Protein AF-A0A521ZVQ7-F1 (afdb_monomer_lite)

Secondary structure (DSSP, 8-state):
-PPPPPP--------------PPP-EEEEEE-SSSEEEEEEEESS--TT--TTS--TTS--EEEEETTT--BSS----EEEES--S----S-TTTTTSPBGGGGTT-GGGTEEEESS--TT-SSHHHHHS--TTTTS-HHHHHHHGGGS---------------------S------S-SSS---EEEEEE-HHHHHHHHHHHHHHTT--SHHHHHHHHHHHHHHHHHHHHHHHHHHHHHHHHHHHHHHHHHHHHHHHHHHS-TTS-SS--HHHHTTT----HHHHHHHHHHHHHHHHHHHHHHHHHHHHHHHHHHHHHHH-HHHHHHHHHHHHHHHHHTT--TTTHHHHHHHHHHTT--HHHHHHHHHHHHHHHHHHHHHHHHHHHHHHHHHHHHHHHHHHHHHHHHHHHHHHHHHHHHHHTT--TT-EETTEEEEEEETTEEEEEEEETTTEEEEEEEGGG--BTTS--EEETTEEE-TT--

Sequence (484 aa):
MKRYWVPLLLAASMARPVCATESPVFGTLEFDGTTYKVLPRLSTEIDGNRTFLGAPISGTKRWSFDWIGGQPAFATKRFECRADDKPRNCFDNKQLSLPACSQFTGLETEFIKVSATKSGYGDTPEERGAPSAWSKLSTKEKVGAVVFGPPVAVGGAIGAGAAVVLMSPILAVNAIANHECVGWKTKWVEFDHDEFSKKVASGLEQMGMSERATRANAAVKYARFDDAVNSHAQEARSKITDEQSDLSLRNASLKAFIIKWGDAKLLPRLSSDEVQKGRWIPEAQEHELHADYEEALSSAKARATVFYEAEATRWTVAAKQDQHALTDLAHQLATDKIRGGMSLEAWPAFINELNQLSLPGEVVAAATSAQKRAQKEMRDQEARLEAERLAWEKAEAEAARRRDIQERKERAALERVATAFRKTLRFGAHTNCGPVLEVRPPLVKVASPVSGYGNEHWLEIASVYPEGHGCQFVNGHYVPPYSN

Foldseek 3Di:
DDDDDDDDDPDPPPPPPPPPPQQFKKWKWWDPPPAIAIDPDIDSDDPPQDAVPSPPPPPTLMFIARLLPLFGPHFFAKDWAFQDPDDDPDPDPVNSPHHHCVVQPPCVVSQKDKALDDDQCDRDPVSNPPCGVLNVDDPVVVVVPVPPDDDPDPDDDDDDDDDDDDDDDDDDDDDDDDDDPPPTSIIMIGGNRVVSSVSSLVNCVVVVNNDSLSSVVVSNVVSVVVVVVVVVVVVVVVVVVVVVVVVVVVVVVVVVCCVVPVDPVVPPPDDPVPVVPPDDPDPVVVVVVVVVVVVVVVVVVVVVVVVVVVVVVVVVVVCVPPPVVVLVVLLVVLVCCLVSCPDLVCLVVVLVVVVVVVHDVVSSVVSVVSSVVVVVVVVVVVVVVVVVVVVVVVVVVVVVVVVVVVLVVVVVVQLVQLVVVLVVDDQQAQWCQGGFNDDDPQWTKHQHDDVPQGRIDIDGSSLIGHHPAHWDDDVNHTDRRPPD

Structure (mmCIF, N/CA/C/O backbone):
data_AF-A0A521ZVQ7-F1
#
_entry.id   AF-A0A521ZVQ7-F1
#
loop_
_atom_site.group_PDB
_atom_site.id
_atom_site.type_symbol
_atom_site.label_atom_id
_atom_site.label_alt_id
_atom_site.label_comp_id
_atom_site.label_asym_id
_atom_site.label_entity_id
_atom_site.label_seq_id
_atom_site.pdbx_PDB_ins_code
_atom_site.Cartn_x
_atom_site.Cartn_y
_atom_site.Cartn_z
_atom_site.occupancy
_atom_site.B_iso_or_equiv
_atom_site.auth_seq_id
_atom_site.auth_comp_id
_atom_site.auth_asym_id
_atom_site.auth_atom_id
_atom_site.pdbx_PDB_model_num
ATOM 1 N N . MET A 1 1 ? -65.000 -36.889 -17.641 1.00 38.06 1 MET A N 1
ATOM 2 C CA . MET A 1 1 ? -64.568 -36.019 -16.523 1.00 38.06 1 MET A CA 1
ATOM 3 C C . MET A 1 1 ? -63.044 -35.988 -16.499 1.00 38.06 1 MET A C 1
ATOM 5 O O . MET A 1 1 ? -62.439 -37.001 -16.178 1.00 38.06 1 MET A O 1
ATOM 9 N N . LYS A 1 2 ? -62.420 -34.887 -16.939 1.00 34.09 2 LYS A N 1
ATOM 10 C CA . LYS A 1 2 ? -60.954 -34.727 -16.959 1.00 34.09 2 LYS A CA 1
ATOM 11 C C . LYS A 1 2 ? -60.511 -34.088 -15.640 1.00 34.09 2 LYS A C 1
ATOM 13 O O . LYS A 1 2 ? -60.976 -33.000 -15.318 1.00 34.09 2 LYS A O 1
ATOM 18 N N . ARG A 1 3 ? -59.656 -34.769 -14.873 1.00 43.41 3 ARG A N 1
ATOM 19 C CA . ARG A 1 3 ? -59.017 -34.218 -13.668 1.00 43.41 3 ARG A CA 1
ATOM 20 C C . ARG A 1 3 ? -57.720 -33.526 -14.084 1.00 43.41 3 ARG A C 1
ATOM 22 O O . ARG A 1 3 ? -56.846 -34.176 -14.648 1.00 43.41 3 ARG A O 1
ATOM 29 N N . TYR A 1 4 ? -57.617 -32.228 -13.818 1.00 39.28 4 TYR A N 1
ATOM 30 C CA . TYR A 1 4 ? -56.378 -31.469 -13.960 1.00 39.28 4 TYR A CA 1
ATOM 31 C C . TYR A 1 4 ? -55.579 -31.565 -12.658 1.00 39.28 4 TYR A C 1
ATOM 33 O O . TYR A 1 4 ? -56.107 -31.295 -11.582 1.00 39.28 4 TYR A O 1
ATOM 41 N N . TRP A 1 5 ? -54.317 -31.970 -12.771 1.00 38.31 5 TRP A N 1
ATOM 42 C CA . TRP A 1 5 ? -53.311 -31.850 -11.720 1.00 38.31 5 TRP A CA 1
ATOM 43 C C . TRP A 1 5 ? -52.656 -30.471 -11.837 1.00 38.31 5 TRP A C 1
ATOM 45 O O . TRP A 1 5 ? -52.116 -30.138 -12.890 1.00 38.31 5 TRP A O 1
ATOM 55 N N . VAL A 1 6 ? -52.707 -29.680 -10.766 1.00 35.38 6 VAL A N 1
ATOM 56 C CA . VAL A 1 6 ? -51.956 -28.424 -10.635 1.00 35.38 6 VAL A CA 1
ATOM 57 C C . VAL A 1 6 ? -50.764 -28.703 -9.716 1.00 35.38 6 VAL A C 1
ATOM 59 O O . VAL A 1 6 ? -50.987 -29.151 -8.590 1.00 35.38 6 VAL A O 1
ATOM 62 N N . PRO A 1 7 ? -49.511 -28.479 -10.147 1.00 43.66 7 PRO A N 1
ATOM 63 C CA . PRO A 1 7 ? -48.368 -28.613 -9.262 1.00 43.66 7 PRO A CA 1
ATOM 64 C C . PRO A 1 7 ? -48.266 -27.364 -8.379 1.00 43.66 7 PRO A C 1
ATOM 66 O O . PRO A 1 7 ? -48.170 -26.237 -8.865 1.00 43.66 7 PRO A O 1
ATOM 69 N N . LEU A 1 8 ? -48.295 -27.580 -7.066 1.00 37.12 8 LEU A N 1
ATOM 70 C CA . LEU A 1 8 ? -48.060 -26.558 -6.055 1.00 37.12 8 LEU A CA 1
ATOM 71 C C . LEU A 1 8 ? -46.549 -26.260 -6.010 1.00 37.12 8 LEU A C 1
ATOM 73 O O . LEU A 1 8 ? -45.773 -27.013 -5.425 1.00 37.12 8 LEU A O 1
ATOM 77 N N . LEU A 1 9 ? -46.113 -25.186 -6.669 1.00 35.97 9 LEU A N 1
ATOM 78 C CA . LEU A 1 9 ? -44.753 -24.658 -6.541 1.00 35.97 9 LEU A CA 1
ATOM 79 C C . LEU A 1 9 ? -44.650 -23.872 -5.227 1.00 35.97 9 LEU A C 1
ATOM 81 O O . LEU A 1 9 ? -45.079 -22.722 -5.143 1.00 35.97 9 LEU A O 1
ATOM 85 N N . LEU A 1 10 ? -44.079 -24.497 -4.195 1.00 37.94 10 LEU A N 1
ATOM 86 C CA . LEU A 1 10 ? -43.600 -23.795 -3.004 1.00 37.94 10 LEU A CA 1
ATOM 87 C C . LEU A 1 10 ? -42.375 -22.952 -3.385 1.00 37.94 10 LEU A C 1
ATOM 89 O O . LEU A 1 10 ? -41.261 -23.460 -3.501 1.00 37.94 10 LEU A O 1
ATOM 93 N N . ALA A 1 11 ? -42.583 -21.651 -3.571 1.00 37.69 11 ALA A N 1
ATOM 94 C CA . ALA A 1 11 ? -41.504 -20.678 -3.613 1.00 37.69 11 ALA A CA 1
ATOM 95 C C . ALA A 1 11 ? -40.963 -20.478 -2.188 1.00 37.69 11 ALA A C 1
ATOM 97 O O . ALA A 1 11 ? -41.534 -19.741 -1.384 1.00 37.69 11 ALA A O 1
ATOM 98 N N . ALA A 1 12 ? -39.861 -21.152 -1.862 1.00 38.94 12 ALA A N 1
ATOM 99 C CA . ALA A 1 12 ? -39.080 -20.848 -0.672 1.00 38.94 12 ALA A CA 1
ATOM 100 C C . ALA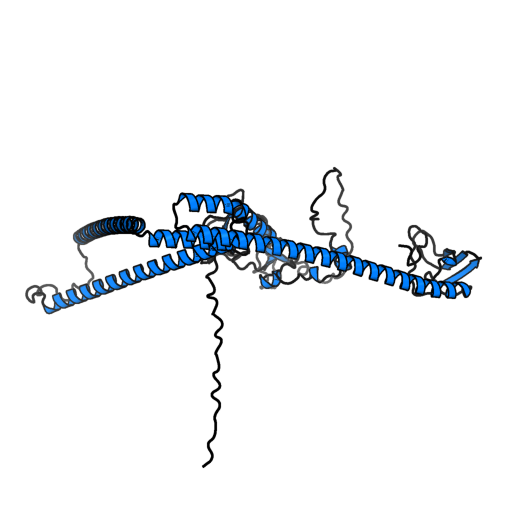 A 1 12 ? -38.391 -19.487 -0.871 1.00 38.94 12 ALA A C 1
ATOM 102 O O . ALA A 1 12 ? -37.348 -19.381 -1.515 1.00 38.94 12 ALA A O 1
ATOM 103 N N . SER A 1 13 ? -39.003 -18.431 -0.334 1.00 35.78 13 SER A N 1
ATOM 104 C CA . SER A 1 13 ? -38.385 -17.116 -0.188 1.00 35.78 13 SER A CA 1
ATOM 105 C C . SER A 1 13 ? -37.200 -17.228 0.774 1.00 35.78 13 SER A C 1
ATOM 107 O O . SER A 1 13 ? -37.369 -17.173 1.991 1.00 35.78 13 SER A O 1
ATOM 109 N N . MET A 1 14 ? -35.989 -17.383 0.235 1.00 35.97 14 MET A N 1
ATOM 110 C CA . MET A 1 14 ? -34.754 -17.162 0.984 1.00 35.9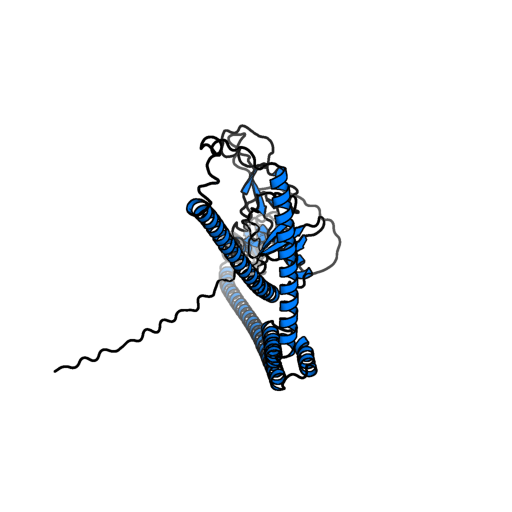7 14 MET A CA 1
ATOM 111 C C . MET A 1 14 ? -34.603 -15.662 1.256 1.00 35.97 14 MET A C 1
ATOM 113 O O . MET A 1 14 ? -33.906 -14.948 0.535 1.00 35.97 14 MET A O 1
ATOM 117 N N . ALA A 1 15 ? -35.276 -15.177 2.299 1.00 36.84 15 ALA A N 1
ATOM 118 C CA . ALA A 1 15 ? -34.941 -13.898 2.900 1.00 36.84 15 ALA A CA 1
ATOM 119 C C . ALA A 1 15 ? -33.519 -14.028 3.460 1.00 36.84 15 ALA A C 1
ATOM 121 O O . ALA A 1 15 ? -33.286 -14.728 4.446 1.00 36.84 15 ALA A O 1
ATOM 122 N N . ARG A 1 16 ? -32.546 -13.413 2.780 1.00 33.84 16 ARG A N 1
ATOM 123 C CA . ARG A 1 16 ? -31.204 -13.243 3.340 1.00 33.84 16 ARG A CA 1
ATOM 124 C C . ARG A 1 16 ? -31.366 -12.512 4.677 1.00 33.84 16 ARG A C 1
ATOM 126 O O . ARG A 1 16 ? -32.108 -11.528 4.701 1.00 33.84 16 ARG A O 1
ATOM 133 N N . PRO A 1 17 ? -30.722 -12.965 5.767 1.00 38.66 17 PRO A N 1
ATOM 134 C CA . PRO A 1 17 ? -30.731 -12.211 7.008 1.00 38.66 17 PRO A CA 1
ATOM 135 C C . PRO A 1 17 ? -30.222 -10.806 6.691 1.00 38.66 17 PRO A C 1
ATOM 137 O O . PRO A 1 17 ? -29.130 -10.639 6.145 1.00 38.66 17 PRO A O 1
ATOM 140 N N . VAL A 1 18 ? -31.058 -9.806 6.951 1.00 32.94 18 VAL A N 1
ATOM 141 C CA . VAL A 1 18 ? -30.649 -8.407 6.906 1.00 32.94 18 VAL A CA 1
ATOM 142 C C . VAL A 1 18 ? -29.606 -8.278 8.006 1.00 32.94 18 VAL A C 1
ATOM 144 O O . VAL A 1 18 ? -29.950 -8.350 9.183 1.00 32.94 18 VAL A O 1
ATOM 147 N N . CYS A 1 19 ? -28.324 -8.197 7.639 1.00 39.84 19 CYS A N 1
ATOM 148 C CA . CYS A 1 19 ? -27.281 -7.840 8.588 1.00 39.84 19 CYS A CA 1
ATOM 149 C C . CYS A 1 19 ? -27.684 -6.483 9.157 1.00 39.84 19 CYS A C 1
ATOM 151 O O . CYS A 1 19 ? -27.673 -5.495 8.424 1.00 39.84 19 CYS A O 1
ATOM 153 N N . ALA A 1 20 ? -28.105 -6.450 10.421 1.00 46.62 20 ALA A N 1
ATOM 154 C CA . ALA A 1 20 ? -28.274 -5.200 11.134 1.00 46.62 20 ALA A CA 1
ATOM 155 C C . ALA A 1 20 ? -26.943 -4.455 11.002 1.00 46.62 20 ALA A C 1
ATOM 157 O O . ALA A 1 20 ? -25.899 -4.968 11.406 1.00 46.62 20 ALA A O 1
ATOM 158 N N . THR A 1 21 ? -26.961 -3.320 10.311 1.00 54.78 21 THR A N 1
ATOM 159 C CA . THR A 1 21 ? -25.795 -2.454 10.191 1.00 54.78 21 THR A CA 1
ATOM 160 C C . THR A 1 21 ? -25.533 -1.919 11.585 1.00 54.78 21 THR A C 1
ATOM 162 O O . THR A 1 21 ? -26.271 -1.053 12.049 1.00 54.78 21 THR A O 1
ATOM 165 N N . GLU A 1 22 ? -24.564 -2.507 12.283 1.00 74.44 22 GLU A N 1
ATOM 166 C CA . GLU A 1 22 ? -24.137 -2.016 13.589 1.00 74.44 22 GLU A CA 1
ATOM 167 C C . GLU A 1 22 ? -23.770 -0.534 13.459 1.00 74.44 22 GLU A C 1
ATOM 169 O O . GLU A 1 22 ? -23.128 -0.129 12.482 1.00 74.44 22 GLU A O 1
ATOM 174 N N . SER A 1 23 ? -24.229 0.273 14.418 1.00 83.94 23 SER A N 1
ATOM 175 C CA . SER A 1 23 ? -23.935 1.701 14.465 1.00 83.94 23 SER A CA 1
ATOM 176 C C . SER A 1 23 ? -22.417 1.909 14.400 1.00 83.94 23 SER A C 1
ATOM 178 O O . SER A 1 23 ? -21.681 1.238 15.132 1.00 83.94 23 SER A O 1
ATOM 180 N N . PRO A 1 24 ? -21.916 2.793 13.519 1.00 91.94 24 PRO A N 1
ATOM 181 C CA . PRO A 1 24 ? -20.486 3.044 13.420 1.00 91.94 24 PRO A CA 1
ATOM 182 C C . PRO A 1 24 ? -19.957 3.585 14.752 1.00 91.94 24 PRO A C 1
ATOM 184 O O . PRO A 1 24 ? -20.625 4.365 15.426 1.00 91.94 24 PRO A O 1
ATOM 187 N N . VAL A 1 25 ? -18.747 3.165 15.127 1.00 94.00 25 VAL A N 1
ATOM 188 C CA . VAL A 1 25 ? -18.089 3.604 16.361 1.00 94.00 25 VAL A CA 1
ATOM 189 C C . VAL A 1 25 ? -16.872 4.441 16.011 1.00 94.00 25 VAL A C 1
ATOM 191 O O . VAL A 1 25 ? -16.019 4.038 15.218 1.00 94.00 25 VAL A O 1
ATOM 194 N N . PHE A 1 26 ? -16.776 5.601 16.638 1.00 95.56 26 PHE A N 1
ATOM 195 C CA . PHE A 1 26 ? -15.755 6.599 16.388 1.00 95.56 26 PHE A CA 1
ATOM 196 C C . PHE A 1 26 ? -14.823 6.734 17.591 1.00 95.56 26 PHE A C 1
ATOM 198 O O . PHE A 1 26 ? -15.260 6.742 18.741 1.00 95.56 26 PHE A O 1
ATOM 205 N N . GLY A 1 27 ? -13.525 6.853 17.319 1.00 95.31 27 GLY A N 1
ATOM 206 C CA . GLY A 1 27 ? -12.516 7.267 18.288 1.00 95.31 27 GLY A CA 1
ATOM 207 C C . GLY A 1 27 ? -12.213 8.759 18.176 1.00 95.31 27 GLY A C 1
ATOM 208 O O . GLY A 1 27 ? -12.540 9.400 17.177 1.00 95.31 27 GLY A O 1
ATOM 209 N N . THR A 1 28 ? -11.552 9.314 19.193 1.00 95.19 28 THR A N 1
ATOM 210 C CA . THR A 1 28 ? -11.076 10.706 19.182 1.00 95.19 28 THR A CA 1
ATOM 211 C C . THR A 1 28 ? -9.566 10.753 19.361 1.00 95.19 28 THR A C 1
ATOM 213 O O . THR A 1 28 ? -9.038 10.211 20.328 1.00 95.19 28 THR A O 1
ATOM 216 N N . LEU A 1 29 ? -8.874 11.418 18.441 1.00 94.88 29 LEU A N 1
ATOM 217 C CA . LEU A 1 29 ? -7.451 11.728 18.516 1.00 94.88 29 LEU A CA 1
ATOM 218 C C . LEU A 1 29 ? -7.285 13.163 19.038 1.00 94.88 29 LEU A C 1
ATOM 220 O O . LEU A 1 29 ? -7.840 14.081 18.446 1.00 94.88 29 LEU A O 1
ATOM 224 N N . GLU A 1 30 ? -6.542 13.376 20.121 1.00 93.69 30 GLU A N 1
ATOM 225 C CA . GLU A 1 30 ? -6.302 14.696 20.726 1.00 93.69 30 GLU A CA 1
ATOM 226 C C . GLU A 1 30 ? -4.805 15.026 20.746 1.00 93.69 30 GLU A C 1
ATOM 228 O O . GLU A 1 30 ? -3.985 14.175 21.092 1.00 93.69 30 GLU A O 1
ATOM 233 N N . PHE A 1 31 ? -4.444 16.259 20.379 1.00 92.12 31 PHE A N 1
ATOM 234 C CA . PHE A 1 31 ? -3.094 16.785 20.592 1.00 92.12 31 PHE A CA 1
ATOM 235 C C . PHE A 1 31 ? -2.972 17.371 21.999 1.00 92.12 31 PHE A C 1
ATOM 237 O O . PHE A 1 31 ? -3.680 18.320 22.337 1.00 92.12 31 PHE A O 1
ATOM 244 N N . ASP A 1 32 ? -2.038 16.859 22.795 1.00 89.19 32 ASP A N 1
ATOM 245 C CA . ASP A 1 32 ? -1.812 17.314 24.175 1.00 89.19 32 ASP A CA 1
ATOM 246 C C . ASP A 1 32 ? -0.819 18.486 24.302 1.00 89.19 32 ASP A C 1
ATOM 248 O O . ASP A 1 32 ? -0.429 18.860 25.405 1.00 89.19 32 ASP A O 1
ATOM 252 N N . GLY A 1 33 ? -0.388 19.056 23.174 1.00 88.62 33 GLY A N 1
ATOM 253 C CA . GLY A 1 33 ? 0.669 20.069 23.105 1.00 88.62 33 GLY A CA 1
ATOM 254 C C . GLY A 1 33 ? 2.024 19.510 22.665 1.00 88.62 33 GLY A C 1
ATOM 255 O O . GLY A 1 33 ? 2.861 20.269 22.183 1.00 88.62 33 GLY A O 1
ATOM 256 N N . THR A 1 34 ? 2.229 18.194 22.764 1.00 89.75 34 THR A N 1
ATOM 257 C CA . THR A 1 34 ? 3.481 17.526 22.368 1.00 89.75 34 THR A CA 1
ATOM 258 C C . THR A 1 34 ? 3.253 16.369 21.406 1.00 89.75 34 THR A C 1
ATOM 260 O O . THR A 1 34 ? 3.974 16.218 20.420 1.00 89.75 34 THR A O 1
ATOM 263 N N . THR A 1 35 ? 2.236 15.552 21.668 1.00 93.06 35 THR A N 1
ATOM 264 C CA . THR A 1 35 ? 1.954 14.319 20.941 1.00 93.06 35 THR A CA 1
ATOM 265 C C . THR A 1 35 ? 0.458 14.160 20.720 1.00 93.06 35 THR A C 1
ATOM 267 O O . THR A 1 35 ? -0.370 14.757 21.407 1.00 93.06 35 THR A O 1
ATOM 270 N N . TYR A 1 36 ? 0.117 13.348 19.726 1.00 94.38 36 TYR A N 1
ATOM 271 C CA . TYR A 1 36 ? -1.253 12.924 19.498 1.00 94.38 36 TYR A CA 1
ATOM 272 C C . TYR A 1 36 ? -1.536 11.646 20.277 1.00 94.38 36 TYR A C 1
ATOM 274 O O . TYR A 1 36 ? -0.772 10.685 20.179 1.00 94.38 36 TYR A O 1
ATOM 282 N N . LYS A 1 37 ? -2.644 11.636 21.017 1.00 95.94 37 LYS A N 1
ATOM 283 C CA . LYS A 1 37 ? -3.112 10.493 21.804 1.00 95.94 37 LYS A CA 1
ATOM 284 C C . LYS A 1 37 ? -4.546 10.164 21.435 1.00 95.94 37 LYS A C 1
ATOM 286 O O . LYS A 1 37 ? -5.359 11.057 21.206 1.00 95.94 37 LYS A O 1
ATOM 291 N N . VAL A 1 38 ? -4.862 8.877 21.381 1.00 95.50 38 VAL A N 1
ATOM 292 C CA . VAL A 1 38 ? -6.250 8.431 21.256 1.00 95.50 38 VAL A CA 1
ATOM 293 C C . VAL A 1 38 ? -6.882 8.488 22.642 1.00 95.50 38 VAL A C 1
ATOM 295 O O . VAL A 1 38 ? -6.338 7.955 23.608 1.00 95.50 38 VAL A O 1
ATOM 298 N N . LEU A 1 39 ? -8.014 9.175 22.755 1.00 94.06 39 LEU A N 1
ATOM 299 C CA . LEU A 1 39 ? -8.754 9.259 24.004 1.00 94.06 39 LEU A CA 1
ATOM 300 C C . LEU A 1 39 ? -9.441 7.922 24.306 1.00 94.06 39 LEU A C 1
ATOM 302 O O . LEU A 1 39 ? -9.963 7.285 23.389 1.00 94.06 39 LEU A O 1
ATOM 306 N N . PRO A 1 40 ? -9.545 7.521 25.586 1.00 91.06 40 PRO A N 1
ATOM 307 C CA . PRO A 1 40 ? -10.254 6.311 26.002 1.00 91.06 40 PRO A CA 1
ATOM 308 C C . PRO A 1 40 ? -11.778 6.529 26.001 1.00 91.06 40 PRO A C 1
ATOM 310 O O . PRO A 1 40 ? -12.479 6.153 26.938 1.00 91.06 40 PRO A O 1
ATOM 313 N N . ARG A 1 41 ? -12.293 7.220 24.980 1.00 88.94 41 ARG A N 1
ATOM 314 C CA . ARG A 1 41 ? -13.709 7.525 24.785 1.00 88.94 41 ARG A CA 1
ATOM 315 C C . ARG A 1 41 ? -14.073 7.206 23.347 1.00 88.94 41 ARG A C 1
ATOM 317 O O . ARG A 1 41 ? -13.494 7.767 22.418 1.00 88.94 41 ARG A O 1
ATOM 324 N N . LEU A 1 42 ? -15.022 6.294 23.207 1.00 92.06 42 LEU A N 1
ATOM 325 C CA . LEU A 1 42 ? -15.679 5.988 21.948 1.00 92.06 42 LEU A CA 1
ATOM 326 C C . LEU A 1 42 ? -16.969 6.805 21.854 1.00 92.06 42 LEU A C 1
ATOM 328 O O . LEU A 1 42 ? -17.412 7.365 22.856 1.00 92.06 42 LEU A O 1
ATOM 332 N N . SER A 1 43 ? -17.527 6.903 20.655 1.00 92.12 43 SER A N 1
ATOM 333 C CA . SER A 1 43 ? -18.814 7.544 20.390 1.00 92.12 43 SER A CA 1
ATOM 334 C C . SER A 1 43 ? -19.508 6.829 19.237 1.00 92.12 43 SER A C 1
ATOM 336 O O . SER A 1 43 ? -18.839 6.383 18.307 1.00 92.12 43 SER A O 1
ATOM 338 N N . THR A 1 44 ? -20.829 6.717 19.281 1.00 92.38 44 THR A N 1
ATOM 339 C CA . THR A 1 44 ? -21.670 6.281 18.148 1.00 92.38 44 THR A CA 1
ATOM 340 C C . THR A 1 44 ? -22.068 7.454 17.248 1.00 92.38 44 THR A C 1
ATOM 342 O O . THR A 1 44 ? -22.513 7.266 16.117 1.00 92.38 44 THR A O 1
ATOM 345 N N . GLU A 1 45 ? -21.844 8.680 17.719 1.00 90.69 45 GLU A N 1
ATOM 346 C CA . GLU A 1 45 ? -22.071 9.913 16.979 1.00 90.69 45 GLU A CA 1
ATOM 347 C C . GLU A 1 45 ? -20.733 10.537 16.569 1.00 90.69 45 GLU A C 1
ATOM 349 O O . GLU A 1 45 ? -19.778 10.603 17.352 1.00 90.69 45 GLU A O 1
ATOM 354 N N . ILE A 1 46 ? -20.655 11.020 15.329 1.00 86.44 46 ILE A N 1
ATOM 355 C CA . ILE A 1 46 ? -19.559 11.897 14.909 1.00 86.44 46 ILE A CA 1
ATOM 356 C C . ILE A 1 46 ? -19.748 13.210 15.667 1.00 86.44 46 ILE A C 1
ATOM 358 O O . ILE A 1 46 ? -20.861 13.730 15.690 1.00 86.44 46 ILE A O 1
ATOM 362 N N . ASP A 1 47 ? -18.681 13.759 16.255 1.00 77.75 47 ASP A N 1
ATOM 363 C CA . ASP A 1 47 ? -18.706 15.088 16.876 1.00 77.75 47 ASP A CA 1
ATOM 364 C C . ASP A 1 47 ? -19.065 16.126 15.790 1.00 77.75 47 ASP A C 1
ATOM 366 O O . ASP A 1 47 ? -18.219 16.578 15.011 1.00 77.75 47 ASP A O 1
ATOM 370 N N . GLY A 1 48 ? -20.369 16.399 15.660 1.00 59.19 48 GLY A N 1
ATOM 371 C CA . GLY A 1 48 ? -21.038 16.844 14.429 1.00 59.19 48 GLY A CA 1
ATOM 372 C C . GLY A 1 48 ? -20.708 18.258 13.961 1.00 59.19 48 GLY A C 1
ATOM 373 O O . GLY A 1 48 ? -21.318 18.749 13.017 1.00 59.19 48 GLY A O 1
ATOM 374 N N . ASN A 1 49 ? -19.739 18.915 14.597 1.00 56.88 49 ASN A N 1
ATOM 375 C CA . ASN A 1 49 ? -19.343 20.286 14.297 1.00 56.88 49 ASN A CA 1
ATOM 376 C C . ASN A 1 49 ? -17.971 20.417 13.623 1.00 56.88 49 ASN A C 1
ATOM 378 O O . ASN A 1 49 ? -17.525 21.536 13.372 1.00 56.88 49 ASN A O 1
ATOM 382 N N . ARG A 1 50 ? -17.286 19.310 13.311 1.00 62.44 50 ARG A N 1
ATOM 383 C CA . ARG A 1 50 ? -15.952 19.367 12.696 1.00 62.44 50 ARG A CA 1
ATOM 384 C C . ARG A 1 50 ? -16.015 19.012 11.215 1.00 62.44 50 ARG A C 1
ATOM 386 O O . ARG A 1 50 ? -16.058 17.851 10.825 1.00 62.44 50 ARG A O 1
ATOM 393 N N . THR A 1 51 ? -15.987 20.041 10.374 1.00 65.19 51 THR A N 1
ATOM 394 C CA . THR A 1 51 ? -15.503 19.893 8.995 1.00 65.19 51 THR A CA 1
ATOM 395 C C . THR A 1 51 ? -14.015 20.230 8.972 1.00 65.19 51 THR A C 1
ATOM 397 O O . THR A 1 51 ? -13.549 20.962 9.839 1.00 65.19 51 THR A O 1
ATOM 400 N N . PHE A 1 52 ? -13.274 19.749 7.970 1.00 68.19 52 PHE A N 1
ATOM 401 C CA . PHE A 1 52 ? -11.859 20.098 7.746 1.00 68.19 52 PHE A CA 1
ATOM 402 C C . PHE A 1 52 ? -11.552 21.609 7.866 1.00 68.19 52 PHE A C 1
ATOM 404 O O . PHE A 1 52 ? -10.453 21.986 8.254 1.00 68.19 52 PHE A O 1
ATOM 411 N N . LEU A 1 53 ? -12.538 22.466 7.569 1.00 68.44 53 LEU A N 1
ATOM 412 C CA . LEU A 1 53 ? -12.455 23.928 7.649 1.00 68.44 53 LEU A CA 1
ATOM 413 C C . LEU A 1 53 ? -13.274 24.568 8.774 1.00 68.44 53 LEU A C 1
ATOM 415 O O . LEU A 1 53 ? -13.149 25.768 9.025 1.00 68.44 53 LEU A O 1
ATOM 419 N N . GLY A 1 54 ? -14.132 23.796 9.432 1.00 62.97 54 GLY A N 1
ATOM 420 C CA . GLY A 1 54 ? -14.837 24.226 10.626 1.00 62.97 54 GLY A CA 1
ATOM 421 C C . GLY A 1 54 ? -13.828 24.210 11.754 1.00 62.97 54 GLY A C 1
ATOM 422 O O . GLY A 1 54 ? -13.637 23.170 12.380 1.00 62.97 54 GLY A O 1
ATOM 423 N N . ALA A 1 55 ? -13.134 25.337 11.940 1.00 49.72 55 ALA A N 1
ATOM 424 C CA . ALA A 1 55 ? -12.158 25.520 13.003 1.00 49.72 55 ALA A CA 1
ATOM 425 C C . ALA A 1 55 ? -12.689 24.914 14.313 1.00 49.72 55 ALA A C 1
ATOM 427 O O . ALA A 1 55 ? -13.881 25.066 14.604 1.00 49.72 55 ALA A O 1
ATOM 428 N N . PRO A 1 56 ? -11.848 24.241 15.118 1.00 50.06 56 PRO A N 1
ATOM 429 C CA . PRO A 1 56 ? -12.276 23.775 16.424 1.00 50.06 56 PRO A CA 1
ATOM 430 C C . PRO A 1 56 ? -12.809 24.977 17.209 1.00 50.06 56 PRO A C 1
ATOM 432 O O . PRO A 1 56 ? -12.041 25.846 17.615 1.00 50.06 56 PRO A O 1
ATOM 435 N N . ILE A 1 57 ? -14.125 25.011 17.440 1.00 43.19 57 ILE A N 1
ATOM 436 C CA . ILE A 1 57 ? -14.845 26.107 18.119 1.00 43.19 57 ILE A CA 1
ATOM 437 C C . ILE A 1 57 ? -14.321 26.323 19.563 1.00 43.19 57 ILE A C 1
ATOM 439 O O . ILE A 1 57 ? -14.707 27.270 20.236 1.00 43.19 57 ILE A O 1
ATOM 443 N N . SER A 1 58 ? -13.395 25.490 20.057 1.00 49.50 58 SER A N 1
ATOM 444 C CA . SER A 1 58 ? -12.950 25.487 21.454 1.00 49.50 58 SER A CA 1
ATOM 445 C C . SER A 1 58 ? -11.438 25.377 21.701 1.00 49.50 58 SER A C 1
ATOM 447 O O . SER A 1 58 ? -11.045 25.054 22.817 1.00 49.50 58 SER A O 1
ATOM 449 N N . GLY A 1 59 ? -10.562 25.591 20.710 1.00 62.16 59 GLY A N 1
ATOM 450 C CA . GLY A 1 59 ? -9.103 25.487 20.930 1.00 62.16 59 GLY A CA 1
ATOM 451 C C . GLY A 1 59 ? -8.600 24.070 21.264 1.00 62.16 59 GLY A C 1
ATOM 452 O O . GLY A 1 59 ? -7.413 23.869 21.506 1.00 62.16 59 GLY A O 1
ATOM 453 N N . THR A 1 60 ? -9.482 23.066 21.239 1.00 64.50 60 THR A N 1
ATOM 454 C CA . THR A 1 60 ? -9.128 21.654 21.407 1.00 64.50 60 THR A CA 1
ATOM 455 C C . THR A 1 60 ? -8.830 21.027 20.044 1.00 64.50 60 THR A C 1
ATOM 457 O O . THR A 1 60 ? -9.714 20.889 19.188 1.00 64.50 60 THR A O 1
ATOM 460 N N . LYS A 1 61 ? -7.572 20.624 19.834 1.00 85.50 61 LYS A N 1
ATOM 461 C CA . LYS A 1 61 ? -7.094 19.928 18.626 1.00 85.50 61 LYS A CA 1
ATOM 462 C C . LYS A 1 61 ? -7.509 18.450 18.654 1.00 85.50 61 LYS A C 1
ATOM 464 O O . LYS A 1 61 ? -6.681 17.559 18.845 1.00 85.50 61 LYS A O 1
ATOM 469 N N . ARG A 1 62 ? -8.820 18.213 18.542 1.00 90.06 62 ARG A N 1
ATOM 470 C CA . ARG A 1 62 ? -9.452 16.887 18.516 1.00 90.06 62 ARG A CA 1
ATOM 471 C C . ARG A 1 62 ? -9.914 16.507 17.115 1.00 90.06 62 ARG A C 1
ATOM 473 O O . ARG A 1 62 ? -10.473 17.331 16.394 1.00 90.06 62 ARG A O 1
ATOM 480 N N . TRP A 1 63 ? -9.752 15.243 16.768 1.00 91.56 63 TRP A N 1
ATOM 481 C CA . TRP A 1 63 ? -10.125 14.710 15.468 1.00 91.56 63 TRP A CA 1
ATOM 482 C C . TRP A 1 63 ? -10.822 13.368 15.633 1.00 91.56 63 TRP A C 1
ATOM 484 O O . TRP A 1 63 ? -10.265 12.447 16.230 1.00 91.56 63 TRP A O 1
ATOM 494 N N . SER A 1 64 ? -12.035 13.250 15.102 1.00 93.31 64 SER A N 1
ATOM 495 C CA . SER A 1 64 ? -12.771 11.987 15.118 1.00 93.31 64 SER A CA 1
ATOM 496 C C . SER A 1 64 ? -12.293 11.067 13.996 1.00 93.31 64 SER A C 1
ATOM 498 O O . SER A 1 64 ? -12.061 11.511 12.868 1.00 93.31 64 SER A O 1
ATOM 500 N N . PHE A 1 65 ? -12.173 9.776 14.284 1.00 94.88 65 PHE A N 1
ATOM 501 C CA . PHE A 1 65 ? -11.817 8.751 13.304 1.00 94.88 65 PHE A CA 1
ATOM 502 C C . PHE A 1 65 ? -12.706 7.518 13.447 1.00 94.88 65 PHE A C 1
ATOM 504 O O . PHE A 1 65 ? -13.201 7.229 14.532 1.00 94.88 65 PHE A O 1
ATOM 511 N N . ASP A 1 66 ? -12.899 6.784 12.357 1.00 94.88 66 ASP A N 1
ATOM 512 C CA . ASP A 1 66 ? -13.534 5.468 12.366 1.00 94.88 66 ASP A CA 1
ATOM 513 C C . ASP A 1 66 ? -12.682 4.498 13.191 1.00 94.88 66 ASP A C 1
ATOM 515 O O . ASP A 1 66 ? -11.534 4.220 12.837 1.00 94.88 66 ASP A O 1
ATOM 519 N N . TRP A 1 67 ? -13.224 3.976 14.291 1.00 95.12 67 TRP A N 1
ATOM 520 C CA . TRP A 1 67 ? -12.462 3.175 15.250 1.00 95.12 67 TRP A CA 1
ATOM 521 C C . TRP A 1 67 ? -11.828 1.933 14.607 1.00 95.12 67 TRP A C 1
ATOM 523 O O . TRP A 1 67 ? -10.696 1.556 14.931 1.00 95.12 67 TRP A O 1
ATOM 533 N N . ILE A 1 68 ? -12.521 1.314 13.647 1.00 92.56 68 ILE A N 1
ATOM 534 C CA . ILE A 1 68 ? -12.087 0.065 13.011 1.00 92.56 68 ILE A CA 1
ATOM 535 C C . ILE A 1 68 ? -11.072 0.330 11.892 1.00 92.56 68 ILE A C 1
ATOM 537 O O . ILE A 1 68 ? -10.045 -0.349 11.807 1.00 92.56 68 ILE A O 1
ATOM 541 N N . GLY A 1 69 ? -11.333 1.295 11.018 1.00 91.62 69 GLY A N 1
ATOM 542 C CA . GLY A 1 69 ? -10.498 1.613 9.860 1.00 91.62 69 GLY A CA 1
ATOM 543 C C . GLY A 1 69 ? -9.359 2.585 10.156 1.00 91.62 69 GLY A C 1
ATOM 544 O O . GLY A 1 69 ? -8.368 2.586 9.432 1.00 91.62 69 GLY A O 1
ATOM 545 N N . GLY A 1 70 ? -9.463 3.384 11.218 1.00 93.81 70 GLY A N 1
ATOM 546 C CA . GLY A 1 70 ? -8.512 4.450 11.551 1.00 93.81 70 GLY A CA 1
ATOM 547 C C . GLY A 1 70 ? -8.602 5.682 10.641 1.00 93.81 70 GLY A C 1
ATOM 548 O O . GLY A 1 70 ? -7.769 6.578 10.741 1.00 93.81 70 GLY A O 1
ATOM 549 N N . GLN A 1 71 ? -9.585 5.734 9.738 1.00 93.06 71 GLN A N 1
ATOM 550 C CA . GLN A 1 71 ? -9.753 6.828 8.780 1.00 93.06 71 GLN A CA 1
ATOM 551 C C . GLN A 1 71 ? -10.479 8.020 9.421 1.00 93.06 71 GLN A C 1
ATOM 553 O O . GLN A 1 71 ? -11.287 7.806 10.322 1.00 93.06 71 GLN A O 1
ATOM 558 N N . PRO A 1 72 ? -10.267 9.266 8.957 1.00 93.00 72 PRO A N 1
ATOM 559 C CA . PRO A 1 72 ? -11.033 10.416 9.439 1.00 93.00 72 PRO A CA 1
ATOM 560 C C . PRO A 1 72 ? -12.542 10.188 9.315 1.00 93.00 72 PRO A C 1
ATOM 562 O O . PRO A 1 72 ? -13.022 9.810 8.246 1.00 93.00 72 PRO A O 1
ATOM 565 N N . ALA A 1 73 ? -13.289 10.465 10.384 1.00 92.31 73 ALA A N 1
ATOM 566 C CA . ALA A 1 73 ? -14.748 10.327 10.428 1.00 92.31 73 ALA A CA 1
ATOM 567 C C . ALA A 1 73 ? -15.476 11.603 9.964 1.00 92.31 73 ALA A C 1
ATOM 569 O O . ALA A 1 73 ? -16.605 11.867 10.359 1.00 92.31 73 ALA A O 1
ATOM 570 N N . PHE A 1 74 ? -14.815 12.433 9.160 1.00 88.75 74 PHE A N 1
ATOM 571 C CA . PHE A 1 74 ? -15.335 13.707 8.676 1.00 88.75 74 PHE A CA 1
ATOM 572 C C . PHE A 1 74 ? -14.879 13.961 7.237 1.00 88.75 74 PHE A C 1
ATOM 574 O O . PHE A 1 74 ? -13.928 13.355 6.733 1.00 88.75 74 PHE A O 1
ATOM 581 N N . ALA A 1 75 ? -15.573 14.873 6.558 1.00 86.75 75 ALA A N 1
ATOM 582 C CA . ALA A 1 75 ? -15.243 15.240 5.188 1.00 86.75 75 ALA A CA 1
ATOM 583 C C . ALA A 1 75 ? -13.889 15.963 5.126 1.00 86.75 75 ALA A C 1
ATOM 585 O O . ALA A 1 75 ? -13.675 16.971 5.799 1.00 86.75 75 ALA A O 1
ATOM 586 N N . THR A 1 76 ? -13.007 15.467 4.263 1.00 88.88 76 THR A N 1
ATOM 587 C CA . THR A 1 76 ? -11.612 15.915 4.090 1.00 88.88 76 THR A CA 1
ATOM 588 C C . THR A 1 76 ? -11.369 16.496 2.696 1.00 88.88 76 THR A C 1
ATOM 590 O O . THR A 1 76 ? -10.265 16.454 2.165 1.00 88.88 76 THR A O 1
ATOM 593 N N . LYS A 1 77 ? -12.427 17.060 2.094 1.00 87.69 77 LYS A N 1
ATOM 594 C CA . LYS A 1 77 ? -12.378 17.662 0.758 1.00 87.69 77 LYS A CA 1
ATOM 595 C C . LYS A 1 77 ? -11.345 18.784 0.715 1.00 87.69 77 LYS A C 1
ATOM 597 O O . LYS A 1 77 ? -11.412 19.715 1.521 1.00 87.69 77 LYS A O 1
ATOM 602 N N . ARG A 1 78 ? -10.450 18.731 -0.271 1.00 89.00 78 ARG A N 1
ATOM 603 C CA . ARG A 1 78 ? -9.512 19.824 -0.542 1.00 89.00 78 ARG A CA 1
ATOM 604 C C . ARG A 1 78 ? -10.226 21.054 -1.090 1.00 89.00 78 ARG A C 1
ATOM 606 O O . ARG A 1 78 ? -11.300 20.962 -1.689 1.00 89.00 78 ARG A O 1
ATOM 613 N N . PHE A 1 79 ? -9.576 22.200 -0.965 1.00 89.56 79 PHE A N 1
ATOM 614 C CA . PHE A 1 79 ? -10.032 23.446 -1.569 1.00 89.56 79 PHE A CA 1
ATOM 615 C C . PHE A 1 79 ? -8.841 24.294 -2.016 1.00 89.56 79 PHE A C 1
ATOM 617 O O . PHE A 1 79 ? -7.704 24.095 -1.584 1.00 89.56 79 PHE A O 1
ATOM 624 N N . GLU A 1 80 ? -9.102 25.225 -2.926 1.00 91.00 80 GLU A N 1
ATOM 625 C CA . GLU A 1 80 ? -8.086 26.134 -3.442 1.00 91.00 80 GLU A CA 1
ATOM 626 C C . GLU A 1 80 ? -7.896 27.322 -2.493 1.00 91.00 80 GLU A C 1
ATOM 628 O O . GLU A 1 80 ? -8.855 27.866 -1.946 1.00 91.00 80 GLU A O 1
ATOM 633 N N . CYS A 1 81 ? -6.651 27.753 -2.325 1.00 89.25 81 CYS A N 1
ATOM 634 C CA . CYS A 1 81 ? -6.306 28.981 -1.623 1.00 89.25 81 CYS A CA 1
ATOM 635 C C . CYS A 1 81 ? -5.412 29.863 -2.496 1.00 89.25 81 CYS A C 1
ATOM 637 O O . CYS A 1 81 ? -4.716 29.406 -3.415 1.00 89.25 81 CYS A O 1
ATOM 639 N N . ARG A 1 82 ? -5.411 31.159 -2.188 1.00 88.56 82 ARG A N 1
ATOM 640 C CA . ARG A 1 82 ? -4.572 32.144 -2.873 1.00 88.56 82 ARG A CA 1
ATOM 641 C C . ARG A 1 82 ? -3.188 32.209 -2.241 1.00 88.56 82 ARG A C 1
ATOM 643 O O . ARG A 1 82 ? -3.079 32.446 -1.043 1.00 88.56 82 ARG A O 1
ATOM 650 N N . ALA A 1 83 ? -2.132 32.068 -3.041 1.00 85.12 83 ALA A N 1
ATOM 651 C CA . ALA A 1 83 ? -0.760 32.170 -2.539 1.00 85.12 83 ALA A CA 1
ATOM 652 C C . ALA A 1 83 ? -0.414 33.548 -1.938 1.00 85.12 83 ALA A C 1
ATOM 654 O O . ALA A 1 83 ? 0.472 33.614 -1.088 1.00 85.12 83 ALA A O 1
ATOM 655 N N . ASP A 1 84 ? -1.118 34.609 -2.351 1.00 79.00 84 ASP A N 1
ATOM 656 C CA . ASP A 1 84 ? -0.806 35.995 -2.002 1.00 79.00 84 ASP A CA 1
ATOM 657 C C . ASP A 1 84 ? -1.874 36.605 -1.071 1.00 79.00 84 ASP A C 1
ATOM 659 O O . ASP A 1 84 ? -3.062 36.667 -1.417 1.00 79.00 84 ASP A O 1
ATOM 663 N N . ASP A 1 85 ? -1.430 37.175 0.054 1.00 70.62 85 ASP A N 1
ATOM 664 C CA . ASP A 1 85 ? -2.285 37.850 1.052 1.00 70.62 85 ASP A CA 1
ATOM 665 C C . ASP A 1 85 ? -2.863 39.187 0.565 1.00 70.62 85 ASP A C 1
ATOM 667 O O . ASP A 1 85 ? -3.785 39.740 1.162 1.00 70.62 85 ASP A O 1
ATOM 671 N N . LYS A 1 86 ? -2.328 39.748 -0.525 1.00 71.94 86 LYS A N 1
ATOM 672 C CA . LYS A 1 86 ? -2.714 41.086 -0.988 1.00 71.94 86 LYS A CA 1
ATOM 673 C C . LYS A 1 86 ? -4.049 41.028 -1.740 1.00 71.94 86 LYS A C 1
ATOM 675 O O . LYS A 1 86 ? -4.105 40.371 -2.781 1.00 71.94 86 LYS A O 1
ATOM 680 N N . PRO A 1 87 ? -5.118 41.712 -1.288 1.00 61.72 87 PRO A N 1
ATOM 681 C CA . PRO A 1 87 ? -6.306 41.904 -2.114 1.00 61.72 87 PRO A CA 1
ATOM 682 C C . PRO A 1 87 ? -5.893 42.707 -3.354 1.00 61.72 87 PRO A C 1
ATOM 684 O O . PRO A 1 87 ? -5.352 43.804 -3.230 1.00 61.72 87 PRO A O 1
ATOM 687 N N . ARG A 1 88 ? -6.071 42.150 -4.556 1.00 59.81 88 ARG A N 1
ATOM 688 C CA . ARG A 1 88 ? -5.823 42.872 -5.812 1.00 59.81 88 ARG A CA 1
ATOM 689 C C . ARG A 1 88 ? -7.092 42.896 -6.653 1.00 59.81 88 ARG A C 1
ATOM 691 O O . ARG A 1 88 ? -7.756 41.875 -6.797 1.00 59.81 88 ARG A O 1
ATOM 698 N N . ASN A 1 89 ? -7.385 44.065 -7.217 1.00 59.66 89 ASN A N 1
ATOM 699 C CA . ASN A 1 89 ? -8.549 44.353 -8.057 1.00 59.66 89 ASN A CA 1
ATOM 700 C C . ASN A 1 89 ? -8.413 43.746 -9.472 1.00 59.66 89 ASN A C 1
ATOM 702 O O . ASN A 1 89 ? -8.434 44.477 -10.458 1.00 59.66 89 ASN A O 1
ATOM 706 N N . CYS A 1 90 ? -8.257 42.425 -9.601 1.00 60.69 90 CYS A N 1
ATOM 707 C CA . CYS A 1 90 ? -8.540 41.748 -10.874 1.00 60.69 90 CYS A CA 1
ATOM 708 C C . CYS A 1 90 ? -10.052 41.436 -10.899 1.00 60.69 90 CYS A C 1
ATOM 710 O O . CYS A 1 90 ? -10.593 40.906 -9.934 1.00 60.69 90 CYS A O 1
ATOM 712 N N . PHE A 1 91 ? -10.727 41.800 -11.989 1.00 55.38 91 PHE A N 1
ATOM 713 C CA . PHE A 1 91 ? -12.184 41.964 -12.155 1.00 55.38 91 PHE A CA 1
ATOM 714 C C . PHE A 1 91 ? -13.088 40.714 -11.995 1.00 55.38 91 PHE A C 1
ATOM 716 O O . PHE A 1 91 ? -14.251 40.762 -12.393 1.00 55.38 91 PHE A O 1
ATOM 723 N N . ASP A 1 92 ? -12.618 39.611 -11.406 1.00 58.50 92 ASP A N 1
ATOM 724 C CA . ASP A 1 92 ? -13.415 38.386 -11.258 1.00 58.50 92 ASP A CA 1
ATOM 725 C C . ASP A 1 92 ? -13.864 38.169 -9.798 1.00 58.50 92 ASP A C 1
ATOM 727 O O . ASP A 1 92 ? -13.118 37.679 -8.942 1.00 58.50 92 ASP A O 1
ATOM 731 N N . ASN A 1 93 ? -15.112 38.553 -9.500 1.00 59.06 93 ASN A N 1
ATOM 732 C CA . ASN A 1 93 ? -15.711 38.534 -8.154 1.00 59.06 93 ASN A CA 1
ATOM 733 C C . ASN A 1 93 ? -15.696 37.149 -7.479 1.00 59.06 93 ASN A C 1
ATOM 735 O O . ASN A 1 93 ? -15.841 37.060 -6.261 1.00 59.06 93 ASN A O 1
ATOM 739 N N . LYS A 1 94 ? -15.505 36.062 -8.238 1.00 58.38 94 LYS A N 1
ATOM 740 C CA . LYS A 1 94 ? -15.516 34.690 -7.710 1.00 58.38 94 LYS A CA 1
ATOM 741 C C . LYS A 1 94 ? -14.217 34.288 -6.999 1.00 58.38 94 LYS A C 1
ATOM 743 O O . LYS A 1 94 ? -14.227 33.332 -6.233 1.00 58.38 94 LYS A O 1
ATOM 748 N N . GLN A 1 95 ? -13.110 35.003 -7.223 1.00 53.78 95 GLN A N 1
ATOM 749 C CA . GLN A 1 95 ? -11.818 34.705 -6.581 1.00 53.78 95 GLN A CA 1
ATOM 750 C C . GLN A 1 95 ? -11.491 35.569 -5.362 1.00 53.78 95 GLN A C 1
ATOM 752 O O . GLN A 1 95 ? -10.635 35.202 -4.554 1.00 53.78 95 GLN A O 1
ATOM 757 N N . LEU A 1 96 ? -12.203 36.682 -5.175 1.00 57.22 96 LEU A N 1
ATOM 758 C CA . LEU A 1 96 ? -12.131 37.472 -3.944 1.00 57.22 96 LEU A CA 1
ATOM 759 C C . LEU A 1 96 ? -12.642 36.702 -2.713 1.00 57.22 96 LEU A C 1
ATOM 761 O O . LEU A 1 96 ? -12.316 37.090 -1.597 1.00 57.22 96 LEU A O 1
ATOM 765 N N . SER A 1 97 ? -13.383 35.603 -2.902 1.00 67.75 97 SER A N 1
ATOM 766 C CA . SER A 1 97 ? -13.885 34.755 -1.816 1.00 67.75 97 SER A CA 1
ATOM 767 C C . SER A 1 97 ? -12.952 33.607 -1.417 1.00 67.75 97 SER A C 1
ATOM 769 O O . SER A 1 97 ? -13.256 32.911 -0.450 1.00 67.75 97 SER A O 1
ATOM 771 N N . LEU A 1 98 ? -11.851 33.360 -2.143 1.00 78.56 98 LEU A N 1
ATOM 772 C CA . LEU A 1 98 ? -10.884 32.341 -1.728 1.00 78.56 98 LEU A CA 1
ATOM 773 C C . LEU A 1 98 ? -9.992 32.894 -0.608 1.00 78.56 98 LEU A C 1
ATOM 775 O O . LEU A 1 98 ? -9.439 33.989 -0.758 1.00 78.56 98 LEU A O 1
ATOM 779 N N . PRO A 1 99 ? -9.805 32.152 0.491 1.00 84.69 99 PRO A N 1
ATOM 780 C CA . PRO A 1 99 ? -8.940 32.602 1.564 1.00 84.69 99 PRO A CA 1
ATOM 781 C C . PRO A 1 99 ? -7.457 32.562 1.169 1.00 84.69 99 PRO A C 1
ATOM 783 O O . PRO A 1 99 ? -7.040 31.845 0.249 1.00 84.69 99 PRO A O 1
ATOM 786 N N . ALA A 1 100 ? -6.642 33.329 1.890 1.00 88.56 100 ALA A N 1
ATOM 787 C CA . ALA A 1 100 ? -5.198 33.340 1.706 1.00 88.56 100 ALA A CA 1
ATOM 788 C C . ALA A 1 100 ? -4.558 32.053 2.252 1.00 88.56 100 ALA A C 1
ATOM 790 O O . ALA A 1 100 ? -4.906 31.596 3.335 1.00 88.56 100 ALA A O 1
ATOM 791 N N . CYS A 1 101 ? -3.601 31.464 1.533 1.00 90.31 101 CYS A N 1
ATOM 792 C CA . CYS A 1 101 ? -2.931 30.228 1.957 1.00 90.31 101 CYS A CA 1
ATOM 793 C C . CYS A 1 101 ? -2.092 30.392 3.232 1.00 90.31 101 CYS A C 1
ATOM 795 O O . CYS A 1 101 ? -1.827 29.410 3.925 1.00 90.31 101 CYS A O 1
ATOM 797 N N . SER A 1 102 ? -1.650 31.615 3.531 1.00 88.88 102 SER A N 1
ATOM 798 C CA . SER A 1 102 ? -0.883 31.940 4.738 1.00 88.88 102 SER A CA 1
ATOM 799 C C . SER A 1 102 ? -1.628 31.549 6.013 1.00 88.88 102 SER A C 1
ATOM 801 O O . SER A 1 102 ? -0.998 31.065 6.946 1.00 88.88 102 SER A O 1
ATOM 803 N N . GLN A 1 103 ? -2.964 31.640 6.020 1.00 87.88 103 GLN A N 1
ATOM 804 C CA . GLN A 1 103 ? -3.785 31.278 7.178 1.00 87.88 103 GLN A CA 1
ATOM 805 C C . GLN A 1 103 ? -3.768 29.771 7.492 1.00 87.88 103 GLN A C 1
ATOM 807 O O . GLN A 1 103 ? -4.188 29.368 8.571 1.00 87.88 103 GLN A O 1
ATOM 812 N N . PHE A 1 104 ? -3.309 28.945 6.546 1.00 88.94 104 PHE A N 1
ATOM 813 C CA . PHE A 1 104 ? -3.187 27.492 6.696 1.00 88.94 104 PHE A CA 1
ATOM 814 C C . PHE A 1 104 ? -1.733 27.026 6.824 1.00 88.94 104 PHE A C 1
ATOM 816 O O . PHE A 1 104 ? -1.479 25.841 7.017 1.00 88.94 104 PHE A O 1
ATOM 823 N N . THR A 1 105 ? -0.769 27.938 6.690 1.00 85.00 105 THR A N 1
ATOM 824 C CA . THR A 1 105 ? 0.653 27.623 6.866 1.00 85.00 105 THR A CA 1
ATOM 825 C C . THR A 1 105 ? 0.954 27.534 8.364 1.00 85.00 105 THR A C 1
ATOM 827 O O . THR A 1 105 ? 0.509 28.397 9.117 1.00 85.00 105 THR A O 1
ATOM 830 N N . GLY A 1 106 ? 1.688 26.515 8.823 1.00 84.31 106 GLY A N 1
ATOM 831 C CA . GLY A 1 106 ? 1.910 26.288 10.262 1.00 84.31 106 GLY A CA 1
ATOM 832 C C . GLY A 1 106 ? 0.863 25.382 10.928 1.00 84.31 106 GLY A C 1
ATOM 833 O O . GLY A 1 106 ? 0.981 25.063 12.114 1.00 84.31 106 GLY A O 1
ATOM 834 N N . LEU A 1 107 ? -0.160 24.955 10.178 1.00 86.38 107 LEU A N 1
ATOM 835 C CA . LEU A 1 107 ? -1.180 24.001 10.623 1.00 86.38 107 LEU A CA 1
ATOM 836 C C . LEU A 1 107 ? -0.828 22.552 10.237 1.00 86.38 107 LEU A C 1
ATOM 838 O O . LEU A 1 107 ? -1.685 21.672 10.280 1.00 86.38 107 LEU A O 1
ATOM 842 N N . GLU A 1 108 ? 0.436 22.259 9.914 1.00 81.75 108 GLU A N 1
ATOM 843 C CA . GLU A 1 108 ? 0.890 20.895 9.602 1.00 81.75 108 GLU A CA 1
ATOM 844 C C . GLU A 1 108 ? 0.719 19.985 10.820 1.00 81.75 108 GLU A C 1
ATOM 846 O O . GLU A 1 108 ? 0.302 18.836 10.699 1.00 81.75 108 GLU A O 1
ATOM 851 N N . THR A 1 109 ? 0.919 20.539 12.024 1.00 81.06 109 THR A N 1
ATOM 852 C CA . THR A 1 109 ? 0.616 19.830 13.275 1.00 81.06 109 THR A CA 1
ATOM 853 C C . THR A 1 109 ? -0.852 19.452 13.402 1.00 81.06 109 THR A C 1
ATOM 855 O O . THR A 1 109 ? -1.159 18.627 14.242 1.00 81.06 109 THR A O 1
ATOM 858 N N . GLU A 1 110 ? -1.748 20.019 12.598 1.00 85.75 110 GLU A N 1
ATOM 859 C CA . GLU A 1 110 ? -3.188 19.748 12.534 1.00 85.75 110 GLU A CA 1
ATOM 860 C C . GLU A 1 110 ? -3.572 18.934 11.293 1.00 85.75 110 GLU A C 1
ATOM 862 O O . GLU A 1 110 ? -4.740 18.892 10.914 1.00 85.75 110 GLU A O 1
ATOM 867 N N . PHE A 1 111 ? -2.597 18.265 10.671 1.00 91.75 111 PHE A N 1
ATOM 868 C CA . PHE A 1 111 ? -2.784 17.493 9.443 1.00 91.75 111 PHE A CA 1
ATOM 869 C C . PHE A 1 111 ? -3.271 18.358 8.274 1.00 91.75 111 PHE A C 1
ATOM 871 O O . PHE A 1 111 ? -3.917 17.852 7.363 1.00 91.75 111 PHE A O 1
ATOM 878 N N . ILE A 1 112 ? -2.999 19.666 8.282 1.00 90.50 112 ILE A N 1
ATOM 879 C CA . ILE A 1 112 ? -3.352 20.571 7.185 1.00 90.50 112 ILE A CA 1
ATOM 880 C C . ILE A 1 112 ? -2.086 20.893 6.403 1.00 90.50 112 ILE A C 1
ATOM 882 O O . ILE A 1 112 ? -1.121 21.426 6.948 1.00 90.50 112 ILE A O 1
ATOM 886 N N . LYS A 1 113 ? -2.099 20.594 5.106 1.00 91.62 113 LYS A N 1
ATOM 887 C CA . LYS A 1 113 ? -0.972 20.830 4.208 1.00 91.62 113 LYS A CA 1
ATOM 888 C C . LYS A 1 113 ? -1.376 21.748 3.066 1.00 91.62 113 LYS A C 1
ATOM 890 O O . LYS A 1 113 ? -2.450 21.609 2.486 1.00 91.62 113 LYS A O 1
ATOM 895 N N . VAL A 1 114 ? -0.478 22.664 2.710 1.00 91.25 114 VAL A N 1
ATOM 896 C CA . VAL A 1 114 ? -0.615 23.508 1.519 1.00 91.25 114 VAL A CA 1
ATOM 897 C C . VAL A 1 114 ? 0.309 22.987 0.416 1.00 91.25 114 VAL A C 1
ATOM 899 O O . VAL A 1 114 ? 1.531 23.096 0.507 1.00 91.25 114 VAL A O 1
ATOM 902 N N . SER A 1 115 ? -0.274 22.461 -0.656 1.00 89.56 115 SER A N 1
ATOM 903 C CA . SER A 1 115 ? 0.432 21.861 -1.789 1.00 89.56 115 SER A CA 1
ATOM 904 C C . SER A 1 115 ? 0.356 22.745 -3.037 1.00 89.56 115 SER A C 1
ATOM 906 O O . SER A 1 115 ? -0.670 23.344 -3.351 1.00 89.56 115 SER A O 1
ATOM 908 N N . ALA A 1 116 ? 1.462 22.841 -3.781 1.00 88.12 116 ALA A N 1
ATOM 909 C CA . ALA A 1 116 ? 1.507 23.602 -5.036 1.00 88.12 116 ALA A CA 1
ATOM 910 C C . ALA A 1 116 ? 0.762 22.900 -6.184 1.00 88.12 116 ALA A C 1
ATOM 912 O O . ALA A 1 116 ? 0.348 23.544 -7.145 1.00 88.12 116 ALA A O 1
ATOM 913 N N . THR A 1 117 ? 0.597 21.583 -6.086 1.00 84.69 117 THR A N 1
ATOM 914 C CA . THR A 1 117 ? -0.110 20.749 -7.053 1.00 84.69 117 THR A CA 1
ATOM 915 C C . THR A 1 117 ? -1.248 20.014 -6.366 1.00 84.69 117 THR A C 1
ATOM 917 O O . THR A 1 117 ? -1.201 19.720 -5.173 1.00 84.69 117 THR A O 1
ATOM 920 N N . LYS A 1 118 ? -2.291 19.719 -7.139 1.00 79.06 118 LYS A N 1
ATOM 921 C CA . LYS A 1 118 ? -3.415 18.900 -6.700 1.00 79.06 118 LYS A CA 1
ATOM 922 C C . LYS A 1 118 ? -2.903 17.479 -6.443 1.00 79.06 118 LYS A C 1
ATOM 924 O O . LYS A 1 118 ? -2.447 16.829 -7.386 1.00 79.06 118 LYS A O 1
ATOM 929 N N . SER A 1 119 ? -2.947 16.995 -5.201 1.00 78.00 119 SER A N 1
ATOM 930 C CA . SER A 1 119 ? -2.513 15.626 -4.904 1.00 78.00 119 SER A CA 1
ATOM 931 C C . SER A 1 119 ? -3.374 14.594 -5.644 1.00 78.00 119 SER A C 1
ATOM 933 O O . SER A 1 119 ? -4.574 14.778 -5.880 1.00 78.00 119 SER A O 1
ATOM 935 N N . GLY A 1 120 ? -2.756 13.474 -6.023 1.00 71.12 120 GLY A N 1
ATOM 936 C CA . GLY A 1 120 ? -3.451 12.347 -6.651 1.00 71.12 120 GLY A CA 1
ATOM 937 C C . GLY A 1 120 ? -4.238 11.472 -5.669 1.00 71.12 120 GLY A C 1
ATOM 938 O O . GLY A 1 120 ? -4.691 10.409 -6.077 1.00 71.12 120 GLY A O 1
ATOM 939 N N . TYR A 1 121 ? -4.347 11.879 -4.398 1.00 67.06 121 TYR A N 1
ATOM 940 C CA . TYR A 1 121 ? -4.845 11.051 -3.296 1.00 67.06 121 TYR A CA 1
ATOM 941 C C . TYR A 1 121 ? -6.380 10.916 -3.275 1.00 67.06 121 TYR A C 1
ATOM 943 O O . TYR A 1 121 ? -6.882 9.943 -2.739 1.00 67.06 121 TYR A O 1
ATOM 951 N N . GLY A 1 122 ? -7.125 11.810 -3.937 1.00 67.81 122 GLY A N 1
ATOM 952 C CA . GLY A 1 122 ? -8.595 11.744 -4.003 1.00 67.81 122 GLY A CA 1
ATOM 953 C C . GLY A 1 122 ? -9.292 12.377 -2.790 1.00 67.81 122 GLY A C 1
ATOM 954 O O . GLY A 1 122 ? -8.751 12.382 -1.690 1.00 67.81 122 GLY A O 1
ATOM 955 N N . ASP A 1 123 ? -10.483 12.941 -3.001 1.00 69.31 123 ASP A N 1
ATOM 956 C CA . ASP A 1 123 ? -11.263 13.707 -2.011 1.00 69.31 123 ASP A CA 1
ATOM 957 C C . ASP A 1 123 ? -12.248 12.842 -1.201 1.00 69.31 123 ASP A C 1
ATOM 959 O O . ASP A 1 123 ? -12.901 13.331 -0.274 1.00 69.31 123 ASP A O 1
ATOM 963 N N . THR A 1 124 ? -12.387 11.559 -1.548 1.00 64.19 124 THR A N 1
ATOM 964 C CA . THR A 1 124 ? -13.322 10.616 -0.914 1.00 64.19 124 THR A CA 1
ATOM 965 C C . THR A 1 124 ? -12.620 9.312 -0.513 1.00 64.19 124 THR A C 1
ATOM 967 O O . THR A 1 124 ? -11.569 8.977 -1.064 1.00 64.19 124 THR A O 1
ATOM 970 N N . PRO A 1 125 ? -13.137 8.549 0.473 1.00 62.00 125 PRO A N 1
ATOM 971 C CA . PRO A 1 125 ? -12.660 7.187 0.748 1.00 62.00 125 PRO A CA 1
ATOM 972 C C . PRO A 1 125 ? -12.586 6.306 -0.510 1.00 62.00 125 PRO A C 1
ATOM 974 O O . PRO A 1 125 ? -11.625 5.560 -0.687 1.00 62.00 125 PRO A O 1
ATOM 977 N N . GLU A 1 126 ? -13.557 6.435 -1.412 1.00 62.09 126 GLU A N 1
ATOM 978 C CA . GLU A 1 126 ? -13.645 5.670 -2.656 1.00 62.09 126 GLU A CA 1
ATOM 979 C C . GLU A 1 126 ? -12.562 6.080 -3.662 1.00 62.09 126 GLU A C 1
ATOM 981 O O . GLU A 1 126 ? -11.938 5.220 -4.282 1.00 62.09 126 GLU A O 1
ATOM 986 N N . GLU A 1 127 ? -12.288 7.382 -3.794 1.00 67.06 127 GLU A N 1
ATOM 987 C CA . GLU A 1 127 ? -11.198 7.889 -4.636 1.00 67.06 127 GLU A CA 1
ATOM 988 C C . GLU A 1 127 ? -9.817 7.495 -4.086 1.00 67.06 127 GLU A C 1
ATOM 990 O O . GLU A 1 127 ? -8.900 7.259 -4.870 1.00 67.06 127 GLU A O 1
ATOM 995 N N . ARG A 1 128 ? -9.691 7.350 -2.758 1.00 65.94 128 ARG A N 1
ATOM 996 C CA . ARG A 1 128 ? -8.473 6.897 -2.058 1.00 65.94 128 ARG A CA 1
ATOM 997 C C . ARG A 1 128 ? -8.215 5.396 -2.190 1.00 65.94 128 ARG A C 1
ATOM 999 O O . ARG A 1 128 ? -7.066 4.968 -2.254 1.00 65.94 128 ARG A O 1
ATOM 1006 N N . GLY A 1 129 ? -9.279 4.591 -2.209 1.00 56.66 129 GLY A N 1
ATOM 1007 C CA . GLY A 1 129 ? -9.208 3.140 -2.409 1.00 56.66 129 GLY A CA 1
ATOM 1008 C C . GLY A 1 129 ? -9.024 2.733 -3.873 1.00 56.66 129 GLY A C 1
ATOM 1009 O O . GLY A 1 129 ? -8.634 1.598 -4.156 1.00 56.66 129 GLY A O 1
ATOM 1010 N N . ALA A 1 130 ? -9.285 3.646 -4.813 1.00 52.47 130 ALA A N 1
ATOM 1011 C CA . ALA A 1 130 ? -9.004 3.412 -6.216 1.00 52.47 130 ALA A CA 1
ATOM 1012 C C . ALA A 1 130 ? -7.479 3.377 -6.438 1.00 52.47 130 ALA A C 1
ATOM 1014 O O . ALA A 1 130 ? -6.772 4.264 -5.959 1.00 52.47 130 ALA A O 1
ATOM 1015 N N . PRO A 1 131 ? -6.942 2.390 -7.182 1.00 49.50 131 PRO A N 1
ATOM 1016 C CA . PRO A 1 131 ? -5.532 2.372 -7.553 1.00 49.50 131 PRO A CA 1
ATOM 1017 C C . PRO A 1 131 ? -5.171 3.724 -8.175 1.00 49.50 131 PRO A C 1
ATOM 1019 O O . PRO A 1 131 ? -5.702 4.085 -9.231 1.00 49.50 131 PRO A O 1
ATOM 1022 N N . SER A 1 132 ? -4.315 4.488 -7.482 1.00 47.84 132 SER A N 1
ATOM 1023 C CA . SER A 1 132 ? -3.966 5.863 -7.848 1.00 47.84 132 SER A CA 1
ATOM 1024 C C . SER A 1 132 ? -3.557 5.925 -9.320 1.00 47.84 132 SER A C 1
ATOM 1026 O O . SER A 1 132 ? -3.016 4.953 -9.852 1.00 47.84 132 SER A O 1
ATOM 1028 N N . ALA A 1 133 ? -3.774 7.047 -10.012 1.00 48.72 133 ALA A N 1
ATOM 1029 C CA . ALA A 1 133 ? -3.337 7.191 -11.409 1.00 48.72 133 ALA A CA 1
ATOM 1030 C C . ALA A 1 133 ? -1.848 6.809 -11.603 1.00 48.72 133 ALA A C 1
ATOM 1032 O O . ALA A 1 133 ? -1.470 6.280 -12.643 1.00 48.72 133 ALA A O 1
ATOM 1033 N N . TRP A 1 134 ? -1.040 6.954 -10.546 1.00 38.88 134 TRP A N 1
ATOM 1034 C CA . TRP A 1 134 ? 0.340 6.481 -10.437 1.00 38.88 134 TRP A CA 1
ATOM 1035 C C . TRP A 1 134 ? 0.523 4.965 -10.514 1.00 38.88 134 TRP A C 1
ATOM 1037 O O . TRP A 1 134 ? 1.479 4.490 -11.120 1.00 38.88 134 TRP A O 1
ATOM 1047 N N . SER A 1 135 ? -0.374 4.175 -9.930 1.00 44.03 135 SER A N 1
ATOM 1048 C CA . SER A 1 135 ? -0.323 2.712 -10.032 1.00 44.03 135 SER A CA 1
ATOM 1049 C C . SER A 1 135 ? -0.542 2.221 -11.470 1.00 44.03 135 SER A C 1
ATOM 1051 O O . SER A 1 135 ? 0.059 1.216 -11.853 1.00 44.03 135 SER A O 1
ATOM 1053 N N . LYS A 1 136 ? -1.296 2.987 -12.277 1.00 44.53 136 LYS A N 1
ATOM 1054 C CA . LYS A 1 136 ? -1.566 2.738 -13.704 1.00 44.53 136 LYS A CA 1
ATOM 1055 C C . LYS A 1 136 ? -0.442 3.196 -14.642 1.00 44.53 136 LYS A C 1
ATOM 1057 O O . LYS A 1 136 ? -0.464 2.818 -15.808 1.00 44.53 136 LYS A O 1
ATOM 1062 N N . LEU A 1 137 ? 0.536 3.968 -14.155 1.00 43.38 137 LEU A N 1
ATOM 1063 C CA . LEU A 1 137 ? 1.719 4.338 -14.936 1.00 43.38 137 LEU A CA 1
ATOM 1064 C C . LEU A 1 137 ? 2.607 3.109 -15.172 1.00 43.38 137 LEU A C 1
ATOM 1066 O O . LEU A 1 137 ? 2.844 2.293 -14.268 1.00 43.38 137 LEU A O 1
ATOM 1070 N N . SER A 1 138 ? 3.119 2.992 -16.393 1.00 48.06 138 SER A N 1
ATOM 1071 C CA . SER A 1 138 ? 4.088 1.966 -16.768 1.00 48.06 138 SER A CA 1
ATOM 1072 C C . SER A 1 138 ? 5.383 2.121 -15.960 1.00 48.06 138 SER A C 1
ATOM 1074 O O . SER A 1 138 ? 5.729 3.207 -15.488 1.00 48.06 138 SER A O 1
ATOM 1076 N N . THR A 1 139 ? 6.145 1.037 -15.798 1.00 45.50 139 THR A N 1
ATOM 1077 C CA . THR A 1 139 ? 7.416 1.044 -15.050 1.00 45.50 139 THR A CA 1
ATOM 1078 C C . THR A 1 139 ? 8.397 2.106 -15.567 1.00 45.50 139 THR A C 1
ATOM 1080 O O . THR A 1 139 ? 9.153 2.670 -14.783 1.00 45.50 139 THR A O 1
ATOM 1083 N N . LYS A 1 140 ? 8.345 2.450 -16.863 1.00 42.38 140 LYS A N 1
ATOM 1084 C CA . LYS A 1 140 ? 9.175 3.509 -17.463 1.00 42.38 140 LYS A CA 1
ATOM 1085 C C . LYS A 1 140 ? 8.750 4.921 -17.039 1.00 42.38 140 LYS A C 1
ATOM 1087 O O . LYS A 1 140 ? 9.610 5.763 -16.808 1.00 42.38 140 LYS A O 1
ATOM 1092 N N . GLU A 1 141 ? 7.453 5.170 -16.875 1.00 45.03 141 GLU A N 1
ATOM 1093 C CA . GLU A 1 141 ? 6.924 6.464 -16.413 1.00 45.03 141 GLU A CA 1
ATOM 1094 C C . GLU A 1 141 ? 7.157 6.677 -14.910 1.00 45.03 141 GLU A C 1
ATOM 1096 O O . GLU A 1 141 ? 7.396 7.799 -14.468 1.00 45.03 141 GLU A O 1
ATOM 1101 N N . LYS A 1 142 ? 7.178 5.592 -14.126 1.00 42.31 142 LYS A N 1
ATOM 1102 C CA . LYS A 1 142 ? 7.502 5.629 -12.691 1.00 42.31 142 LYS A CA 1
ATOM 1103 C C . LYS A 1 142 ? 8.955 6.040 -12.434 1.00 42.31 142 LYS A C 1
ATOM 1105 O O . LYS A 1 142 ? 9.201 6.838 -11.539 1.00 42.31 142 LYS A O 1
ATOM 1110 N N . VAL A 1 143 ? 9.908 5.565 -13.239 1.00 40.62 143 VAL A N 1
ATOM 1111 C CA . VAL A 1 143 ? 11.341 5.892 -13.081 1.00 40.62 143 VAL A CA 1
ATOM 1112 C C . VAL A 1 143 ? 11.644 7.358 -13.424 1.00 40.62 143 VAL A C 1
ATOM 1114 O O . VAL A 1 143 ? 12.491 7.969 -12.779 1.00 40.62 143 VAL A O 1
ATOM 1117 N N . GLY A 1 144 ? 10.912 7.961 -14.367 1.00 34.75 144 GLY A N 1
ATOM 1118 C CA . GLY A 1 144 ? 11.075 9.379 -14.716 1.00 34.75 144 GLY A CA 1
ATOM 1119 C C . GLY A 1 144 ? 10.583 10.363 -13.645 1.00 34.75 144 GLY A C 1
ATOM 1120 O O . GLY A 1 144 ? 11.044 11.500 -13.604 1.00 34.75 144 GLY A O 1
ATOM 1121 N N . ALA A 1 145 ? 9.678 9.939 -12.758 1.00 35.56 145 ALA A N 1
ATOM 1122 C CA . ALA A 1 145 ? 9.032 10.816 -11.781 1.00 35.56 145 ALA A CA 1
ATOM 1123 C C . ALA A 1 145 ? 9.598 10.701 -10.345 1.00 35.56 145 ALA A C 1
ATOM 1125 O O . ALA A 1 145 ? 9.255 11.505 -9.479 1.00 35.56 145 ALA A O 1
ATOM 1126 N N . VAL A 1 146 ? 10.517 9.758 -10.094 1.00 34.75 146 VAL A N 1
ATOM 1127 C CA . VAL A 1 146 ? 11.195 9.551 -8.791 1.00 34.75 146 VAL A CA 1
ATOM 1128 C C . VAL A 1 146 ? 12.220 10.654 -8.458 1.00 34.75 146 VAL A C 1
ATOM 1130 O O . VAL A 1 146 ? 12.726 10.718 -7.344 1.00 34.75 146 VAL A O 1
ATOM 1133 N N . VAL A 1 147 ? 12.468 11.608 -9.359 1.00 35.59 147 VAL A N 1
ATOM 1134 C CA . VAL A 1 147 ? 13.425 12.712 -9.136 1.00 35.59 147 VAL A CA 1
ATOM 1135 C C . VAL A 1 147 ? 12.892 13.809 -8.180 1.00 35.59 147 VAL A C 1
ATOM 1137 O O . VAL A 1 147 ? 13.660 14.669 -7.764 1.00 35.59 147 VAL A O 1
ATOM 1140 N N . PHE A 1 148 ? 11.619 13.772 -7.748 1.00 30.53 148 PHE A N 1
ATOM 1141 C CA . PHE A 1 148 ? 11.020 14.821 -6.889 1.00 30.53 148 PHE A CA 1
ATOM 1142 C C . PHE A 1 148 ? 10.230 14.336 -5.651 1.00 30.53 148 PHE A C 1
ATOM 1144 O O . PHE A 1 148 ? 9.403 15.077 -5.122 1.00 30.53 148 PHE A O 1
ATOM 1151 N N . GLY A 1 149 ? 10.482 13.129 -5.136 1.00 28.94 149 GLY A N 1
ATOM 1152 C CA . GLY A 1 149 ? 9.880 12.646 -3.880 1.00 28.94 149 GLY A CA 1
ATOM 1153 C C . GLY A 1 149 ? 10.926 12.090 -2.907 1.00 28.94 149 GLY A C 1
ATOM 1154 O O . GLY A 1 149 ? 11.937 11.559 -3.366 1.00 28.94 149 GLY A O 1
ATOM 1155 N N . PRO A 1 150 ? 10.731 12.197 -1.577 1.00 26.55 150 PRO A N 1
ATOM 1156 C CA . PRO A 1 150 ? 11.686 11.659 -0.614 1.00 26.55 150 PRO A CA 1
ATOM 1157 C C . PRO A 1 150 ? 11.733 10.122 -0.716 1.00 26.55 150 PRO A C 1
ATOM 1159 O O . PRO A 1 150 ? 10.678 9.486 -0.801 1.00 26.55 150 PRO A O 1
ATOM 1162 N N . PRO A 1 151 ? 12.926 9.500 -0.699 1.00 28.66 151 PRO A N 1
ATOM 1163 C CA . PRO A 1 151 ? 13.049 8.056 -0.797 1.00 28.66 151 PRO A CA 1
ATOM 1164 C C . PRO A 1 151 ? 12.670 7.422 0.544 1.00 28.66 151 PRO A C 1
ATOM 1166 O O . PRO A 1 151 ? 13.349 7.620 1.549 1.00 28.66 151 PRO A O 1
ATOM 1169 N N . VAL A 1 152 ? 11.607 6.620 0.568 1.00 30.27 152 VAL A N 1
ATOM 1170 C CA . VAL A 1 152 ? 11.387 5.663 1.659 1.00 30.27 152 VAL A CA 1
ATOM 1171 C C . VAL A 1 152 ? 12.055 4.357 1.245 1.00 30.27 152 VAL A C 1
ATOM 1173 O O . VAL A 1 152 ? 11.455 3.516 0.582 1.00 30.27 152 VAL A O 1
ATOM 1176 N N . ALA A 1 153 ? 13.331 4.221 1.600 1.00 30.97 153 ALA A N 1
ATOM 1177 C CA . ALA A 1 153 ? 14.042 2.951 1.589 1.00 30.97 153 ALA A CA 1
ATOM 1178 C C . ALA A 1 153 ? 14.006 2.367 3.006 1.00 30.97 153 ALA A C 1
ATOM 1180 O O . ALA A 1 153 ? 14.481 2.983 3.960 1.00 30.97 153 ALA A O 1
ATOM 1181 N N . VAL A 1 154 ? 13.421 1.180 3.143 1.00 31.33 154 VAL A N 1
ATOM 1182 C CA . VAL A 1 154 ? 13.495 0.372 4.361 1.00 31.33 154 VAL A CA 1
ATOM 1183 C C . VAL A 1 154 ? 14.775 -0.465 4.295 1.00 31.33 154 VAL A C 1
ATOM 1185 O O . VAL A 1 154 ? 14.892 -1.330 3.434 1.00 31.33 154 VAL A O 1
ATOM 1188 N N . GLY A 1 155 ? 15.695 -0.221 5.234 1.00 26.08 155 GLY A N 1
ATOM 1189 C CA . GLY A 1 155 ? 16.672 -1.202 5.724 1.00 26.08 155 GLY A CA 1
ATOM 1190 C C . GLY A 1 155 ? 18.073 -1.189 5.095 1.00 26.08 155 GLY A C 1
ATOM 1191 O O . GLY A 1 155 ? 18.290 -1.774 4.042 1.00 26.08 155 GLY A O 1
ATOM 1192 N N . GLY A 1 156 ? 19.055 -0.632 5.815 1.00 23.91 156 GLY A N 1
ATOM 1193 C CA . GLY A 1 156 ? 20.487 -0.869 5.575 1.00 23.91 156 GLY A CA 1
ATOM 1194 C C . GLY A 1 156 ? 21.372 0.303 6.004 1.00 23.91 156 GLY A C 1
ATOM 1195 O O . GLY A 1 156 ? 21.151 1.429 5.585 1.00 23.91 156 GLY A O 1
ATOM 1196 N N . ALA A 1 157 ? 22.338 0.053 6.883 1.00 28.27 157 ALA A N 1
ATOM 1197 C CA . ALA A 1 157 ? 23.013 1.051 7.708 1.00 28.27 157 ALA A CA 1
ATOM 1198 C C . ALA A 1 157 ? 24.284 1.704 7.094 1.00 28.27 157 ALA A C 1
ATOM 1200 O O . ALA A 1 157 ? 24.941 1.112 6.247 1.00 28.27 157 ALA A O 1
ATOM 1201 N N . ILE A 1 158 ? 24.663 2.851 7.691 1.00 27.34 158 ILE A N 1
ATOM 1202 C CA . ILE A 1 158 ? 25.993 3.516 7.765 1.00 27.34 158 ILE A CA 1
ATOM 1203 C C . ILE A 1 158 ? 26.476 4.329 6.542 1.00 27.34 158 ILE A C 1
ATOM 1205 O O . ILE A 1 158 ? 26.665 3.800 5.455 1.00 27.34 158 ILE A O 1
ATOM 1209 N N . GLY A 1 159 ? 26.864 5.592 6.798 1.00 24.05 159 GLY A N 1
ATOM 1210 C CA . GLY A 1 159 ? 27.969 6.254 6.083 1.00 24.05 159 GLY A CA 1
ATOM 1211 C C . GLY A 1 159 ? 27.735 7.717 5.700 1.00 24.05 159 GLY A C 1
ATOM 1212 O O . GLY A 1 159 ? 26.829 8.027 4.942 1.00 24.05 159 GLY A O 1
ATOM 1213 N N . ALA A 1 160 ? 28.575 8.616 6.216 1.00 35.28 160 ALA A N 1
ATOM 1214 C CA . ALA A 1 160 ? 28.553 10.060 5.985 1.00 35.28 160 ALA A CA 1
ATOM 1215 C C . ALA A 1 160 ? 28.822 10.477 4.522 1.00 35.28 160 ALA A C 1
ATOM 1217 O O . ALA A 1 160 ? 29.604 9.840 3.822 1.00 35.28 160 ALA A O 1
ATOM 1218 N N . GLY A 1 161 ? 28.269 11.624 4.110 1.00 23.95 161 GLY A N 1
ATOM 1219 C CA . GLY A 1 161 ? 28.674 12.320 2.886 1.00 23.95 161 GLY A CA 1
ATOM 1220 C C . GLY A 1 161 ? 27.717 13.445 2.496 1.00 23.95 161 GLY A C 1
ATOM 1221 O O . GLY A 1 161 ? 26.589 13.193 2.089 1.00 23.95 161 GLY A O 1
ATOM 1222 N N . ALA A 1 162 ? 28.166 14.693 2.623 1.00 34.59 162 ALA A N 1
ATOM 1223 C CA . ALA A 1 162 ? 27.463 15.864 2.110 1.00 34.59 162 ALA A CA 1
ATOM 1224 C C . ALA A 1 162 ? 27.390 15.819 0.573 1.00 34.59 162 ALA A C 1
ATOM 1226 O O . ALA A 1 162 ? 28.411 15.607 -0.080 1.00 34.59 162 ALA A O 1
ATOM 1227 N N . ALA A 1 163 ? 26.215 16.074 -0.008 1.00 25.31 163 ALA A N 1
ATOM 1228 C CA . ALA A 1 163 ? 26.061 16.269 -1.447 1.00 25.31 163 ALA A CA 1
ATOM 1229 C C . ALA A 1 163 ? 25.182 17.495 -1.731 1.00 25.31 163 ALA A C 1
ATOM 1231 O O . ALA A 1 163 ? 24.037 17.597 -1.293 1.00 25.31 163 ALA A O 1
ATOM 1232 N N . VAL A 1 164 ? 25.783 18.444 -2.443 1.00 25.31 164 VAL A N 1
ATOM 1233 C CA . VAL A 1 164 ? 25.230 19.724 -2.891 1.00 25.31 164 VAL A CA 1
ATOM 1234 C C . VAL A 1 164 ? 24.148 19.488 -3.950 1.00 25.31 164 VAL A C 1
ATOM 1236 O O . VAL A 1 164 ? 24.392 18.817 -4.950 1.00 25.31 164 VAL A O 1
ATOM 1239 N N . VAL A 1 165 ? 22.964 20.079 -3.759 1.00 26.16 165 VAL A N 1
ATOM 1240 C CA . VAL A 1 165 ? 21.879 20.102 -4.753 1.00 26.16 165 VAL A CA 1
ATOM 1241 C C . VAL A 1 165 ? 22.204 21.152 -5.816 1.00 26.16 165 VAL A C 1
ATOM 1243 O O . VAL A 1 165 ? 22.001 22.348 -5.609 1.00 26.16 165 VAL A O 1
ATOM 1246 N N . LEU A 1 166 ? 22.712 20.711 -6.967 1.00 25.84 166 LEU A N 1
ATOM 1247 C CA . LEU A 1 166 ? 22.764 21.528 -8.178 1.00 25.84 166 LEU A CA 1
ATOM 1248 C C . LEU A 1 166 ? 21.393 21.474 -8.858 1.00 25.84 166 LEU A C 1
ATOM 1250 O O . LEU A 1 166 ? 21.055 20.510 -9.541 1.00 25.84 166 LEU A O 1
ATOM 1254 N N . MET A 1 167 ? 20.592 22.520 -8.658 1.00 30.22 167 MET A N 1
ATOM 1255 C CA . MET A 1 167 ? 19.421 22.764 -9.494 1.00 30.22 167 MET A CA 1
ATOM 1256 C C . MET A 1 167 ? 19.881 23.150 -10.899 1.00 30.22 167 MET A C 1
ATOM 1258 O O . MET A 1 167 ? 20.708 24.051 -11.048 1.00 30.22 167 MET A O 1
ATOM 1262 N N . SER A 1 168 ? 19.305 22.530 -11.930 1.00 24.95 168 SER A N 1
ATOM 1263 C CA . SER A 1 168 ? 19.325 23.115 -13.269 1.00 24.95 168 SER A CA 1
ATOM 1264 C C . SER A 1 168 ? 17.923 23.138 -13.885 1.00 24.95 168 SER A C 1
ATOM 1266 O O . SER A 1 168 ? 17.164 22.187 -13.682 1.00 24.95 168 SER A O 1
ATOM 1268 N N . PRO A 1 169 ? 17.547 24.223 -14.591 1.00 38.81 169 PRO A N 1
ATOM 1269 C CA . PRO A 1 169 ? 16.163 24.590 -14.845 1.00 38.81 169 PRO A CA 1
ATOM 1270 C C . PRO A 1 169 ? 15.875 24.575 -16.347 1.00 38.81 169 PRO A C 1
ATOM 1272 O O . PRO A 1 169 ? 16.140 25.562 -17.025 1.00 38.81 169 PRO A O 1
ATOM 1275 N N . ILE A 1 170 ? 15.333 23.493 -16.903 1.00 28.73 170 ILE A N 1
ATOM 1276 C CA . ILE A 1 170 ? 14.897 23.506 -18.306 1.00 28.73 170 ILE A CA 1
ATOM 1277 C C . ILE A 1 170 ? 13.641 22.652 -18.447 1.00 28.73 170 ILE A C 1
ATOM 1279 O O . ILE A 1 170 ? 13.717 21.430 -18.407 1.00 28.73 170 ILE A O 1
ATOM 1283 N N . LEU A 1 171 ? 12.495 23.333 -18.565 1.00 30.08 171 LEU A N 1
ATOM 1284 C CA . LEU A 1 171 ? 11.404 23.111 -19.530 1.00 30.08 171 LEU A CA 1
ATOM 1285 C C . LEU A 1 171 ? 10.117 23.780 -19.012 1.00 30.08 171 LEU A C 1
ATOM 1287 O O . LEU A 1 171 ? 9.265 23.130 -18.419 1.00 30.08 171 LEU A O 1
ATOM 1291 N N . ALA A 1 172 ? 9.983 25.088 -19.251 1.00 30.80 172 ALA A N 1
ATOM 1292 C CA . ALA A 1 172 ? 8.692 25.753 -19.472 1.00 30.80 172 ALA A CA 1
ATOM 1293 C C . ALA A 1 172 ? 8.920 27.194 -19.962 1.00 30.80 172 ALA A C 1
ATOM 1295 O O . ALA A 1 172 ? 8.732 28.162 -19.229 1.00 30.80 172 ALA A O 1
ATOM 1296 N N . VAL A 1 173 ? 9.336 27.334 -21.223 1.00 33.66 173 VAL A N 1
ATOM 1297 C CA . VAL A 1 173 ? 9.206 28.585 -21.981 1.00 33.66 173 VAL A CA 1
ATOM 1298 C C . VAL A 1 173 ? 8.246 28.310 -23.132 1.00 33.66 173 VAL A C 1
ATOM 1300 O O . VAL A 1 173 ? 8.620 27.635 -24.085 1.00 33.66 173 VAL A O 1
ATOM 1303 N N . ASN A 1 174 ? 6.998 28.765 -22.994 1.00 30.64 174 ASN A N 1
ATOM 1304 C CA . ASN A 1 174 ? 6.275 29.563 -23.995 1.00 30.64 174 ASN A CA 1
ATOM 1305 C C . ASN A 1 174 ? 4.786 29.682 -23.643 1.00 30.64 174 ASN A C 1
ATOM 1307 O O . ASN A 1 174 ? 4.005 28.779 -23.919 1.00 30.64 174 ASN A O 1
ATOM 1311 N N . ALA A 1 175 ? 4.416 30.833 -23.073 1.00 33.06 175 ALA A N 1
ATOM 1312 C CA . ALA A 1 175 ? 3.297 31.663 -23.532 1.00 33.06 175 ALA A CA 1
ATOM 1313 C C . ALA A 1 175 ? 3.272 32.962 -22.703 1.00 33.06 175 ALA A C 1
ATOM 1315 O O . ALA A 1 175 ? 2.662 33.034 -21.640 1.00 33.06 175 ALA A O 1
ATOM 1316 N N . ILE A 1 176 ? 3.974 33.987 -23.197 1.00 40.66 176 ILE A N 1
ATOM 1317 C CA . ILE A 1 176 ? 3.789 35.385 -22.796 1.00 40.66 176 ILE A CA 1
ATOM 1318 C C . ILE A 1 176 ? 2.884 36.024 -23.851 1.00 40.66 176 ILE A C 1
ATOM 1320 O O . ILE A 1 176 ? 3.296 36.143 -25.001 1.00 40.66 176 ILE A O 1
ATOM 1324 N N . ALA A 1 177 ? 1.686 36.448 -23.446 1.00 37.91 177 ALA A N 1
ATOM 1325 C CA . ALA A 1 177 ? 0.988 37.621 -23.980 1.00 37.91 177 ALA A CA 1
ATOM 1326 C C . ALA A 1 177 ? -0.140 38.034 -23.005 1.00 37.91 177 ALA A C 1
ATOM 1328 O O . ALA A 1 177 ? -1.038 37.241 -22.737 1.00 37.91 177 ALA A O 1
ATOM 1329 N N . ASN A 1 178 ? -0.067 39.278 -22.502 1.00 42.50 178 ASN A N 1
ATOM 1330 C CA . ASN A 1 178 ? -1.016 40.018 -21.637 1.00 42.50 178 ASN A CA 1
ATOM 1331 C C . ASN A 1 178 ? -1.164 39.525 -20.175 1.00 42.50 178 ASN A C 1
ATOM 1333 O O . ASN A 1 178 ? -2.115 38.840 -19.820 1.00 42.50 178 ASN A O 1
ATOM 1337 N N . HIS A 1 179 ? -0.137 39.667 -19.328 1.00 48.50 179 HIS A N 1
ATOM 1338 C CA . HIS A 1 179 ? 0.188 40.808 -18.439 1.00 48.50 179 HIS A CA 1
ATOM 1339 C C . HIS A 1 179 ? -0.854 41.166 -17.346 1.00 48.50 179 HIS A C 1
ATOM 1341 O O . HIS A 1 179 ? -1.923 41.696 -17.611 1.00 48.50 179 HIS A O 1
ATOM 1347 N N . GLU A 1 180 ? -0.428 40.886 -16.104 1.00 48.50 180 GLU A N 1
ATOM 1348 C CA . GLU A 1 180 ? -0.959 41.190 -14.756 1.00 48.50 180 GLU A CA 1
ATOM 1349 C C . GLU A 1 180 ? -1.923 40.218 -14.047 1.00 48.50 180 GLU A C 1
ATOM 1351 O O . GLU A 1 180 ? -1.799 40.106 -12.827 1.00 48.50 180 GLU A O 1
ATOM 1356 N N . CYS A 1 181 ? -2.757 39.415 -14.723 1.00 54.72 181 CYS A N 1
ATOM 1357 C CA . CYS A 1 181 ? -3.622 38.436 -14.016 1.00 54.72 181 CYS A CA 1
ATOM 1358 C C . CYS A 1 181 ? -3.375 36.944 -14.385 1.00 54.72 181 CYS A C 1
ATOM 1360 O O . CYS A 1 181 ? -4.036 36.073 -13.837 1.00 54.72 181 CYS A O 1
ATOM 1362 N N . VAL A 1 182 ? -2.394 36.599 -15.240 1.00 48.22 182 VAL A N 1
ATOM 1363 C CA . VAL A 1 182 ? -2.160 35.204 -15.730 1.00 48.22 182 VAL A CA 1
ATOM 1364 C C . VAL A 1 182 ? -1.155 34.395 -14.871 1.00 48.22 182 VAL A C 1
ATOM 1366 O O . VAL A 1 182 ? -0.808 33.260 -15.177 1.00 48.22 182 VAL A O 1
ATOM 1369 N N . GLY A 1 183 ? -0.686 34.947 -13.749 1.00 55.66 183 GLY A N 1
ATOM 1370 C CA . GLY A 1 183 ? 0.332 34.326 -12.884 1.00 55.66 183 GLY A CA 1
ATOM 1371 C C . GLY A 1 183 ? -0.192 33.710 -11.585 1.00 55.66 183 GLY A C 1
ATOM 1372 O O . GLY A 1 183 ? 0.580 33.573 -10.637 1.00 55.66 183 GLY A O 1
ATOM 1373 N N . TRP A 1 184 ? -1.488 33.415 -11.480 1.00 60.12 184 TRP A N 1
ATOM 1374 C CA . TRP A 1 184 ? -2.080 32.943 -10.229 1.00 60.12 184 TRP A CA 1
ATOM 1375 C C . TRP A 1 184 ? -1.608 31.528 -9.908 1.00 60.12 184 TRP A C 1
ATOM 1377 O O . TRP A 1 184 ? -2.096 30.542 -10.454 1.00 60.12 184 TRP A O 1
ATOM 1387 N N . LYS A 1 185 ? -0.653 31.419 -8.983 1.00 76.31 185 LYS A N 1
ATOM 1388 C CA . LYS A 1 185 ? -0.332 30.145 -8.342 1.00 76.31 185 LYS A CA 1
ATOM 1389 C C . LYS A 1 185 ? -1.402 29.870 -7.288 1.00 76.31 185 LYS A C 1
ATOM 1391 O O . LYS A 1 185 ? -1.199 30.150 -6.109 1.00 76.31 185 LYS A O 1
ATOM 1396 N N . THR A 1 186 ? -2.561 29.371 -7.708 1.00 81.31 186 THR A N 1
ATOM 1397 C CA . THR A 1 186 ? -3.496 28.724 -6.780 1.00 81.31 186 THR A CA 1
ATOM 1398 C C . THR A 1 186 ? -2.768 27.557 -6.125 1.00 81.31 186 THR A C 1
ATOM 1400 O O . THR A 1 186 ? -2.143 26.751 -6.818 1.00 81.31 186 THR A O 1
ATOM 1403 N N . LYS A 1 187 ? -2.815 27.479 -4.797 1.00 90.75 187 LYS A N 1
ATOM 1404 C CA . LYS A 1 187 ? -2.354 26.296 -4.066 1.00 90.75 187 LYS A CA 1
ATOM 1405 C C . LYS A 1 187 ? -3.568 25.523 -3.569 1.00 90.75 187 LYS A C 1
ATOM 1407 O O . LYS A 1 187 ? -4.678 26.048 -3.523 1.00 90.75 187 LYS A O 1
ATOM 1412 N N . TRP A 1 188 ? -3.340 24.277 -3.198 1.00 91.38 188 TRP A N 1
ATOM 1413 C CA . TRP A 1 188 ? -4.349 23.386 -2.655 1.00 91.38 188 TRP A CA 1
ATOM 1414 C C . TRP A 1 188 ? -4.123 23.235 -1.163 1.00 91.38 188 TRP A C 1
ATOM 1416 O O . TRP A 1 188 ? -3.006 22.942 -0.745 1.00 91.38 188 TRP A O 1
ATOM 1426 N N . VAL A 1 189 ? -5.170 23.431 -0.374 1.00 91.69 189 VAL A N 1
ATOM 1427 C CA . VAL A 1 189 ? -5.174 23.059 1.039 1.00 91.69 189 VAL A CA 1
ATOM 1428 C C . VAL A 1 189 ? -5.822 21.690 1.142 1.00 91.69 189 VAL A C 1
ATOM 1430 O O . VAL A 1 189 ? -6.943 21.489 0.667 1.00 91.69 189 VAL A O 1
ATOM 1433 N N . GLU A 1 190 ? -5.102 20.745 1.727 1.00 92.62 190 GLU A N 1
ATOM 1434 C CA . GLU A 1 190 ? -5.499 19.344 1.813 1.00 92.62 190 GLU A CA 1
ATOM 1435 C C . GLU A 1 190 ? -5.222 18.767 3.201 1.00 92.62 190 GLU A C 1
ATOM 1437 O O . GLU A 1 190 ? -4.362 19.259 3.934 1.00 92.62 190 GLU A O 1
ATOM 1442 N N . PHE A 1 191 ? -5.986 17.737 3.563 1.00 91.75 191 PHE A N 1
ATOM 1443 C CA . PHE A 1 191 ? -5.798 17.004 4.807 1.00 91.75 191 PHE A CA 1
ATOM 1444 C C . PHE A 1 191 ? -4.739 15.910 4.612 1.00 91.75 191 PHE A C 1
ATOM 1446 O O . PHE A 1 191 ? -4.860 15.076 3.711 1.00 91.75 191 PHE A O 1
ATOM 1453 N N . ASP A 1 192 ? -3.707 15.889 5.452 1.00 91.81 192 ASP A N 1
ATOM 1454 C CA . ASP A 1 192 ? -2.631 14.899 5.421 1.00 91.81 192 ASP A CA 1
ATOM 1455 C C . ASP A 1 192 ? -3.095 13.585 6.063 1.00 91.81 192 ASP A C 1
ATOM 1457 O O . ASP A 1 192 ? -2.923 13.311 7.254 1.00 91.81 192 ASP A O 1
ATOM 1461 N N . HIS A 1 193 ? -3.735 12.759 5.243 1.00 89.94 193 HIS A N 1
ATOM 1462 C CA . HIS A 1 193 ? -4.246 11.458 5.652 1.00 89.94 193 HIS A CA 1
ATOM 1463 C C . HIS A 1 193 ? -3.165 10.481 6.105 1.00 89.94 193 HIS A C 1
ATOM 1465 O O . HIS A 1 193 ? -3.441 9.634 6.959 1.00 89.94 193 HIS A O 1
ATOM 1471 N N . ASP A 1 194 ? -1.964 10.572 5.540 1.00 90.50 194 ASP A N 1
ATOM 1472 C CA . ASP A 1 194 ? -0.883 9.642 5.841 1.00 90.50 194 ASP A CA 1
ATOM 1473 C C . ASP A 1 194 ? -0.306 9.947 7.221 1.00 90.50 194 ASP A C 1
ATOM 1475 O O . ASP A 1 194 ? -0.115 9.035 8.032 1.00 90.50 194 ASP A O 1
ATOM 1479 N N . GLU A 1 195 ? -0.071 11.226 7.525 1.00 93.12 195 GLU A N 1
ATOM 1480 C CA . GLU A 1 195 ? 0.332 11.636 8.865 1.00 93.12 195 GLU A CA 1
ATOM 1481 C C . GLU A 1 195 ? -0.775 11.356 9.888 1.00 93.12 195 GLU A C 1
ATOM 1483 O O . GLU A 1 195 ? -0.494 10.764 10.934 1.00 93.12 195 GLU A O 1
ATOM 1488 N N . PHE A 1 196 ? -2.034 11.671 9.566 1.00 94.19 196 PHE A N 1
ATOM 1489 C CA . PHE A 1 196 ? -3.175 11.370 10.431 1.00 94.19 196 PHE A CA 1
ATOM 1490 C C . PHE A 1 196 ? -3.263 9.884 10.783 1.00 94.19 196 PHE A C 1
ATOM 1492 O O . PHE A 1 196 ? -3.290 9.517 11.960 1.00 94.19 196 PHE A O 1
ATOM 1499 N N . SER A 1 197 ? -3.240 9.014 9.771 1.00 93.56 197 SER A N 1
ATOM 1500 C CA . SER A 1 197 ? -3.358 7.565 9.959 1.00 93.56 197 SER A CA 1
ATOM 1501 C C . SER A 1 197 ? -2.192 7.009 10.777 1.00 93.56 197 SER A C 1
ATOM 1503 O O . SER A 1 197 ? -2.397 6.136 11.619 1.00 93.56 197 SER A O 1
ATOM 1505 N N . LYS A 1 198 ? -0.975 7.549 10.602 1.00 95.06 198 LYS A N 1
ATOM 1506 C CA . LYS A 1 198 ? 0.186 7.199 11.438 1.00 95.06 198 LYS A CA 1
ATOM 1507 C C . LYS A 1 198 ? -0.026 7.583 12.903 1.00 95.06 198 LYS A C 1
ATOM 1509 O O . LYS A 1 198 ? 0.298 6.786 13.783 1.00 95.06 198 LYS A O 1
ATOM 1514 N N . LYS A 1 199 ? -0.571 8.773 13.185 1.00 96.38 199 LYS A N 1
ATOM 1515 C CA . LYS A 1 199 ? -0.859 9.203 14.567 1.00 96.38 199 LYS A CA 1
ATOM 1516 C C . LYS A 1 199 ? -1.981 8.381 15.200 1.00 96.38 199 LYS A C 1
ATOM 1518 O O . LYS A 1 199 ? -1.840 7.982 16.353 1.00 96.38 199 LYS A O 1
ATOM 1523 N N . VAL A 1 200 ? -3.040 8.065 14.451 1.00 96.19 200 VAL A N 1
ATOM 1524 C CA . VAL A 1 200 ? -4.112 7.166 14.910 1.00 96.19 200 VAL A CA 1
ATOM 1525 C C . VAL A 1 200 ? -3.558 5.776 15.224 1.00 96.19 200 VAL A C 1
ATOM 1527 O O . VAL A 1 200 ? -3.797 5.264 16.315 1.00 96.19 200 VAL A O 1
ATOM 1530 N N . ALA A 1 201 ? -2.770 5.186 14.320 1.00 95.12 201 ALA A N 1
ATOM 1531 C CA . ALA A 1 201 ? -2.170 3.869 14.528 1.00 95.12 201 ALA A CA 1
ATOM 1532 C C . ALA A 1 201 ? -1.266 3.834 15.771 1.00 95.12 201 ALA A C 1
ATOM 1534 O O . ALA A 1 201 ? -1.413 2.941 16.602 1.00 95.12 201 ALA A O 1
ATOM 1535 N N . SER A 1 202 ? -0.398 4.837 15.942 1.00 95.88 202 SER A N 1
ATOM 1536 C CA . SER A 1 202 ? 0.475 4.940 17.117 1.00 95.88 202 SER A CA 1
ATOM 1537 C C . SER A 1 202 ? -0.313 5.112 18.420 1.00 95.88 202 SER A C 1
ATOM 1539 O O . SER A 1 202 ? 0.007 4.476 19.422 1.00 95.88 202 SER A O 1
ATOM 1541 N N . GLY A 1 203 ? -1.374 5.926 18.422 1.00 95.00 203 GLY A N 1
ATOM 1542 C CA . GLY A 1 203 ? -2.216 6.093 19.605 1.00 95.00 203 GLY A CA 1
ATOM 1543 C C . GLY A 1 203 ? -3.006 4.828 19.960 1.00 95.00 203 GLY A C 1
ATOM 1544 O O . GLY A 1 203 ? -3.121 4.490 21.135 1.00 95.00 203 GLY A O 1
ATOM 1545 N N . LEU A 1 204 ? -3.488 4.083 18.962 1.00 93.88 204 LEU A N 1
ATOM 1546 C CA . LEU A 1 204 ? -4.131 2.783 19.173 1.00 93.88 204 LEU A CA 1
ATOM 1547 C C . LEU A 1 204 ? -3.145 1.735 19.703 1.00 93.88 204 LEU A C 1
ATOM 1549 O O . LEU A 1 204 ? -3.498 0.962 20.589 1.00 93.88 204 LEU A O 1
ATOM 1553 N N . GLU A 1 205 ? -1.907 1.721 19.210 1.00 93.50 205 GLU A N 1
ATOM 1554 C CA . GLU A 1 205 ? -0.848 0.839 19.712 1.00 93.50 205 GLU A CA 1
ATOM 1555 C C . GLU A 1 205 ? -0.544 1.101 21.193 1.00 93.50 205 GLU A C 1
ATOM 1557 O O . GLU A 1 205 ? -0.508 0.159 21.983 1.00 93.50 205 GLU A O 1
ATOM 1562 N N . GLN A 1 206 ? -0.442 2.370 21.603 1.00 92.50 206 GLN A N 1
ATOM 1563 C CA . GLN A 1 206 ? -0.253 2.750 23.012 1.00 92.50 206 GLN A CA 1
ATOM 1564 C C . GLN A 1 206 ? -1.404 2.289 23.922 1.00 92.50 206 GLN A C 1
ATOM 1566 O O . GLN A 1 206 ? -1.194 2.061 25.111 1.00 92.50 206 GLN A O 1
ATOM 1571 N N . MET A 1 207 ? -2.611 2.122 23.374 1.00 91.62 207 MET A N 1
ATOM 1572 C CA . MET A 1 207 ? -3.774 1.584 24.088 1.00 91.62 207 MET A CA 1
ATOM 1573 C C . MET A 1 207 ? -3.861 0.048 24.066 1.00 91.62 207 MET A C 1
ATOM 1575 O O . MET A 1 207 ? -4.816 -0.508 24.608 1.00 91.62 207 MET A O 1
ATOM 1579 N N . GLY A 1 208 ? -2.926 -0.652 23.414 1.00 91.62 208 GLY A N 1
ATOM 1580 C CA . GLY A 1 208 ? -3.024 -2.099 23.192 1.00 91.62 208 GLY A CA 1
ATOM 1581 C C . GLY A 1 208 ? -4.120 -2.490 22.191 1.00 91.62 208 GLY A C 1
ATOM 1582 O O . GLY A 1 208 ? -4.658 -3.591 22.254 1.00 91.62 208 GLY A O 1
ATOM 1583 N N . MET A 1 209 ? -4.475 -1.581 21.277 1.00 92.25 209 MET A N 1
ATOM 1584 C CA . MET A 1 209 ? -5.566 -1.704 20.299 1.00 92.25 209 MET A CA 1
ATOM 1585 C C . MET A 1 209 ? -5.052 -1.694 18.847 1.00 92.25 209 MET A C 1
ATOM 1587 O O . MET A 1 209 ? -5.764 -1.278 17.934 1.00 92.25 209 MET A O 1
ATOM 1591 N N . SER A 1 210 ? -3.812 -2.121 18.595 1.00 89.19 210 SER A N 1
ATOM 1592 C CA . SER A 1 210 ? -3.227 -2.135 17.241 1.00 89.19 210 SER A CA 1
ATOM 1593 C C . SER A 1 210 ? -3.954 -3.104 16.295 1.00 89.19 210 SER A C 1
ATOM 1595 O O . SER A 1 210 ? -4.175 -2.804 15.117 1.00 89.19 210 SER A O 1
ATOM 1597 N N . GLU A 1 211 ? -4.402 -4.248 16.812 1.00 91.75 211 GLU A N 1
ATOM 1598 C CA . GLU A 1 211 ? -5.090 -5.270 16.028 1.00 91.75 211 GLU A CA 1
ATOM 1599 C C . GLU A 1 211 ? -6.522 -4.865 15.658 1.00 91.75 211 GLU A C 1
ATOM 1601 O O . GLU A 1 211 ? -7.352 -4.502 16.497 1.00 91.75 211 GLU A O 1
ATOM 1606 N N . ARG A 1 212 ? -6.856 -4.981 14.368 1.00 88.81 212 ARG A N 1
ATOM 1607 C CA . ARG A 1 212 ? -8.190 -4.644 13.846 1.00 88.81 212 ARG A CA 1
ATOM 1608 C C . ARG A 1 212 ? -9.307 -5.485 14.476 1.00 88.81 212 ARG A C 1
ATOM 1610 O O . ARG A 1 212 ? -10.388 -4.954 14.711 1.00 88.81 212 ARG A O 1
ATOM 1617 N N . ALA A 1 213 ? -9.058 -6.767 14.754 1.00 80.25 213 ALA A N 1
ATOM 1618 C CA . ALA A 1 213 ? -10.041 -7.659 15.375 1.00 80.25 213 ALA A CA 1
ATOM 1619 C C . ALA A 1 213 ? -10.389 -7.213 16.804 1.00 80.25 213 ALA A C 1
ATOM 1621 O O . ALA A 1 213 ? -11.564 -7.110 17.160 1.00 80.25 213 ALA A O 1
ATOM 1622 N N . THR A 1 214 ? -9.375 -6.852 17.591 1.00 83.25 214 THR A N 1
ATOM 1623 C CA . THR A 1 214 ? -9.537 -6.297 18.941 1.00 83.25 214 THR A CA 1
ATOM 1624 C C . THR A 1 214 ? -10.354 -5.008 18.913 1.00 83.25 214 THR A C 1
ATOM 1626 O O . THR A 1 214 ? -11.293 -4.852 19.696 1.00 83.25 214 THR A O 1
ATOM 1629 N N . ARG A 1 215 ? -10.084 -4.123 17.944 1.00 88.88 215 ARG A N 1
ATOM 1630 C CA . ARG A 1 215 ? -10.861 -2.890 17.748 1.00 88.88 215 ARG A CA 1
ATOM 1631 C C . ARG A 1 215 ? -12.313 -3.153 17.371 1.00 88.88 215 ARG A C 1
ATOM 1633 O O . ARG A 1 215 ? -13.195 -2.541 17.964 1.00 88.88 215 ARG A O 1
ATOM 1640 N N . ALA A 1 216 ? -12.567 -4.073 16.442 1.00 85.38 216 ALA A N 1
ATOM 1641 C CA . ALA A 1 216 ? -13.923 -4.452 16.052 1.00 85.38 216 ALA A CA 1
ATOM 1642 C C . ALA A 1 216 ? -14.720 -4.997 17.251 1.00 85.38 216 ALA A C 1
ATOM 1644 O O . ALA A 1 216 ? -15.827 -4.541 17.512 1.00 85.38 216 ALA A O 1
ATOM 1645 N N . ASN A 1 217 ? -14.124 -5.886 18.051 1.00 80.69 217 ASN A N 1
ATOM 1646 C CA . ASN A 1 217 ? -14.764 -6.411 19.259 1.00 80.69 217 ASN A CA 1
ATOM 1647 C C . ASN A 1 217 ? -15.060 -5.315 20.298 1.00 80.69 217 ASN A C 1
ATOM 1649 O O . ASN A 1 217 ? -16.120 -5.333 20.927 1.00 80.69 217 ASN A O 1
ATOM 1653 N N . ALA A 1 218 ? -14.144 -4.360 20.484 1.00 79.12 218 ALA A N 1
ATOM 1654 C CA . ALA A 1 218 ? -14.365 -3.219 21.370 1.00 79.12 218 ALA A CA 1
ATOM 1655 C C . ALA A 1 218 ? -15.507 -2.315 20.870 1.00 79.12 218 ALA A C 1
ATOM 1657 O O . ALA A 1 218 ? -16.350 -1.917 21.673 1.00 79.12 218 ALA A O 1
ATOM 1658 N N . ALA A 1 219 ? -15.583 -2.059 19.558 1.00 82.31 219 ALA A N 1
ATOM 1659 C CA . ALA A 1 219 ? -16.673 -1.299 18.946 1.00 82.31 219 ALA A CA 1
ATOM 1660 C C . ALA A 1 219 ? -18.036 -1.967 19.168 1.00 82.31 219 ALA A C 1
ATOM 1662 O O . ALA A 1 219 ? -18.952 -1.309 19.648 1.00 82.31 219 ALA A O 1
ATOM 1663 N N . VAL A 1 220 ? -18.159 -3.276 18.921 1.00 81.50 220 VAL A N 1
ATOM 1664 C CA . VAL A 1 220 ? -19.417 -4.018 19.138 1.00 81.50 220 VAL A CA 1
ATOM 1665 C C . VAL A 1 220 ? -19.883 -3.916 20.591 1.00 81.50 220 VAL A C 1
ATOM 1667 O O . VAL A 1 220 ? -21.059 -3.671 20.861 1.00 81.50 220 VAL A O 1
ATOM 1670 N N . LYS A 1 221 ? -18.965 -4.097 21.550 1.00 82.19 221 LYS A N 1
ATOM 1671 C CA . LYS A 1 221 ? -19.285 -3.984 22.982 1.00 82.19 221 LYS A CA 1
ATOM 1672 C C . LYS A 1 221 ? -19.745 -2.578 23.345 1.00 82.19 221 LYS A C 1
ATOM 1674 O O . LYS A 1 221 ? -20.711 -2.436 24.090 1.00 82.19 221 LYS A O 1
ATOM 1679 N N . TYR A 1 222 ? -19.065 -1.565 22.817 1.00 80.88 222 TYR A N 1
ATOM 1680 C CA . TYR A 1 222 ? -19.410 -0.174 23.065 1.00 80.88 222 TYR A CA 1
ATOM 1681 C C . TYR A 1 222 ? -20.767 0.200 22.460 1.00 80.88 222 TYR A C 1
ATOM 1683 O O . TYR A 1 222 ? -21.598 0.739 23.177 1.00 80.88 222 TYR A O 1
ATOM 1691 N N . ALA A 1 223 ? -21.029 -0.155 21.199 1.00 79.38 223 ALA A N 1
ATOM 1692 C CA . ALA A 1 223 ? -22.302 0.128 20.535 1.00 79.38 223 ALA A CA 1
ATOM 1693 C C . ALA A 1 223 ? -23.492 -0.474 21.301 1.00 79.38 223 ALA A C 1
ATOM 1695 O O . ALA A 1 223 ? -24.466 0.217 21.570 1.00 79.38 223 ALA A O 1
ATOM 1696 N N . ARG A 1 224 ? -23.379 -1.728 21.763 1.00 80.00 224 ARG A N 1
ATOM 1697 C CA . ARG A 1 224 ? -24.426 -2.364 22.587 1.00 80.00 224 ARG A CA 1
ATOM 1698 C C . ARG A 1 224 ? -24.636 -1.674 23.931 1.00 80.00 224 ARG A C 1
ATOM 1700 O O . ARG A 1 224 ? -25.762 -1.611 24.415 1.00 80.00 224 ARG A O 1
ATOM 1707 N N . PHE A 1 225 ? -23.552 -1.220 24.559 1.00 78.31 225 PHE A N 1
ATOM 1708 C CA . PHE A 1 225 ? -23.634 -0.475 25.809 1.00 78.31 225 PHE A CA 1
ATOM 1709 C C . PHE A 1 225 ? -24.325 0.876 25.595 1.00 78.31 225 PHE A C 1
ATOM 1711 O O . PHE A 1 225 ? -25.225 1.216 26.358 1.00 78.31 225 PHE A O 1
ATOM 1718 N N . ASP A 1 226 ? -23.946 1.606 24.547 1.00 76.12 226 ASP A N 1
ATOM 1719 C CA . ASP A 1 226 ? -24.537 2.897 24.192 1.00 76.12 226 ASP A CA 1
ATOM 1720 C C . ASP A 1 226 ? -26.034 2.767 23.865 1.00 76.12 226 ASP A C 1
ATOM 1722 O O . ASP A 1 226 ? -26.853 3.487 24.436 1.00 76.12 226 ASP A O 1
ATOM 1726 N N . ASP A 1 227 ? -26.416 1.766 23.065 1.00 75.50 227 ASP A N 1
ATOM 1727 C CA . ASP A 1 227 ? -27.818 1.447 22.769 1.00 75.50 227 ASP A CA 1
ATOM 1728 C C . ASP A 1 227 ? -28.620 1.147 24.048 1.00 75.50 227 ASP A C 1
ATOM 1730 O O . ASP A 1 227 ? -29.737 1.642 24.222 1.00 75.50 227 ASP A O 1
ATOM 1734 N N . ALA A 1 228 ? -28.054 0.367 24.978 1.00 75.44 228 ALA A N 1
ATOM 1735 C CA . ALA A 1 228 ? -28.708 0.044 26.245 1.00 75.44 228 ALA A CA 1
ATOM 1736 C C . ALA A 1 228 ? -28.895 1.287 27.131 1.00 75.44 228 ALA A C 1
ATOM 1738 O O . ALA A 1 228 ? -29.973 1.491 27.695 1.00 75.44 228 ALA A O 1
ATOM 1739 N N . VAL A 1 229 ? -27.872 2.143 27.229 1.00 71.06 229 VAL A N 1
ATOM 1740 C CA . VAL A 1 229 ? -27.942 3.405 27.981 1.00 71.06 229 VAL A CA 1
ATOM 1741 C C . VAL A 1 229 ? -28.986 4.338 27.372 1.00 71.06 229 VAL A C 1
ATOM 1743 O O . VAL A 1 229 ? -29.820 4.870 28.106 1.00 71.06 229 VAL A O 1
ATOM 1746 N N . ASN A 1 230 ? -28.993 4.501 26.049 1.00 72.00 230 ASN A N 1
ATOM 1747 C CA . ASN A 1 230 ? -29.952 5.355 25.351 1.00 72.00 230 ASN A CA 1
ATOM 1748 C C . ASN A 1 230 ? -31.387 4.828 25.477 1.00 72.00 230 ASN A C 1
ATOM 1750 O O . ASN A 1 230 ? -32.299 5.612 25.744 1.00 72.00 230 ASN A O 1
ATOM 1754 N N . SER A 1 231 ? -31.590 3.509 25.392 1.00 76.38 231 SER A N 1
ATOM 1755 C CA . SER A 1 231 ? -32.893 2.878 25.628 1.00 76.38 231 SER A CA 1
ATOM 1756 C C . SER A 1 231 ? -33.401 3.139 27.050 1.00 76.38 231 SER A C 1
ATOM 1758 O O . SER A 1 231 ? -34.546 3.554 27.228 1.00 76.38 231 SER A O 1
ATOM 1760 N N . HIS A 1 232 ? -32.557 2.957 28.071 1.00 69.81 232 HIS A N 1
ATOM 1761 C CA . HIS A 1 232 ? -32.938 3.241 29.459 1.00 69.81 232 HIS A CA 1
ATOM 1762 C C . HIS A 1 232 ? -33.175 4.733 29.710 1.00 69.81 232 HIS A C 1
ATOM 1764 O O . HIS A 1 232 ? -34.110 5.098 30.423 1.00 69.81 232 HIS A O 1
ATOM 1770 N N . ALA A 1 233 ? -32.373 5.613 29.107 1.00 67.44 233 ALA A N 1
ATOM 1771 C CA . ALA A 1 233 ? -32.578 7.054 29.191 1.00 67.44 233 ALA A CA 1
ATOM 1772 C C . ALA A 1 233 ? -33.900 7.474 28.531 1.00 67.44 233 ALA A C 1
ATOM 1774 O O . ALA A 1 233 ? -34.605 8.332 29.063 1.00 67.44 233 ALA A O 1
ATOM 1775 N N . GLN A 1 234 ? -34.262 6.864 27.400 1.00 72.81 234 GLN A N 1
ATOM 1776 C CA . GLN A 1 234 ? -35.534 7.108 26.725 1.00 72.81 234 GLN A CA 1
ATOM 1777 C C . GLN A 1 234 ? -36.722 6.610 27.558 1.00 72.81 234 GLN A C 1
ATOM 1779 O O . GLN A 1 234 ? -37.698 7.344 27.697 1.00 72.81 234 GLN A O 1
ATOM 1784 N N . GLU A 1 235 ? -36.622 5.426 28.165 1.00 78.56 235 GLU A N 1
ATOM 1785 C CA . GLU A 1 235 ? -37.636 4.898 29.087 1.00 78.56 235 GLU A CA 1
ATOM 1786 C C . GLU A 1 235 ? -37.798 5.787 30.334 1.00 78.56 235 GLU A C 1
ATOM 1788 O O . GLU A 1 235 ? -38.911 6.077 30.773 1.00 78.56 235 GLU A O 1
ATOM 1793 N N . ALA A 1 236 ? -36.693 6.274 30.904 1.00 66.44 236 ALA A N 1
ATOM 1794 C CA . ALA A 1 236 ? -36.741 7.206 32.026 1.00 66.44 236 ALA A CA 1
ATOM 1795 C C . ALA A 1 236 ? -37.401 8.536 31.623 1.00 66.44 236 ALA A C 1
ATOM 1797 O O . ALA A 1 236 ? -38.251 9.051 32.349 1.00 66.44 236 ALA A O 1
ATOM 1798 N N . ARG A 1 237 ? -37.065 9.076 30.442 1.00 69.19 237 ARG A N 1
ATOM 1799 C CA . ARG A 1 237 ? -37.694 10.293 29.900 1.00 69.19 237 ARG A CA 1
ATOM 1800 C C . ARG A 1 237 ? -39.186 10.104 29.643 1.00 69.19 237 ARG A C 1
ATOM 1802 O O . ARG A 1 237 ? -39.950 11.020 29.944 1.00 69.19 237 ARG A O 1
ATOM 1809 N N . SER A 1 238 ? -39.614 8.953 29.120 1.00 72.62 238 SER A N 1
ATOM 1810 C CA . SER A 1 238 ? -41.040 8.687 28.904 1.00 72.62 238 SER A CA 1
ATOM 1811 C C . SER A 1 238 ? -41.792 8.630 30.231 1.00 72.62 238 SER A C 1
ATOM 1813 O O . SER A 1 238 ? -42.791 9.323 30.367 1.00 72.62 238 SER A O 1
ATOM 1815 N N . LYS A 1 239 ? -41.253 7.945 31.251 1.00 71.44 239 LYS A N 1
ATOM 1816 C CA . LYS A 1 239 ? -41.855 7.909 32.598 1.00 71.44 239 LYS A CA 1
ATOM 1817 C C . LYS A 1 239 ? -41.977 9.298 33.228 1.00 71.44 239 LYS A C 1
ATOM 1819 O O . LYS A 1 239 ? -43.033 9.631 33.749 1.00 71.44 239 LYS A O 1
ATOM 1824 N N . ILE A 1 240 ? -40.937 10.130 33.127 1.00 66.31 240 ILE A N 1
ATOM 1825 C CA . ILE A 1 240 ? -40.982 11.517 33.623 1.00 66.31 240 ILE A CA 1
ATOM 1826 C C . ILE A 1 240 ? -42.043 12.332 32.873 1.00 66.31 240 ILE A C 1
ATOM 1828 O O . ILE A 1 240 ? -42.762 13.116 33.486 1.00 66.31 240 ILE A O 1
ATOM 1832 N N . THR A 1 241 ? -42.159 12.151 31.555 1.00 70.12 241 THR A N 1
ATOM 1833 C CA . THR A 1 241 ? -43.164 12.859 30.744 1.00 70.12 241 THR A CA 1
ATOM 1834 C C . THR A 1 241 ? -44.580 12.413 31.113 1.00 70.12 241 THR A C 1
ATOM 1836 O O . THR A 1 241 ? -45.464 13.256 31.261 1.00 70.12 241 THR A O 1
ATOM 1839 N N . ASP A 1 242 ? -44.785 11.114 31.338 1.00 72.00 242 ASP A N 1
ATOM 1840 C CA . ASP A 1 242 ? -46.062 10.548 31.774 1.00 72.00 242 ASP A CA 1
ATOM 1841 C C . ASP A 1 242 ? -46.444 11.064 33.171 1.00 72.00 242 ASP A C 1
ATOM 1843 O O . ASP A 1 242 ? -47.567 11.528 33.366 1.00 72.00 242 ASP A O 1
ATOM 1847 N N . GLU A 1 243 ? -45.504 11.100 34.120 1.00 70.62 243 GLU A N 1
ATOM 1848 C CA . GLU A 1 243 ? -45.719 11.656 35.464 1.00 70.62 243 GLU A CA 1
ATOM 1849 C C . GLU A 1 243 ? -45.994 13.167 35.439 1.00 70.62 243 GLU A C 1
ATOM 1851 O O . GLU A 1 243 ? -46.901 13.643 36.125 1.00 70.62 243 GLU A O 1
ATOM 1856 N N . GLN A 1 244 ? -45.269 13.936 34.620 1.00 67.75 244 GLN A N 1
ATOM 1857 C CA . GLN A 1 244 ? -45.553 15.361 34.420 1.00 67.75 244 GLN A CA 1
ATOM 1858 C C . GLN A 1 244 ? -46.930 15.579 33.782 1.00 67.75 244 GLN A C 1
ATOM 1860 O O . GLN A 1 244 ? -47.643 16.515 34.159 1.00 67.75 244 GLN A O 1
ATOM 1865 N N . SER A 1 245 ? -47.339 14.705 32.859 1.00 65.81 245 SER A N 1
ATOM 1866 C CA . SER A 1 245 ? -48.671 14.752 32.260 1.00 65.81 245 SER A CA 1
ATOM 1867 C C . SER A 1 245 ? -49.768 14.424 33.285 1.00 65.81 245 SER A C 1
ATOM 1869 O O . SER A 1 245 ? -50.749 15.169 33.355 1.00 65.81 245 SER A O 1
ATOM 1871 N N . ASP A 1 246 ? -49.571 13.431 34.165 1.00 68.50 246 ASP A N 1
ATOM 1872 C CA . ASP A 1 246 ? -50.508 13.091 35.249 1.00 68.50 246 ASP A CA 1
ATOM 1873 C C . ASP A 1 246 ? -50.594 14.220 36.287 1.00 68.50 246 ASP A C 1
ATOM 1875 O O . ASP A 1 246 ? -51.686 14.602 36.702 1.00 68.50 246 ASP A O 1
ATOM 1879 N N . LEU A 1 247 ? -49.472 14.851 36.648 1.00 62.44 247 LEU A N 1
ATOM 1880 C CA . LEU A 1 247 ? -49.460 16.034 37.517 1.00 62.44 247 LEU A CA 1
ATOM 1881 C C . LEU A 1 247 ? -50.200 17.221 36.886 1.00 62.44 247 LEU A C 1
ATOM 1883 O O . LEU A 1 247 ? -50.950 17.917 37.575 1.00 62.44 247 LEU A O 1
ATOM 1887 N N . SER A 1 248 ? -50.048 17.440 35.577 1.00 59.09 248 SER A N 1
ATOM 1888 C CA . SER A 1 248 ? -50.786 18.485 34.858 1.00 59.09 248 SER A CA 1
ATOM 1889 C C . SER A 1 248 ? -52.295 18.204 34.825 1.00 59.09 248 SER A C 1
ATOM 1891 O O . SER A 1 248 ? -53.098 19.111 35.064 1.00 59.09 248 SER A O 1
ATOM 1893 N N . LEU A 1 249 ? -52.688 16.938 34.638 1.00 55.09 249 LEU A N 1
ATOM 1894 C CA . LEU A 1 249 ? -54.075 16.474 34.667 1.00 55.09 249 LEU A CA 1
ATOM 1895 C C . LEU A 1 249 ? -54.671 16.552 36.073 1.00 55.09 249 LEU A C 1
ATOM 1897 O O . LEU A 1 249 ? -55.813 16.988 36.221 1.00 55.09 249 LEU A O 1
ATOM 1901 N N . ARG A 1 250 ? -53.912 16.209 37.118 1.00 55.34 250 ARG A N 1
ATOM 1902 C CA . ARG A 1 250 ? -54.325 16.366 38.519 1.00 55.34 250 ARG A CA 1
ATOM 1903 C C . ARG A 1 250 ? -54.476 17.828 38.897 1.00 55.34 250 ARG A C 1
ATOM 1905 O O . ARG A 1 250 ? -55.474 18.163 39.519 1.00 55.34 250 ARG A O 1
ATOM 1912 N N . ASN A 1 251 ? -53.578 18.712 38.468 1.00 55.44 251 ASN A N 1
ATOM 1913 C CA . ASN A 1 251 ? -53.713 20.154 38.696 1.00 55.44 251 ASN A CA 1
ATOM 1914 C C . ASN A 1 251 ? -54.900 20.756 37.929 1.00 55.44 251 ASN A C 1
ATOM 1916 O O . ASN A 1 251 ? -55.613 21.606 38.466 1.00 55.44 251 ASN A O 1
ATOM 1920 N N . ALA A 1 252 ? -55.169 20.293 36.705 1.00 53.97 252 ALA A N 1
ATOM 1921 C CA . ALA A 1 252 ? -56.368 20.669 35.957 1.00 53.97 252 ALA A CA 1
ATOM 1922 C C . ALA A 1 252 ? -57.651 20.145 36.630 1.00 53.97 252 ALA A C 1
ATOM 1924 O O . ALA A 1 252 ? -58.638 20.874 36.734 1.00 53.97 252 ALA A O 1
ATOM 1925 N N . SER A 1 253 ? -57.617 18.920 37.156 1.00 52.91 253 SER A N 1
ATOM 1926 C CA . SER A 1 253 ? -58.724 18.291 37.887 1.00 52.91 253 SER A CA 1
ATOM 1927 C C . SER A 1 253 ? -58.956 18.938 39.249 1.00 52.91 253 SER A C 1
ATOM 1929 O O . SER A 1 253 ? -60.102 19.124 39.636 1.00 52.91 253 SER A O 1
ATOM 1931 N N . LEU A 1 254 ? -57.896 19.351 39.948 1.00 45.59 254 LEU A N 1
ATOM 1932 C CA . LEU A 1 254 ? -57.953 20.095 41.204 1.00 45.59 254 LEU A CA 1
ATOM 1933 C C . LEU A 1 254 ? -58.524 21.496 40.964 1.00 45.59 254 LEU A C 1
ATOM 1935 O O . LEU A 1 254 ? -59.414 21.914 41.695 1.00 45.59 254 LEU A O 1
ATOM 1939 N N . LYS A 1 255 ? -58.113 22.186 39.888 1.00 52.00 255 LYS A N 1
ATOM 1940 C CA . LYS A 1 255 ? -58.753 23.439 39.448 1.00 52.00 255 LYS A CA 1
ATOM 1941 C C . LYS A 1 255 ? -60.233 23.234 39.124 1.00 52.00 255 LYS A C 1
ATOM 1943 O O . LYS A 1 255 ? -61.059 24.004 39.597 1.00 52.00 255 LYS A O 1
ATOM 1948 N N . ALA A 1 256 ? -60.593 22.191 38.376 1.00 51.44 256 ALA A N 1
ATOM 1949 C CA . ALA A 1 256 ? -61.988 21.884 38.055 1.00 51.44 256 ALA A CA 1
ATOM 1950 C C . ALA A 1 256 ? -62.809 21.481 39.296 1.00 51.44 256 ALA A C 1
ATOM 1952 O O . ALA A 1 256 ? -63.980 21.837 39.399 1.00 51.44 256 ALA A O 1
ATOM 1953 N N . PHE A 1 257 ? -62.201 20.783 40.258 1.00 42.94 257 PHE A N 1
ATOM 1954 C CA . PHE A 1 257 ? -62.810 20.402 41.532 1.00 42.94 257 PHE A CA 1
ATOM 1955 C C . PHE A 1 257 ? -63.027 21.622 42.433 1.00 42.94 257 PHE A C 1
ATOM 1957 O O . PHE A 1 257 ? -64.122 21.790 42.957 1.00 42.94 257 PHE A O 1
ATOM 1964 N N . ILE A 1 258 ? -62.050 22.527 42.532 1.00 46.56 258 ILE A N 1
ATOM 1965 C CA . ILE A 1 258 ? -62.182 23.809 43.241 1.00 46.56 258 ILE A CA 1
ATOM 1966 C C . ILE A 1 258 ? -63.233 24.703 42.562 1.00 46.56 258 ILE A C 1
ATOM 1968 O O . ILE A 1 258 ? -64.020 25.336 43.250 1.00 46.56 258 ILE A O 1
ATOM 1972 N N . ILE A 1 259 ? -63.330 24.714 41.231 1.00 51.06 259 ILE A N 1
ATOM 1973 C CA . ILE A 1 259 ? -64.373 25.470 40.510 1.00 51.06 259 ILE A CA 1
ATOM 1974 C C . ILE A 1 259 ? -65.773 24.859 40.712 1.00 51.06 259 ILE A C 1
ATOM 1976 O O . ILE A 1 259 ? -66.762 25.587 40.741 1.00 51.06 259 ILE A O 1
ATOM 1980 N N . LYS A 1 260 ? -65.880 23.530 40.840 1.00 42.81 260 LYS A N 1
ATOM 1981 C CA . LYS A 1 260 ? -67.164 22.807 40.914 1.00 42.81 260 LYS A CA 1
ATOM 1982 C C . LYS A 1 260 ? -67.681 22.591 42.345 1.00 42.81 260 LYS A C 1
ATOM 1984 O O . LYS A 1 260 ? -68.888 22.466 42.526 1.00 42.81 260 LYS A O 1
ATOM 1989 N N . TRP A 1 261 ? -66.787 22.530 43.331 1.00 42.53 261 TRP A N 1
ATOM 1990 C CA . TRP A 1 261 ? -67.084 22.194 44.733 1.00 42.53 261 TRP A CA 1
ATOM 1991 C C . TRP A 1 261 ? -66.396 23.106 45.752 1.00 42.53 261 TRP A C 1
ATOM 1993 O O . TRP A 1 261 ? -66.697 23.011 46.941 1.00 42.53 261 TRP A O 1
ATOM 2003 N N . GLY A 1 262 ? -65.488 23.985 45.316 1.00 39.41 262 GLY A N 1
ATOM 2004 C CA . GLY A 1 262 ? -64.974 25.056 46.156 1.00 39.41 262 GLY A CA 1
ATOM 2005 C C . GLY A 1 262 ? -66.130 25.961 46.549 1.00 39.41 262 GLY A C 1
ATOM 2006 O O . GLY A 1 262 ? -66.876 26.458 45.709 1.00 39.41 262 GLY A O 1
ATOM 2007 N N . ASP A 1 263 ? -66.300 26.082 47.853 1.00 41.25 263 ASP A N 1
ATOM 2008 C CA . ASP A 1 263 ? -67.407 26.725 48.531 1.00 41.25 263 ASP A CA 1
ATOM 2009 C C . ASP A 1 263 ? -67.843 28.028 47.832 1.00 41.25 263 ASP A C 1
ATOM 2011 O O . ASP A 1 263 ? -67.127 29.034 47.835 1.00 41.25 263 ASP A O 1
ATOM 2015 N N . ALA A 1 264 ? -69.057 28.038 47.271 1.00 42.75 264 ALA A N 1
ATOM 2016 C CA . ALA A 1 264 ? -69.694 29.221 46.683 1.00 42.75 264 ALA A CA 1
ATOM 2017 C C . ALA A 1 264 ? -69.874 30.375 47.700 1.00 42.75 264 ALA A C 1
ATOM 2019 O O . ALA A 1 264 ? -70.372 31.446 47.356 1.00 42.75 264 ALA A O 1
ATOM 2020 N N . LYS A 1 265 ? -69.453 30.177 48.956 1.00 44.28 265 LYS A N 1
ATOM 2021 C CA . LYS A 1 265 ? -69.406 31.182 50.021 1.00 44.28 265 LYS A CA 1
ATOM 2022 C C . LYS A 1 265 ? -68.051 31.871 50.210 1.00 44.28 265 LYS A C 1
ATOM 2024 O O . LYS A 1 265 ? -68.020 32.890 50.893 1.00 44.28 265 LYS A O 1
ATOM 2029 N N . LEU A 1 266 ? -66.966 31.404 49.586 1.00 44.38 266 LEU A N 1
ATOM 2030 C CA . LEU A 1 266 ? -65.668 32.108 49.592 1.00 44.38 266 LEU A CA 1
ATOM 2031 C C . LEU A 1 266 ? -65.422 32.954 48.330 1.00 44.38 266 LEU A C 1
ATOM 2033 O O . LEU A 1 266 ? -64.425 33.667 48.245 1.00 44.38 266 LEU A O 1
ATOM 2037 N N . LEU A 1 267 ? -66.364 32.945 47.383 1.00 42.06 267 LEU A N 1
ATOM 2038 C CA . LEU A 1 267 ? -66.328 33.728 46.145 1.00 42.06 267 LEU A CA 1
ATOM 2039 C C . LEU A 1 267 ? -67.234 34.985 46.106 1.00 42.06 267 LEU A C 1
ATOM 2041 O O . LEU A 1 267 ? -67.719 35.336 45.034 1.00 42.06 267 LEU A O 1
ATOM 2045 N N . PRO A 1 268 ? -67.422 35.757 47.195 1.00 42.94 268 PRO A N 1
ATOM 2046 C CA . PRO A 1 268 ? -67.778 37.161 47.055 1.00 42.94 268 PRO A CA 1
ATOM 2047 C C . PRO A 1 268 ? -66.634 38.029 47.579 1.00 42.94 268 PRO A C 1
ATOM 2049 O O . PRO A 1 268 ? -66.744 38.586 48.668 1.00 42.94 268 PRO A O 1
ATOM 2052 N N . ARG A 1 269 ? -65.529 38.130 46.822 1.00 46.38 269 ARG A N 1
ATOM 2053 C CA . ARG A 1 269 ? -64.594 39.276 46.923 1.00 46.38 269 ARG A CA 1
ATOM 2054 C C . ARG A 1 269 ? -63.488 39.374 45.881 1.00 46.38 269 ARG A C 1
ATOM 2056 O O . ARG A 1 269 ? -62.857 40.420 45.825 1.00 46.38 269 ARG A O 1
ATOM 2063 N N . LEU A 1 270 ? -63.289 38.382 45.022 1.00 42.09 270 LEU A N 1
ATOM 2064 C CA . LEU A 1 270 ? -62.439 38.571 43.849 1.00 42.09 270 LEU A CA 1
ATOM 2065 C C . LEU A 1 270 ? -63.330 39.007 42.691 1.00 42.09 270 LEU A C 1
ATOM 2067 O O . LEU A 1 270 ? -63.962 38.190 42.024 1.00 42.09 270 LEU A O 1
ATOM 2071 N N . SER A 1 271 ? -63.443 40.324 42.513 1.00 47.38 271 SER A N 1
ATOM 2072 C CA . SER A 1 271 ? -63.998 40.880 41.285 1.00 47.38 271 SER A CA 1
ATOM 2073 C C . SER A 1 271 ? -63.148 40.385 40.111 1.00 47.38 271 SER A C 1
ATOM 2075 O O . SER A 1 271 ? -61.928 40.239 40.219 1.00 47.38 271 SER A O 1
ATOM 2077 N N . SER A 1 272 ? -63.787 40.114 38.974 1.00 50.53 272 SER A N 1
ATOM 2078 C CA . SER A 1 272 ? -63.122 39.585 37.774 1.00 50.53 272 SER A CA 1
ATOM 2079 C C . SER A 1 272 ? -62.014 40.494 37.216 1.00 50.53 272 SER A C 1
ATOM 2081 O O . SER A 1 272 ? -61.293 40.088 36.309 1.00 50.53 272 SER A O 1
ATOM 2083 N N . ASP A 1 273 ? -61.852 41.695 37.771 1.00 51.19 273 ASP A N 1
ATOM 2084 C CA . ASP A 1 273 ? -60.862 42.697 37.384 1.00 51.19 273 ASP A CA 1
ATOM 2085 C C . ASP A 1 273 ? -59.465 42.475 37.990 1.00 51.19 273 ASP A C 1
ATOM 2087 O O . ASP A 1 273 ? -58.481 42.968 37.434 1.00 51.19 273 ASP A O 1
ATOM 2091 N N . GLU A 1 274 ? -59.332 41.747 39.107 1.00 49.81 274 GLU A N 1
ATOM 2092 C CA . GLU A 1 274 ? -58.021 41.545 39.754 1.00 49.81 274 GLU A CA 1
ATOM 2093 C C . GLU A 1 274 ? -57.261 40.330 39.209 1.00 49.81 274 GLU A C 1
ATOM 2095 O O . GLU A 1 274 ? -56.038 40.375 39.077 1.00 49.81 274 GLU A O 1
ATOM 2100 N N . VAL A 1 275 ? -57.973 39.291 38.765 1.00 50.72 275 VAL A N 1
ATOM 2101 C CA . VAL A 1 275 ? -57.361 38.092 38.162 1.00 50.72 275 VAL A CA 1
ATOM 2102 C C . VAL A 1 275 ? -56.782 38.386 36.769 1.00 50.72 275 VAL A C 1
ATOM 2104 O O . VAL A 1 275 ? -55.794 37.775 36.371 1.00 50.72 275 VAL A O 1
ATOM 2107 N N . GLN A 1 276 ? -57.314 39.378 36.044 1.00 46.53 276 GLN A N 1
ATOM 2108 C CA . GLN A 1 276 ? -56.753 39.814 34.756 1.00 46.53 276 GLN A CA 1
ATOM 2109 C C . GLN A 1 276 ? -55.524 40.734 34.879 1.00 46.53 276 GLN A C 1
ATOM 2111 O O . GLN A 1 276 ? -54.857 40.979 33.876 1.00 46.53 276 GLN A O 1
ATOM 2116 N N . LYS A 1 277 ? -55.182 41.233 36.078 1.00 45.41 277 LYS A N 1
ATOM 2117 C CA . LYS A 1 277 ? -54.104 42.227 36.262 1.00 45.41 277 LYS A CA 1
ATOM 2118 C C . LYS A 1 277 ? -52.767 41.666 36.753 1.00 45.41 277 LYS A C 1
ATOM 2120 O O . LYS A 1 277 ? -51.894 42.460 37.091 1.00 45.41 277 LYS A O 1
ATOM 2125 N N . GLY A 1 278 ? -52.574 40.344 36.765 1.00 45.47 278 GLY A N 1
ATOM 2126 C CA . GLY A 1 278 ? -51.249 39.730 36.944 1.00 45.47 278 GLY A CA 1
ATOM 2127 C C . GLY A 1 278 ? -50.480 40.220 38.177 1.00 45.47 278 GLY A C 1
ATOM 2128 O O . GLY A 1 278 ? -49.283 40.485 38.089 1.00 45.47 278 GLY A O 1
ATOM 2129 N N . ARG A 1 279 ? -51.159 40.400 39.317 1.00 47.56 279 ARG A N 1
ATOM 2130 C CA . ARG A 1 279 ? -50.514 40.847 40.555 1.00 47.56 279 ARG A CA 1
ATOM 2131 C C . ARG A 1 279 ? -50.229 39.673 41.491 1.00 47.56 279 ARG A C 1
ATOM 2133 O O . ARG A 1 279 ? -51.134 39.166 42.136 1.00 47.56 279 ARG A O 1
ATOM 2140 N N . TRP A 1 280 ? -48.944 39.312 41.506 1.00 45.16 280 TRP A N 1
ATOM 2141 C CA . TRP A 1 280 ? -48.132 38.855 42.637 1.00 45.16 280 TRP A CA 1
ATOM 2142 C C . TRP A 1 280 ? -48.736 37.794 43.567 1.00 45.16 280 TRP A C 1
ATOM 2144 O O . TRP A 1 280 ? -49.531 38.094 44.455 1.00 45.16 280 TRP A O 1
ATOM 2154 N N . ILE A 1 281 ? -48.214 36.568 43.450 1.00 48.25 281 ILE A N 1
ATOM 2155 C CA . ILE A 1 281 ? -47.996 35.729 44.633 1.00 48.25 281 ILE A CA 1
ATOM 2156 C C . ILE A 1 281 ? -47.045 36.543 45.531 1.00 48.25 281 ILE A C 1
ATOM 2158 O O . ILE A 1 281 ? -46.028 37.017 45.023 1.00 48.25 281 ILE A O 1
ATOM 2162 N N . PRO A 1 282 ? -47.366 36.810 46.808 1.00 51.28 282 PRO A N 1
ATOM 2163 C CA . PRO A 1 282 ? -46.440 37.505 47.695 1.00 51.28 282 PRO A CA 1
ATOM 2164 C C . PRO A 1 282 ? -45.104 36.751 47.720 1.00 51.28 282 PRO A C 1
ATOM 2166 O O . PRO A 1 282 ? -45.112 35.538 47.897 1.00 51.28 282 PRO A O 1
ATOM 2169 N N . GLU A 1 283 ? -43.975 37.451 47.584 1.00 50.91 283 GLU A N 1
ATOM 2170 C CA . GLU A 1 283 ? -42.603 36.889 47.593 1.00 50.91 283 GLU A CA 1
ATOM 2171 C C . GLU A 1 283 ? -42.366 35.895 48.753 1.00 50.91 283 GLU A C 1
ATOM 2173 O O . GLU A 1 283 ? -41.626 34.923 48.630 1.00 50.91 283 GLU A O 1
ATOM 2178 N N . ALA A 1 284 ? -43.071 36.097 49.872 1.00 48.47 284 ALA A N 1
ATOM 2179 C CA . ALA A 1 284 ? -43.064 35.207 51.029 1.00 48.47 284 ALA A CA 1
ATOM 2180 C C . ALA A 1 284 ? -43.637 33.800 50.747 1.00 48.47 284 ALA A C 1
ATOM 2182 O O . ALA A 1 284 ? -43.112 32.826 51.273 1.00 48.47 284 ALA A O 1
ATOM 2183 N N . GLN A 1 285 ? -44.669 33.671 49.906 1.00 52.28 285 GLN A N 1
ATOM 2184 C CA . GLN A 1 285 ? -45.244 32.374 49.520 1.00 52.28 285 GLN A CA 1
ATOM 2185 C C . GLN A 1 285 ? -44.417 31.662 48.446 1.00 52.28 285 GLN A C 1
ATOM 2187 O O . GLN A 1 285 ? -44.412 30.437 48.399 1.00 52.28 285 GLN A O 1
ATOM 2192 N N . GLU A 1 286 ? -43.699 32.403 47.599 1.00 47.16 286 GLU A N 1
ATOM 2193 C CA . GLU A 1 286 ? -42.801 31.813 46.599 1.00 47.16 286 GLU A CA 1
ATOM 2194 C C . GLU A 1 286 ? -41.569 31.180 47.263 1.00 47.16 286 GLU A C 1
ATOM 2196 O O . GLU A 1 286 ? -41.173 30.074 46.903 1.00 47.16 286 GLU A O 1
ATOM 2201 N N . HIS A 1 287 ? -41.029 31.818 48.307 1.00 54.31 287 HIS A N 1
ATOM 2202 C CA . HIS A 1 287 ? -39.954 31.245 49.119 1.00 54.31 287 HIS A CA 1
ATOM 2203 C C . HIS A 1 287 ? -40.379 29.992 49.896 1.00 54.31 287 HIS A C 1
ATOM 2205 O O . HIS A 1 287 ? -39.600 29.044 49.981 1.00 54.31 287 HIS A O 1
ATOM 2211 N N . GLU A 1 288 ? -41.599 29.969 50.434 1.00 55.91 288 GLU A N 1
ATOM 2212 C CA . GLU A 1 288 ? -42.135 28.815 51.168 1.00 55.91 288 GLU A CA 1
ATOM 2213 C C . GLU A 1 288 ? -42.395 27.632 50.215 1.00 55.91 288 GLU A C 1
ATOM 2215 O O . GLU A 1 288 ? -41.935 26.522 50.463 1.00 55.91 288 GLU A O 1
ATOM 2220 N N . LEU A 1 289 ? -42.979 27.893 49.037 1.00 50.97 289 LEU A N 1
ATOM 2221 C CA . LEU A 1 289 ? -43.157 26.888 47.980 1.00 50.97 289 LEU A CA 1
ATOM 2222 C C . LEU A 1 289 ? -41.827 26.355 47.425 1.00 50.97 289 LEU A C 1
ATOM 2224 O O . LEU A 1 289 ? -41.728 25.171 47.100 1.00 50.97 289 LEU A O 1
ATOM 2228 N N . HIS A 1 290 ? -40.801 27.202 47.310 1.00 53.28 290 HIS A N 1
ATOM 2229 C CA . HIS A 1 290 ? -39.474 26.771 46.868 1.00 53.28 290 HIS A CA 1
ATOM 2230 C C . HIS A 1 290 ? -38.758 25.934 47.940 1.00 53.28 290 HIS A C 1
ATOM 2232 O O . HIS A 1 290 ? -38.048 24.986 47.600 1.00 53.28 290 HIS A O 1
ATOM 2238 N N . ALA A 1 291 ? -38.940 26.251 49.225 1.00 59.34 291 ALA A N 1
ATOM 2239 C CA . ALA A 1 291 ? -38.394 25.461 50.327 1.00 59.34 291 ALA A CA 1
ATOM 2240 C C . ALA A 1 291 ? -39.048 24.071 50.397 1.00 59.34 291 ALA A C 1
ATOM 2242 O O . ALA A 1 291 ? -38.336 23.066 50.427 1.00 59.34 291 ALA A O 1
ATOM 2243 N N . ASP A 1 292 ? -40.378 24.011 50.300 1.00 55.91 292 ASP A N 1
ATOM 2244 C CA . ASP A 1 292 ? -41.133 22.754 50.273 1.00 55.91 292 ASP A CA 1
ATOM 2245 C C . ASP A 1 292 ? -40.763 21.891 49.053 1.00 55.91 292 ASP A C 1
ATOM 2247 O O . ASP A 1 292 ? -40.651 20.665 49.148 1.00 55.91 292 ASP A O 1
ATOM 2251 N N . TYR A 1 293 ? -40.520 22.521 47.896 1.00 50.84 293 TYR A N 1
ATOM 2252 C CA . TYR A 1 293 ? -40.063 21.831 46.688 1.00 50.84 293 TYR A CA 1
ATOM 2253 C C . TYR A 1 293 ? -38.655 21.239 46.848 1.00 50.84 293 TYR A C 1
ATOM 2255 O O . TYR A 1 293 ? -38.436 20.077 46.496 1.00 50.84 293 TYR A O 1
ATOM 2263 N N . GLU A 1 294 ? -37.704 21.998 47.397 1.00 59.78 294 GLU A N 1
ATOM 2264 C CA . GLU A 1 294 ? -36.338 21.514 47.640 1.00 59.78 294 GLU A CA 1
ATOM 2265 C C . GLU A 1 294 ? -36.306 20.394 48.692 1.00 59.78 294 GLU A C 1
ATOM 2267 O O . GLU A 1 294 ? -35.583 19.405 48.528 1.00 59.78 294 GLU A O 1
ATOM 2272 N N . GLU A 1 295 ? -37.140 20.477 49.733 1.00 62.59 295 GLU A N 1
ATOM 2273 C CA . GLU A 1 295 ? -37.285 19.410 50.727 1.00 62.59 295 GLU A CA 1
ATOM 2274 C C . GLU A 1 295 ? -37.880 18.137 50.104 1.00 62.59 295 GLU A C 1
ATOM 2276 O O . GLU A 1 295 ? -37.344 17.035 50.288 1.00 62.59 295 GLU A O 1
ATOM 2281 N N . ALA A 1 296 ? -38.930 18.270 49.290 1.00 51.41 296 ALA A N 1
ATOM 2282 C CA . ALA A 1 296 ? -39.533 17.147 48.578 1.00 51.41 296 ALA A CA 1
ATOM 2283 C C . ALA A 1 296 ? -38.557 16.502 47.578 1.00 51.41 296 ALA A C 1
ATOM 2285 O O . ALA A 1 296 ? -38.474 15.270 47.499 1.00 51.41 296 ALA A O 1
ATOM 2286 N N . LEU A 1 297 ? -37.776 17.312 46.855 1.00 49.62 297 LEU A N 1
ATOM 2287 C CA . LEU A 1 297 ? -36.762 16.852 45.906 1.00 49.62 297 LEU A CA 1
ATOM 2288 C C . LEU A 1 297 ? -35.605 16.136 46.616 1.00 49.62 297 LEU A C 1
ATOM 2290 O O . LEU A 1 297 ? -35.157 15.081 46.160 1.00 49.62 297 LEU A O 1
ATOM 2294 N N . SER A 1 298 ? -35.144 16.669 47.748 1.00 56.44 298 SER A N 1
ATOM 2295 C CA . SER A 1 298 ? -34.126 16.041 48.598 1.00 56.44 298 SER A CA 1
ATOM 2296 C C . SER A 1 298 ? -34.611 14.695 49.153 1.00 56.44 298 SER A C 1
ATOM 2298 O O . SER A 1 298 ? -33.923 13.676 49.032 1.00 56.44 298 SER A O 1
ATOM 2300 N N . SER A 1 299 ? -35.850 14.646 49.652 1.00 59.19 299 SER A N 1
ATOM 2301 C CA . SER A 1 299 ? -36.490 13.424 50.152 1.00 59.19 299 SER A CA 1
ATOM 2302 C C . SER A 1 299 ? -36.667 12.364 49.053 1.00 59.19 299 SER A C 1
ATOM 2304 O O . SER A 1 299 ? -36.418 11.176 49.273 1.00 59.19 299 SER A O 1
ATOM 2306 N N . ALA A 1 300 ? -37.046 12.775 47.840 1.00 50.22 300 ALA A N 1
ATOM 2307 C CA . ALA A 1 300 ? -37.158 11.882 46.689 1.00 50.22 300 ALA A CA 1
ATOM 2308 C C . ALA A 1 300 ? -35.796 11.312 46.257 1.00 50.22 300 ALA A C 1
ATOM 2310 O O . ALA A 1 300 ? -35.691 10.103 46.042 1.00 50.22 300 ALA A O 1
ATOM 2311 N N . LYS A 1 301 ? -34.744 12.143 46.205 1.00 54.44 301 LYS A N 1
ATOM 2312 C CA . LYS A 1 301 ? -33.371 11.695 45.913 1.00 54.44 301 LYS A CA 1
ATOM 2313 C C . LYS A 1 301 ? -32.875 10.684 46.947 1.00 54.44 301 LYS A C 1
ATOM 2315 O O . LYS A 1 301 ? -32.355 9.642 46.563 1.00 54.44 301 LYS A O 1
ATOM 2320 N N . ALA A 1 302 ? -33.100 10.938 48.237 1.00 59.25 302 ALA A N 1
ATOM 2321 C CA . ALA A 1 302 ? -32.710 10.018 49.305 1.00 59.25 302 ALA A CA 1
ATOM 2322 C C . ALA A 1 302 ? -33.419 8.655 49.193 1.00 59.25 302 ALA A C 1
ATOM 2324 O O . ALA A 1 302 ? -32.779 7.611 49.319 1.00 59.25 302 ALA A O 1
ATOM 2325 N N . ARG A 1 303 ? -34.726 8.644 48.891 1.00 58.31 303 ARG A N 1
ATOM 2326 C CA . ARG A 1 303 ? -35.488 7.399 48.677 1.00 58.31 303 ARG A CA 1
ATOM 2327 C C . ARG A 1 303 ? -35.023 6.625 47.444 1.00 58.31 303 ARG A C 1
ATOM 2329 O O . ARG A 1 303 ? -34.947 5.401 47.503 1.00 58.31 303 ARG A O 1
ATOM 2336 N N . ALA A 1 304 ? -34.687 7.322 46.359 1.00 45.69 304 ALA A N 1
ATOM 2337 C CA . ALA A 1 304 ? -34.148 6.695 45.157 1.00 45.69 304 ALA A CA 1
ATOM 2338 C C . ALA A 1 304 ? -32.797 6.020 45.437 1.00 45.69 304 ALA A C 1
ATOM 2340 O O . ALA A 1 304 ? -32.613 4.865 45.065 1.00 45.69 304 ALA A O 1
ATOM 2341 N N . THR A 1 305 ? -31.885 6.683 46.155 1.00 53.09 305 THR A N 1
ATOM 2342 C CA . THR A 1 305 ? -30.584 6.098 46.527 1.00 53.09 305 THR A CA 1
ATOM 2343 C C . THR A 1 305 ? -30.747 4.813 47.343 1.00 53.09 305 THR A C 1
ATOM 2345 O O . THR A 1 305 ? -30.153 3.796 46.994 1.00 53.09 305 THR A O 1
ATOM 2348 N N . VAL A 1 306 ? -31.621 4.813 48.357 1.00 59.31 306 VAL A N 1
ATOM 2349 C CA . VAL A 1 306 ? -31.896 3.620 49.184 1.00 59.31 306 VAL A CA 1
ATOM 2350 C C . VAL A 1 306 ? -32.491 2.475 48.355 1.00 59.31 306 VAL A C 1
ATOM 2352 O O . VAL A 1 306 ? -32.129 1.316 48.552 1.00 59.31 306 VAL A O 1
ATOM 2355 N N . PHE A 1 307 ? -33.381 2.784 47.407 1.00 58.44 307 PHE A N 1
ATOM 2356 C CA . PHE A 1 307 ? -33.950 1.790 46.497 1.00 58.44 307 PHE A CA 1
ATOM 2357 C C . PHE A 1 307 ? -32.870 1.160 45.603 1.00 58.44 307 PHE A C 1
ATOM 2359 O O . PHE A 1 307 ? -32.764 -0.063 45.547 1.00 58.44 307 PHE A O 1
ATOM 2366 N N . TYR A 1 308 ? -32.012 1.970 44.976 1.00 49.59 308 TYR A N 1
ATOM 2367 C CA . TYR A 1 308 ? -30.948 1.465 44.103 1.00 49.59 308 TYR A CA 1
ATOM 2368 C C . TYR A 1 308 ? -29.883 0.652 44.854 1.00 49.59 308 TYR A C 1
ATOM 2370 O O . TYR A 1 308 ? -29.411 -0.358 44.332 1.00 49.59 308 TYR A O 1
ATOM 2378 N N . GLU A 1 309 ? -29.535 1.029 46.086 1.00 56.62 309 GLU A N 1
ATOM 2379 C CA . GLU A 1 309 ? -28.606 0.260 46.929 1.00 56.62 309 GLU A CA 1
ATOM 2380 C C . GLU A 1 309 ? -29.200 -1.093 47.365 1.00 56.62 309 GLU A C 1
ATOM 2382 O O . GLU A 1 309 ? -28.507 -2.119 47.357 1.00 56.62 309 GLU A O 1
ATOM 2387 N N . ALA A 1 310 ? -30.499 -1.132 47.682 1.00 56.16 310 ALA A N 1
ATOM 2388 C CA . ALA A 1 310 ? -31.208 -2.365 48.018 1.00 56.16 310 ALA A CA 1
ATOM 2389 C C . ALA A 1 310 ? -31.348 -3.302 46.805 1.00 56.16 310 ALA A C 1
ATOM 2391 O O . ALA A 1 310 ? -31.126 -4.511 46.930 1.00 56.16 310 ALA A O 1
ATOM 2392 N N . GLU A 1 311 ? -31.650 -2.755 45.625 1.00 57.59 311 GLU A N 1
ATOM 2393 C CA . GLU A 1 311 ? -31.723 -3.509 44.373 1.00 57.59 311 GLU A CA 1
ATOM 2394 C C . GLU A 1 311 ? -30.348 -4.108 44.036 1.00 57.59 311 GLU A C 1
ATOM 2396 O O . GLU A 1 311 ? -30.231 -5.317 43.831 1.00 57.59 311 GLU A O 1
ATOM 2401 N N . ALA A 1 312 ? -29.282 -3.300 44.076 1.00 46.62 312 ALA A N 1
ATOM 2402 C CA . ALA A 1 312 ? -27.914 -3.741 43.798 1.00 46.62 312 ALA A CA 1
ATOM 2403 C C . ALA A 1 312 ? -27.463 -4.880 44.730 1.00 46.62 312 ALA A C 1
ATOM 2405 O O . ALA A 1 312 ? -26.840 -5.846 44.277 1.00 46.62 312 ALA A O 1
ATOM 2406 N N . THR A 1 313 ? -27.835 -4.808 46.012 1.00 52.28 313 THR A N 1
ATOM 2407 C CA . THR A 1 313 ? -27.567 -5.858 47.010 1.00 52.28 313 THR A CA 1
ATOM 2408 C C . THR A 1 313 ? -28.351 -7.140 46.709 1.00 52.28 313 THR A C 1
ATOM 2410 O O . THR A 1 313 ? -27.821 -8.249 46.808 1.00 52.28 313 THR A O 1
ATOM 2413 N N . ARG A 1 314 ? -29.610 -7.016 46.276 1.00 50.31 314 ARG A N 1
ATOM 2414 C CA . ARG A 1 314 ? -30.458 -8.157 45.898 1.00 50.31 314 ARG A CA 1
ATOM 2415 C C . ARG A 1 314 ? -29.935 -8.868 44.646 1.00 50.31 314 ARG A C 1
ATOM 2417 O O . ARG A 1 314 ? -29.898 -10.097 44.624 1.00 50.31 314 ARG A O 1
ATOM 2424 N N . TRP A 1 315 ? -29.450 -8.116 43.656 1.00 46.28 315 TRP A N 1
ATOM 2425 C CA . TRP A 1 315 ? -28.806 -8.659 42.455 1.00 46.28 315 TRP A CA 1
ATOM 2426 C C . TRP A 1 315 ? -27.464 -9.342 42.763 1.00 46.28 315 TRP A C 1
ATOM 2428 O O . TRP A 1 315 ? -27.179 -10.397 42.201 1.00 46.28 315 TRP A O 1
ATOM 2438 N N . THR A 1 316 ? -26.666 -8.824 43.706 1.00 43.69 316 THR A N 1
ATOM 2439 C CA . THR A 1 316 ? -25.403 -9.477 44.118 1.00 43.69 316 THR A CA 1
ATOM 2440 C C . THR A 1 316 ? -25.615 -10.763 44.918 1.00 43.69 316 THR A C 1
ATOM 2442 O O . THR A 1 316 ? -24.794 -11.676 44.826 1.00 43.69 316 THR A O 1
ATOM 2445 N N . VAL A 1 317 ? -26.703 -10.870 45.688 1.00 46.69 317 VAL A N 1
ATOM 2446 C CA . VAL A 1 317 ? -27.070 -12.107 46.402 1.00 46.69 317 VAL A CA 1
ATOM 2447 C C . VAL A 1 317 ? -27.666 -13.145 45.443 1.00 46.69 317 VAL A C 1
ATOM 2449 O O . VAL A 1 317 ? -27.277 -14.311 45.507 1.00 46.69 317 VAL A O 1
ATOM 2452 N N . ALA A 1 318 ? -28.522 -12.730 44.502 1.00 44.22 318 ALA A N 1
ATOM 2453 C CA . ALA A 1 318 ? -29.063 -13.609 43.462 1.00 44.22 318 ALA A CA 1
ATOM 2454 C C . ALA A 1 318 ? -27.961 -14.171 42.541 1.00 44.22 318 ALA A C 1
ATOM 2456 O O . ALA A 1 318 ? -27.950 -15.365 42.248 1.00 44.22 318 ALA A O 1
ATOM 2457 N N . ALA A 1 319 ? -26.964 -13.354 42.183 1.00 44.88 319 ALA A N 1
ATOM 2458 C CA . ALA A 1 319 ? -25.812 -13.782 41.385 1.00 44.88 319 ALA A CA 1
ATOM 2459 C C . ALA A 1 319 ? -24.898 -14.807 42.092 1.00 44.88 319 ALA A C 1
ATOM 2461 O O . ALA A 1 319 ? -24.141 -15.509 41.426 1.00 44.88 319 ALA A O 1
ATOM 2462 N N . LYS A 1 320 ? -24.952 -14.916 43.429 1.00 45.75 320 LYS A N 1
ATOM 2463 C CA . LYS A 1 320 ? -24.170 -15.898 44.204 1.00 45.75 320 LYS A CA 1
ATOM 2464 C C . LYS A 1 320 ? -24.864 -17.251 44.378 1.00 45.75 320 LYS A C 1
ATOM 2466 O O . LYS A 1 320 ? -24.178 -18.225 44.671 1.00 45.75 320 LYS A O 1
ATOM 2471 N N . GLN A 1 321 ? -26.190 -17.321 44.250 1.00 47.41 321 GLN A N 1
ATOM 2472 C CA . GLN A 1 321 ? -26.960 -18.553 44.482 1.00 47.41 321 GLN A CA 1
ATOM 2473 C C . GLN A 1 321 ? -27.295 -19.324 43.205 1.00 47.41 321 GLN A C 1
ATOM 2475 O O . GLN A 1 321 ? -27.640 -20.501 43.283 1.00 47.41 321 GLN A O 1
ATOM 2480 N N . ASP A 1 322 ? -27.158 -18.701 42.039 1.00 54.03 322 ASP A N 1
ATOM 2481 C CA . ASP A 1 322 ? -27.472 -19.351 40.777 1.00 54.03 322 ASP A CA 1
ATOM 2482 C C . ASP A 1 322 ? -26.218 -19.997 40.165 1.00 54.03 322 ASP A C 1
ATOM 2484 O O . ASP A 1 322 ? -25.503 -19.437 39.333 1.00 54.03 322 ASP A O 1
ATOM 2488 N N . GLN A 1 323 ? -25.920 -21.210 40.635 1.00 51.03 323 GLN A N 1
ATOM 2489 C CA . GLN A 1 323 ? -24.827 -22.038 40.124 1.00 51.03 323 GLN A CA 1
ATOM 2490 C C . GLN A 1 323 ? -25.004 -22.349 38.624 1.00 51.03 323 GLN A C 1
ATOM 2492 O O . GLN A 1 323 ? -24.009 -22.559 37.927 1.00 51.03 323 GLN A O 1
ATOM 2497 N N . HIS A 1 324 ? -26.236 -22.292 38.099 1.00 52.66 324 HIS A N 1
ATOM 2498 C CA . HIS A 1 324 ? -26.503 -22.346 36.662 1.00 52.66 324 HIS A CA 1
ATOM 2499 C C . HIS A 1 324 ? -26.091 -21.051 35.961 1.00 52.66 324 HIS A C 1
ATOM 2501 O O . HIS A 1 324 ? -25.384 -21.132 34.963 1.00 52.66 324 HIS A O 1
ATOM 2507 N N . ALA A 1 325 ? -26.402 -19.874 36.511 1.00 54.53 325 ALA A N 1
ATOM 2508 C CA . ALA A 1 325 ? -25.952 -18.600 35.939 1.00 54.53 325 ALA A CA 1
ATOM 2509 C C . ALA A 1 325 ? -24.420 -18.453 35.940 1.00 54.53 325 ALA A C 1
ATOM 2511 O O . ALA A 1 325 ? -23.853 -17.942 34.979 1.00 54.53 325 ALA A O 1
ATOM 2512 N N . LEU A 1 326 ? -23.725 -18.940 36.976 1.00 53.97 326 LEU A N 1
ATOM 2513 C CA . LEU A 1 326 ? -22.256 -18.985 36.994 1.00 53.97 326 LEU A CA 1
ATOM 2514 C C . LEU A 1 326 ? -21.694 -19.968 35.960 1.00 53.97 326 LEU A C 1
ATOM 2516 O O . LEU A 1 326 ? -20.669 -19.683 35.343 1.00 53.97 326 LEU A O 1
ATOM 2520 N N . THR A 1 327 ? -22.371 -21.098 35.740 1.00 54.94 327 THR A N 1
ATOM 2521 C CA . THR A 1 327 ? -21.990 -22.071 34.706 1.00 54.94 327 THR A CA 1
ATOM 2522 C C . THR A 1 327 ? -22.233 -21.506 33.305 1.00 54.94 327 THR A C 1
ATOM 2524 O O . THR A 1 327 ? -21.360 -21.626 32.449 1.00 54.94 327 THR A O 1
ATOM 2527 N N . ASP A 1 328 ? -23.346 -20.808 33.083 1.00 60.28 328 ASP A N 1
ATOM 2528 C CA . ASP A 1 328 ? -23.672 -20.135 31.822 1.00 60.28 328 ASP A CA 1
ATOM 2529 C C . ASP A 1 328 ? -22.744 -18.947 31.551 1.00 60.28 328 ASP A C 1
ATOM 2531 O O . ASP A 1 328 ? -22.301 -18.762 30.418 1.00 60.28 328 ASP A O 1
ATOM 2535 N N . LEU A 1 329 ? -22.375 -18.182 32.583 1.00 57.50 329 LEU A N 1
ATOM 2536 C CA . LEU A 1 329 ? -21.397 -17.100 32.488 1.00 57.50 329 LEU A CA 1
ATOM 2537 C C . LEU A 1 329 ? -19.995 -17.649 32.204 1.00 57.50 329 LEU A C 1
ATOM 2539 O O . LEU A 1 329 ? -19.292 -17.101 31.360 1.00 57.50 329 LEU A O 1
ATOM 2543 N N . ALA A 1 330 ? -19.588 -18.746 32.852 1.00 57.03 330 ALA A N 1
ATOM 2544 C CA . ALA A 1 330 ? -18.328 -19.428 32.559 1.00 57.03 330 ALA A CA 1
ATOM 2545 C C . ALA A 1 330 ? -18.324 -20.003 31.134 1.00 57.03 330 ALA A C 1
ATOM 2547 O O . ALA A 1 330 ? -17.321 -19.901 30.427 1.00 57.03 330 ALA A O 1
ATOM 2548 N N . HIS A 1 331 ? -19.458 -20.538 30.677 1.00 58.97 331 HIS A N 1
ATOM 2549 C CA . HIS A 1 331 ? -19.635 -21.025 29.315 1.00 58.97 331 HIS A CA 1
ATOM 2550 C C . HIS A 1 331 ? -19.605 -19.876 28.294 1.00 58.97 331 HIS A C 1
ATOM 2552 O O . HIS A 1 331 ? -18.955 -20.002 27.255 1.00 58.97 331 HIS A O 1
ATOM 2558 N N . GLN A 1 332 ? -20.223 -18.729 28.590 1.00 68.00 332 GLN A N 1
ATOM 2559 C CA . GLN A 1 332 ? -20.141 -17.515 27.772 1.00 68.00 332 GLN A CA 1
ATOM 2560 C C . GLN A 1 332 ? -18.726 -16.940 27.747 1.00 68.00 332 GLN A C 1
ATOM 2562 O O . GLN A 1 332 ? -18.222 -16.681 26.664 1.00 68.00 332 GLN A O 1
ATOM 2567 N N . LEU A 1 333 ? -18.047 -16.815 28.890 1.00 64.00 333 LEU A N 1
ATOM 2568 C CA . LEU A 1 333 ? -16.655 -16.362 28.976 1.00 64.00 333 LEU A CA 1
ATOM 2569 C C . LEU A 1 333 ? -15.720 -17.282 28.192 1.00 64.00 333 LEU A C 1
ATOM 2571 O O . LEU A 1 333 ? -14.877 -16.794 27.441 1.00 64.00 333 LEU A O 1
ATOM 2575 N N . ALA A 1 334 ? -15.892 -18.601 28.311 1.00 61.22 334 ALA A N 1
ATOM 2576 C CA . ALA A 1 334 ? -15.141 -19.568 27.520 1.00 61.22 334 ALA A CA 1
ATOM 2577 C C . ALA A 1 334 ? -15.448 -19.428 26.025 1.00 61.22 334 ALA A C 1
ATOM 2579 O O . ALA A 1 334 ? -14.524 -19.384 25.217 1.00 61.22 334 ALA A O 1
ATOM 2580 N N . THR A 1 335 ? -16.718 -19.285 25.647 1.00 61.78 335 THR A N 1
ATOM 2581 C CA . THR A 1 335 ? -17.143 -19.120 24.247 1.00 61.78 335 THR A CA 1
ATOM 2582 C C . THR A 1 335 ? -16.653 -17.801 23.644 1.00 61.78 335 THR A C 1
ATOM 2584 O O . THR A 1 335 ? -16.209 -17.778 22.497 1.00 61.78 335 THR A O 1
ATOM 2587 N N . ASP A 1 336 ? -16.674 -16.713 24.407 1.00 68.00 336 ASP A N 1
ATOM 2588 C CA . ASP A 1 336 ? -16.203 -15.392 23.993 1.00 68.00 336 ASP A CA 1
ATOM 2589 C C . ASP A 1 336 ? -14.683 -15.344 23.900 1.00 68.00 336 ASP A C 1
ATOM 2591 O O . ASP A 1 336 ? -14.149 -14.740 22.976 1.00 68.00 336 ASP A O 1
ATOM 2595 N N . LYS A 1 337 ? -13.965 -16.023 24.799 1.00 67.38 337 LYS A N 1
ATOM 2596 C CA . LYS A 1 337 ? -12.507 -16.175 24.706 1.00 67.38 337 LYS A CA 1
ATOM 2597 C C . LYS A 1 337 ? -12.099 -17.082 23.539 1.00 67.38 337 LYS A C 1
ATOM 2599 O O . LYS A 1 337 ? -11.109 -16.789 22.871 1.00 67.38 337 LYS A O 1
ATOM 2604 N N . ILE A 1 338 ? -12.894 -18.115 23.237 1.00 60.50 338 ILE A N 1
ATOM 2605 C CA . ILE A 1 338 ? -12.764 -18.942 22.026 1.00 60.50 338 ILE A CA 1
ATOM 2606 C C . ILE A 1 338 ? -12.968 -18.096 20.766 1.00 60.50 338 ILE A C 1
ATOM 2608 O O . ILE A 1 338 ? -12.154 -18.162 19.849 1.00 60.50 338 ILE A O 1
ATOM 2612 N N . ARG A 1 339 ? -14.037 -17.291 20.709 1.00 66.25 339 ARG A N 1
ATOM 2613 C CA . ARG A 1 339 ? -14.344 -16.433 19.549 1.00 66.25 339 ARG A CA 1
ATOM 2614 C C . ARG A 1 339 ? -13.414 -15.234 19.420 1.00 66.25 339 ARG A C 1
ATOM 2616 O O . ARG A 1 339 ? -13.166 -14.783 18.310 1.00 66.25 339 ARG A O 1
ATOM 2623 N N . GLY A 1 340 ? -12.914 -14.721 20.537 1.00 71.12 340 GLY A N 1
ATOM 2624 C CA . GLY A 1 340 ? -12.073 -13.532 20.609 1.00 71.12 340 GLY A CA 1
ATOM 2625 C C . GLY A 1 340 ? -10.637 -13.741 20.138 1.00 71.12 340 GLY A C 1
ATOM 2626 O O . GLY A 1 340 ? -9.863 -12.795 20.208 1.00 71.12 340 GLY A O 1
ATOM 2627 N N . GLY A 1 341 ? -10.273 -14.942 19.672 1.00 63.59 341 GLY A N 1
ATOM 2628 C CA . GLY A 1 341 ? -8.939 -15.210 19.137 1.00 63.59 341 GLY A CA 1
ATOM 2629 C C . GLY A 1 341 ? -7.860 -15.255 20.217 1.00 63.59 341 GLY A C 1
ATOM 2630 O O . GLY A 1 341 ? -6.790 -14.684 20.040 1.00 63.59 341 GLY A O 1
ATOM 2631 N N . MET A 1 342 ? -8.129 -15.916 21.350 1.00 78.56 342 MET A N 1
ATOM 2632 C CA . MET A 1 342 ? -7.096 -16.170 22.358 1.00 78.56 342 MET A CA 1
ATOM 2633 C C . MET A 1 342 ? -5.865 -16.827 21.714 1.00 78.56 342 MET A C 1
ATOM 2635 O O . MET A 1 342 ? -5.996 -17.837 21.015 1.00 78.56 342 MET A O 1
ATOM 2639 N N . SER A 1 343 ? -4.675 -16.277 21.984 1.00 79.25 343 SER A N 1
ATOM 2640 C CA . SER A 1 343 ? -3.421 -16.834 21.475 1.00 79.25 343 SER A CA 1
ATOM 2641 C C . SER A 1 343 ? -3.239 -18.278 21.942 1.00 79.25 343 SER A C 1
ATOM 2643 O O . SER A 1 343 ? -3.611 -18.651 23.058 1.00 79.25 343 SER A O 1
ATOM 2645 N N . LEU A 1 344 ? -2.643 -19.111 21.087 1.00 77.56 344 LEU A N 1
ATOM 2646 C CA . LEU A 1 344 ? -2.441 -20.535 21.365 1.00 77.56 344 LEU A CA 1
ATOM 2647 C C . LEU A 1 344 ? -1.628 -20.814 22.635 1.00 77.56 344 LEU A C 1
ATOM 2649 O O . LEU A 1 344 ? -1.811 -21.849 23.274 1.00 77.56 344 LEU A O 1
ATOM 2653 N N . GLU A 1 345 ? -0.789 -19.859 23.019 1.00 82.06 345 GLU A N 1
ATOM 2654 C CA . GLU A 1 345 ? 0.045 -19.889 24.218 1.00 82.06 345 GLU A CA 1
ATOM 2655 C C . GLU A 1 345 ? -0.735 -19.576 25.504 1.00 82.06 345 GLU A C 1
ATOM 2657 O O . GLU A 1 345 ? -0.362 -20.055 26.572 1.00 82.06 345 GLU A O 1
ATOM 2662 N N . ALA A 1 346 ? -1.844 -18.831 25.424 1.00 83.81 346 ALA A N 1
ATOM 2663 C CA . ALA A 1 346 ? -2.678 -18.490 26.581 1.00 83.81 346 ALA A CA 1
ATOM 2664 C C . ALA A 1 346 ? -3.677 -19.601 26.957 1.00 83.81 346 ALA A C 1
ATOM 2666 O O . ALA A 1 346 ? -4.208 -19.625 28.070 1.00 83.81 346 ALA A O 1
ATOM 2667 N N . TRP A 1 347 ? -3.904 -20.558 26.054 1.00 81.12 347 TRP A N 1
ATOM 2668 C CA . TRP A 1 347 ? -4.845 -21.660 26.243 1.00 81.12 347 TRP A CA 1
ATOM 2669 C C . TRP A 1 347 ? -4.537 -22.581 27.437 1.00 81.12 347 TRP A C 1
ATOM 2671 O O . TRP A 1 347 ? -5.465 -22.877 28.190 1.00 81.12 347 TRP A O 1
ATOM 2681 N N . PRO A 1 348 ? -3.287 -23.032 27.672 1.00 85.56 348 PRO A N 1
ATOM 2682 C CA . PRO A 1 348 ? -2.964 -23.853 28.840 1.00 85.56 348 PRO A CA 1
ATOM 2683 C C . PRO A 1 348 ? -3.236 -23.137 30.168 1.00 85.56 348 PRO A C 1
ATOM 2685 O O . PRO A 1 348 ? -3.766 -23.750 31.093 1.00 85.56 348 PRO A O 1
ATOM 2688 N N . ALA A 1 349 ? -2.921 -21.840 30.251 1.00 84.19 349 ALA A N 1
ATOM 2689 C CA . ALA A 1 349 ? -3.187 -21.030 31.438 1.00 84.19 349 ALA A CA 1
ATOM 2690 C C . ALA A 1 349 ? -4.695 -20.877 31.680 1.00 84.19 349 ALA A C 1
ATOM 2692 O O . ALA A 1 349 ? -5.153 -21.076 32.802 1.00 84.19 349 ALA A O 1
ATOM 2693 N N . PHE A 1 350 ? -5.468 -20.627 30.619 1.00 83.88 350 PHE A N 1
ATOM 2694 C CA . PHE A 1 350 ? -6.926 -20.542 30.694 1.00 83.88 350 PHE A CA 1
ATOM 2695 C C . PHE A 1 350 ? -7.572 -21.867 31.122 1.00 83.88 350 PHE A C 1
ATOM 2697 O O . PHE A 1 350 ? -8.424 -21.884 32.003 1.00 83.88 350 PHE A O 1
ATOM 2704 N N . ILE A 1 351 ? -7.140 -23.002 30.562 1.00 83.00 351 ILE A N 1
ATOM 2705 C CA . ILE A 1 351 ? -7.642 -24.320 30.981 1.00 83.00 351 ILE A CA 1
ATOM 2706 C C . ILE A 1 351 ? -7.283 -24.604 32.447 1.00 83.00 351 ILE A C 1
ATOM 2708 O O . ILE A 1 351 ? -8.103 -25.155 33.181 1.00 83.00 351 ILE A O 1
ATOM 2712 N N . ASN A 1 352 ? -6.093 -24.203 32.902 1.00 85.50 352 ASN A N 1
ATOM 2713 C CA . ASN A 1 352 ? -5.703 -24.334 34.306 1.00 85.50 352 ASN A CA 1
ATOM 2714 C C . ASN A 1 352 ? -6.569 -23.462 35.234 1.00 85.50 352 ASN A C 1
ATOM 2716 O O . ASN A 1 352 ? -6.968 -23.923 36.299 1.00 85.50 352 ASN A O 1
ATOM 2720 N N . GLU A 1 353 ? -6.913 -22.242 34.814 1.00 82.8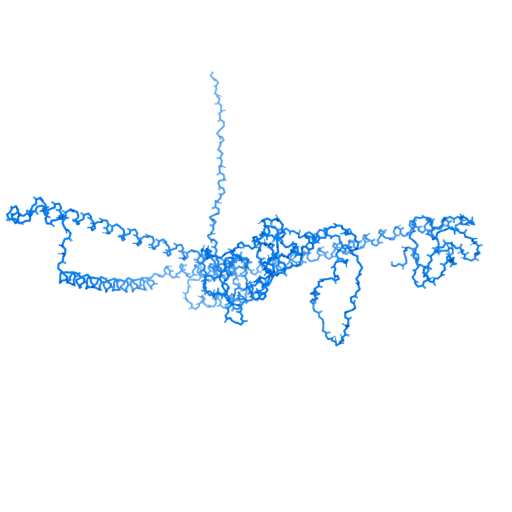8 353 GLU A N 1
ATOM 2721 C CA . GLU A 1 353 ? -7.839 -21.355 35.530 1.00 82.88 353 GLU A CA 1
ATOM 2722 C C . GLU A 1 353 ? -9.243 -21.977 35.632 1.00 82.88 353 GLU A C 1
ATOM 2724 O O . GLU A 1 353 ? -9.812 -22.047 36.720 1.00 82.88 353 GLU A O 1
ATOM 2729 N N . LEU A 1 354 ? -9.764 -22.547 34.536 1.00 81.00 354 LEU A N 1
ATOM 2730 C CA . LEU A 1 354 ? -11.044 -23.269 34.543 1.00 81.00 354 LEU A CA 1
ATOM 2731 C C . LEU A 1 354 ? -11.028 -24.485 35.486 1.00 81.00 354 LEU A C 1
ATOM 2733 O O . LEU A 1 354 ? -12.021 -24.739 36.168 1.00 81.00 354 LEU A O 1
ATOM 2737 N N . ASN A 1 355 ? -9.908 -25.212 35.562 1.00 80.75 355 ASN A N 1
ATOM 2738 C CA . ASN A 1 355 ? -9.743 -26.340 36.486 1.00 80.75 355 ASN A CA 1
ATOM 2739 C C . ASN A 1 355 ? -9.738 -25.899 37.960 1.00 80.75 355 ASN A C 1
ATOM 2741 O O . ASN A 1 355 ? -10.262 -26.614 38.812 1.00 80.75 355 ASN A O 1
ATOM 2745 N N . GLN A 1 356 ? -9.173 -24.729 38.275 1.00 82.62 356 GLN A N 1
ATOM 2746 C CA . GLN A 1 356 ? -9.139 -24.196 39.644 1.00 82.62 356 GLN A CA 1
ATOM 2747 C C . GLN A 1 356 ? -10.516 -23.728 40.133 1.00 82.62 356 GLN A C 1
ATOM 2749 O O . GLN A 1 356 ? -10.796 -23.776 41.330 1.00 82.62 356 GLN A O 1
ATOM 2754 N N . LEU A 1 357 ? -11.402 -23.336 39.215 1.00 78.00 357 LEU A N 1
ATOM 2755 C CA . LEU A 1 357 ? -12.752 -22.857 39.525 1.00 78.00 357 LEU A CA 1
ATOM 2756 C C . LEU A 1 357 ? -13.758 -23.978 39.853 1.00 78.00 357 LEU A C 1
ATOM 2758 O O . LEU A 1 357 ? -14.932 -23.688 40.065 1.00 78.00 357 LEU A O 1
ATOM 2762 N N . SER A 1 358 ? -13.322 -25.245 39.925 1.00 79.25 358 SER A N 1
ATOM 2763 C CA . SER A 1 358 ? -14.185 -26.408 40.216 1.00 79.25 358 SER A CA 1
ATOM 2764 C C . SER A 1 358 ? -15.414 -26.503 39.298 1.00 79.25 358 SER A C 1
ATOM 2766 O O . SER A 1 358 ? -16.488 -26.940 39.714 1.00 79.25 358 SER A O 1
ATOM 2768 N N . LEU A 1 359 ? -15.265 -26.068 38.042 1.00 78.06 359 LEU A N 1
ATOM 2769 C CA . LEU A 1 359 ? -16.329 -26.120 37.043 1.00 78.06 359 LEU A CA 1
ATOM 2770 C C . LEU A 1 359 ? -16.675 -27.575 36.678 1.00 78.06 359 LEU A C 1
ATOM 2772 O O . LEU A 1 359 ? -15.826 -28.464 36.805 1.00 78.06 359 LEU A O 1
ATOM 2776 N N . PRO A 1 360 ? -17.895 -27.840 36.171 1.00 82.25 360 PRO A N 1
ATOM 2777 C CA . PRO A 1 360 ? -18.251 -29.155 35.650 1.00 82.25 360 PRO A CA 1
ATOM 2778 C C . PRO A 1 360 ? -17.241 -29.626 34.594 1.00 82.25 360 PRO A C 1
ATOM 2780 O O . PRO A 1 360 ? -16.844 -28.856 33.715 1.00 82.25 360 PRO A O 1
ATOM 2783 N N . GLY A 1 361 ? -16.851 -30.905 34.641 1.00 80.56 361 GLY A N 1
ATOM 2784 C CA . GLY A 1 361 ? -15.833 -31.468 33.740 1.00 80.56 361 GLY A CA 1
ATOM 2785 C C . GLY A 1 361 ? -16.154 -31.315 32.245 1.00 80.56 361 GLY A C 1
ATOM 2786 O O . GLY A 1 361 ? -15.247 -31.268 31.414 1.00 80.56 361 GLY A O 1
ATOM 2787 N N . GLU A 1 362 ? -17.433 -31.158 31.898 1.00 80.44 362 GLU A N 1
ATOM 2788 C CA . GLU A 1 362 ? -17.905 -30.881 30.537 1.00 80.44 362 GLU A CA 1
ATOM 2789 C C . GLU A 1 362 ? -17.372 -29.548 29.983 1.00 80.44 362 GLU A C 1
ATOM 2791 O O . GLU A 1 362 ? -16.985 -29.479 28.814 1.00 80.44 362 GLU A O 1
ATOM 2796 N N . VAL A 1 363 ? -17.260 -28.510 30.821 1.00 74.62 363 VAL A N 1
ATOM 2797 C CA . VAL A 1 363 ? -16.755 -27.183 30.418 1.00 74.62 363 VAL A CA 1
ATOM 2798 C C . VAL A 1 363 ? -15.266 -27.258 30.073 1.00 74.62 363 V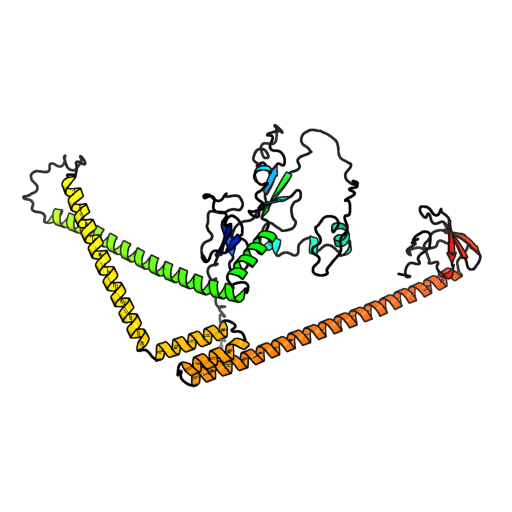AL A C 1
ATOM 2800 O O . VAL A 1 363 ? -14.823 -26.741 29.044 1.00 74.62 363 VAL A O 1
ATOM 2803 N N . VAL A 1 364 ? -14.489 -27.978 30.885 1.00 79.62 364 VAL A N 1
ATOM 2804 C CA . VAL A 1 364 ? -13.054 -28.209 30.652 1.00 79.62 364 VAL A CA 1
ATOM 2805 C C . VAL A 1 364 ? -12.830 -29.054 29.390 1.00 79.62 364 VAL A C 1
ATOM 2807 O O . VAL A 1 364 ? -11.939 -28.761 28.583 1.00 79.62 364 VAL A O 1
ATOM 2810 N N . ALA A 1 365 ? -13.664 -30.074 29.163 1.00 81.06 365 ALA A N 1
ATOM 2811 C CA . ALA A 1 365 ? -13.612 -30.903 27.959 1.00 81.06 365 ALA A CA 1
ATOM 2812 C C . ALA A 1 365 ? -13.940 -30.101 26.684 1.00 81.06 365 ALA A C 1
ATOM 2814 O O . ALA A 1 365 ? -13.274 -30.268 25.652 1.00 81.06 365 ALA A O 1
ATOM 2815 N N . ALA A 1 366 ? -14.916 -29.190 26.755 1.00 76.88 366 ALA A N 1
ATOM 2816 C CA . ALA A 1 366 ? -15.265 -28.287 25.662 1.00 76.88 366 ALA A CA 1
ATOM 2817 C C . ALA A 1 366 ? -14.123 -27.306 25.341 1.00 76.88 366 ALA A C 1
ATOM 2819 O O . ALA A 1 366 ? -13.752 -27.169 24.170 1.00 76.88 366 ALA A O 1
ATOM 2820 N N . ALA A 1 367 ? -13.506 -26.697 26.362 1.00 75.69 367 ALA A N 1
ATOM 2821 C CA . ALA A 1 367 ? -12.351 -25.809 26.206 1.00 75.69 367 ALA A CA 1
ATOM 2822 C C . ALA A 1 367 ? -11.148 -26.538 25.579 1.00 75.69 367 ALA A C 1
ATOM 2824 O O . ALA A 1 367 ? -10.567 -26.065 24.602 1.00 75.69 367 ALA A O 1
ATOM 2825 N N . THR A 1 368 ? -10.838 -27.748 26.050 1.00 82.50 368 THR A N 1
ATOM 2826 C CA . THR A 1 368 ? -9.766 -28.589 25.485 1.00 82.50 368 THR A CA 1
ATOM 2827 C C . THR A 1 368 ? -10.040 -28.958 24.021 1.00 82.50 368 THR A C 1
ATOM 2829 O O . THR A 1 368 ? -9.143 -28.946 23.175 1.00 82.50 368 THR A O 1
ATOM 2832 N N . SER A 1 369 ? -11.296 -29.265 23.685 1.00 82.94 369 SER A N 1
ATOM 2833 C CA . SER A 1 369 ? -11.704 -29.564 22.306 1.00 82.94 369 SER A CA 1
ATOM 2834 C C . SER A 1 369 ? -11.636 -28.330 21.400 1.00 82.94 369 SER A C 1
ATOM 2836 O O . SER A 1 369 ? -11.303 -28.443 20.219 1.00 82.94 369 SER A O 1
ATOM 2838 N N . ALA A 1 370 ? -11.926 -27.140 21.929 1.00 77.19 370 ALA A N 1
ATOM 2839 C CA . ALA A 1 370 ? -11.745 -25.878 21.218 1.00 77.19 370 ALA A CA 1
ATOM 2840 C C . ALA A 1 370 ? -10.260 -25.576 20.961 1.00 77.19 370 ALA A C 1
ATOM 2842 O O . ALA A 1 370 ? -9.907 -25.285 19.820 1.00 77.19 370 ALA A O 1
ATOM 2843 N N . GLN A 1 371 ? -9.385 -25.771 21.953 1.00 84.12 371 GLN A N 1
ATOM 2844 C CA . GLN A 1 371 ? -7.934 -25.637 21.785 1.00 84.12 371 GLN A CA 1
ATOM 2845 C C . GLN A 1 371 ? -7.408 -26.551 20.669 1.00 84.12 371 GLN A C 1
ATOM 2847 O O . GLN A 1 371 ? -6.681 -26.098 19.787 1.00 84.12 371 GLN A O 1
ATOM 2852 N N . LYS A 1 372 ? -7.801 -27.832 20.661 1.00 86.31 372 LYS A N 1
ATOM 2853 C CA . LYS A 1 372 ? -7.382 -28.786 19.616 1.00 86.31 372 LYS A CA 1
ATOM 2854 C C . LYS A 1 372 ? -7.844 -28.367 18.219 1.00 86.31 372 LYS A C 1
ATOM 2856 O O . LYS A 1 372 ? -7.093 -28.527 17.259 1.00 86.31 372 LYS A O 1
ATOM 2861 N N . ARG A 1 373 ? -9.059 -27.819 18.095 1.00 82.81 373 ARG A N 1
ATOM 2862 C CA . ARG A 1 373 ? -9.570 -27.282 16.822 1.00 82.81 373 ARG A CA 1
ATOM 2863 C C . ARG A 1 373 ? -8.767 -26.065 16.366 1.00 82.81 373 ARG A C 1
ATOM 2865 O O . ARG A 1 373 ? -8.322 -26.065 15.225 1.00 82.81 373 ARG A O 1
ATOM 2872 N N . ALA A 1 374 ? -8.494 -25.116 17.262 1.00 78.25 374 ALA A N 1
ATOM 2873 C CA . ALA A 1 374 ? -7.671 -23.943 16.964 1.00 78.25 374 ALA A CA 1
ATOM 2874 C C . ALA A 1 374 ? -6.232 -24.325 16.559 1.00 78.25 374 ALA A C 1
ATOM 2876 O O . ALA A 1 374 ? -5.695 -23.781 15.599 1.00 78.25 374 ALA A O 1
ATOM 2877 N N . GLN A 1 375 ? -5.622 -25.317 17.224 1.00 86.06 375 GLN A N 1
ATOM 2878 C CA . GLN A 1 375 ? -4.311 -25.859 16.830 1.00 86.06 375 GLN A CA 1
ATOM 2879 C C . GLN A 1 375 ? -4.327 -26.455 15.428 1.00 86.06 375 GLN A C 1
ATOM 2881 O O . GLN A 1 375 ? -3.410 -26.216 14.645 1.00 86.06 375 GLN A O 1
ATOM 2886 N N . LYS A 1 376 ? -5.350 -27.255 15.119 1.00 90.69 376 LYS A N 1
ATOM 2887 C CA . LYS A 1 376 ? -5.495 -27.850 13.794 1.00 90.69 376 LYS A CA 1
ATOM 2888 C C . LYS A 1 376 ? -5.685 -26.771 12.728 1.00 90.69 376 LYS A C 1
ATOM 2890 O O . LYS A 1 376 ? -5.028 -26.840 11.701 1.00 90.69 376 LYS A O 1
ATOM 2895 N N . GLU A 1 377 ? -6.525 -25.774 12.985 1.00 84.06 377 GLU A N 1
ATOM 2896 C CA . GLU A 1 377 ? -6.787 -24.680 12.047 1.00 84.06 377 GLU A CA 1
ATOM 2897 C C . GLU A 1 377 ? -5.542 -23.825 11.785 1.00 84.06 377 GLU A C 1
ATOM 2899 O O . GLU A 1 377 ? -5.238 -23.558 10.626 1.00 84.06 377 GLU A O 1
ATOM 2904 N N . MET A 1 378 ? -4.757 -23.492 12.818 1.00 80.38 378 MET A N 1
ATOM 2905 C CA . MET A 1 378 ? -3.472 -22.806 12.630 1.00 80.38 378 MET A CA 1
ATOM 2906 C C . MET A 1 378 ? -2.486 -23.633 11.800 1.00 80.38 378 MET A C 1
ATOM 2908 O O . MET A 1 378 ? -1.872 -23.095 10.884 1.00 80.38 378 MET A O 1
ATOM 2912 N N . ARG A 1 379 ? -2.359 -24.942 12.069 1.00 91.19 379 ARG A N 1
ATOM 2913 C CA . ARG A 1 379 ? -1.499 -25.833 11.265 1.00 91.19 379 ARG A CA 1
ATOM 2914 C C . ARG A 1 379 ? -1.975 -25.929 9.818 1.00 91.19 379 ARG A C 1
ATOM 2916 O O . ARG A 1 379 ? -1.156 -25.897 8.906 1.00 91.19 379 ARG A O 1
ATOM 2923 N N . ASP A 1 380 ? -3.285 -26.026 9.604 1.00 89.62 380 ASP A N 1
ATOM 2924 C CA . ASP A 1 380 ? -3.881 -26.064 8.268 1.00 89.62 380 ASP A CA 1
ATOM 2925 C C . ASP A 1 380 ? -3.646 -24.725 7.536 1.00 89.62 380 ASP A C 1
ATOM 2927 O O . ASP A 1 380 ? -3.362 -24.716 6.340 1.00 89.62 380 ASP A O 1
ATOM 2931 N N . GLN A 1 381 ? -3.716 -23.589 8.235 1.00 87.06 381 GLN A N 1
ATOM 2932 C CA . GLN A 1 381 ? -3.439 -22.266 7.671 1.00 87.06 381 GLN A CA 1
ATOM 2933 C C . GLN A 1 381 ? -1.958 -22.088 7.318 1.00 87.06 381 GLN A C 1
ATOM 2935 O O . GLN A 1 381 ? -1.649 -21.629 6.219 1.00 87.06 381 GLN A O 1
ATOM 2940 N N . GLU A 1 382 ? -1.050 -22.482 8.208 1.00 91.62 382 GLU A N 1
ATOM 2941 C CA . GLU A 1 382 ? 0.394 -22.448 7.966 1.00 91.62 382 GLU A CA 1
ATOM 2942 C C . GLU A 1 382 ? 0.770 -23.329 6.767 1.00 91.62 382 GLU A C 1
ATOM 2944 O O . GLU A 1 382 ? 1.437 -22.864 5.843 1.00 91.62 382 GLU A O 1
ATOM 2949 N N . ALA A 1 383 ? 0.231 -24.551 6.702 1.00 95.94 383 ALA A N 1
ATOM 2950 C CA . ALA A 1 383 ? 0.427 -25.447 5.566 1.00 95.94 383 ALA A CA 1
ATOM 2951 C C . ALA A 1 383 ? -0.120 -24.862 4.251 1.00 95.94 383 ALA A C 1
ATOM 2953 O O . ALA A 1 383 ? 0.487 -25.039 3.193 1.00 95.94 383 ALA A O 1
ATOM 2954 N N . ARG A 1 384 ? -1.252 -24.141 4.289 1.00 94.81 384 ARG A N 1
ATOM 2955 C CA . ARG A 1 384 ? -1.804 -23.455 3.106 1.00 94.81 384 ARG A CA 1
ATOM 2956 C C . ARG A 1 384 ? -0.909 -22.311 2.638 1.00 94.81 384 ARG A C 1
ATOM 2958 O O . ARG A 1 384 ? -0.664 -22.214 1.438 1.00 94.81 384 ARG A O 1
ATOM 2965 N N . LEU A 1 385 ? -0.402 -21.490 3.557 1.00 92.25 385 LEU A N 1
ATOM 2966 C CA . LEU A 1 385 ? 0.512 -20.389 3.233 1.00 92.25 385 LEU A CA 1
ATOM 2967 C C . LEU A 1 385 ? 1.843 -20.905 2.675 1.00 92.25 385 LEU A C 1
ATOM 2969 O O . LEU A 1 385 ? 2.368 -20.355 1.708 1.00 92.25 385 LEU A O 1
ATOM 2973 N N . GLU A 1 386 ? 2.377 -21.991 3.234 1.00 96.44 386 GLU A N 1
ATOM 2974 C CA . GLU A 1 386 ? 3.587 -22.622 2.710 1.00 96.44 386 GLU A CA 1
ATOM 2975 C C . GLU A 1 386 ? 3.363 -23.216 1.312 1.00 96.44 386 GLU A C 1
ATOM 2977 O O . GLU A 1 386 ? 4.188 -23.014 0.415 1.00 96.44 386 GLU A O 1
ATOM 2982 N N . ALA A 1 387 ? 2.231 -23.891 1.093 1.00 96.94 387 ALA A N 1
ATOM 2983 C CA . ALA A 1 387 ? 1.866 -24.413 -0.221 1.00 96.94 387 ALA A CA 1
ATOM 2984 C C . ALA A 1 387 ? 1.715 -23.293 -1.265 1.00 96.94 387 ALA A C 1
ATOM 2986 O O . ALA A 1 387 ? 2.174 -23.447 -2.397 1.00 96.94 387 ALA A O 1
ATOM 2987 N N . GLU A 1 388 ? 1.122 -22.158 -0.887 1.00 93.88 388 GLU A N 1
ATOM 2988 C CA . GLU A 1 388 ? 0.996 -20.978 -1.745 1.00 93.88 388 GLU A CA 1
ATOM 2989 C C . GLU A 1 388 ? 2.363 -20.364 -2.076 1.00 93.88 388 GLU A C 1
ATOM 2991 O O . GLU A 1 388 ? 2.649 -20.102 -3.246 1.00 93.88 388 GLU A O 1
ATOM 2996 N N . ARG A 1 389 ? 3.256 -20.231 -1.086 1.00 95.50 389 ARG A N 1
ATOM 2997 C CA . ARG A 1 389 ? 4.630 -19.743 -1.294 1.00 95.50 389 ARG A CA 1
ATOM 2998 C C . ARG A 1 389 ? 5.407 -20.631 -2.269 1.00 95.50 389 ARG A C 1
ATOM 3000 O O . ARG A 1 389 ? 6.035 -20.125 -3.196 1.00 95.50 389 ARG A O 1
ATOM 3007 N N . LEU A 1 390 ? 5.334 -21.951 -2.094 1.00 97.69 390 LEU A N 1
ATOM 3008 C CA . LEU A 1 390 ? 5.992 -22.912 -2.986 1.00 97.69 390 LEU A CA 1
ATOM 3009 C C . LEU A 1 390 ? 5.389 -22.902 -4.397 1.00 97.69 390 LEU A C 1
ATOM 3011 O O . LEU A 1 390 ? 6.107 -23.103 -5.379 1.00 97.69 390 LEU A O 1
ATOM 3015 N N . ALA A 1 391 ? 4.077 -22.686 -4.522 1.00 97.25 391 ALA A N 1
ATOM 3016 C CA . ALA A 1 391 ? 3.420 -22.548 -5.818 1.00 97.25 391 ALA A CA 1
ATOM 3017 C C . ALA A 1 391 ? 3.865 -21.267 -6.539 1.00 97.25 391 ALA A C 1
ATOM 3019 O O . ALA A 1 391 ? 4.161 -21.316 -7.735 1.00 97.25 391 ALA A O 1
ATOM 3020 N N . TRP A 1 392 ? 3.974 -20.153 -5.810 1.00 90.94 392 TRP A N 1
ATOM 3021 C CA . TRP A 1 392 ? 4.478 -18.886 -6.334 1.00 90.94 392 TRP A CA 1
ATOM 3022 C C . TRP A 1 392 ? 5.922 -19.006 -6.836 1.00 90.94 392 TRP A C 1
ATOM 3024 O O . TRP A 1 392 ? 6.202 -18.668 -7.985 1.00 90.94 392 TRP A O 1
ATOM 3034 N N . GLU A 1 393 ? 6.820 -19.571 -6.026 1.00 96.19 393 GLU A N 1
ATOM 3035 C CA . GLU A 1 393 ? 8.232 -19.759 -6.390 1.00 96.19 393 GLU A CA 1
ATOM 3036 C C . GLU A 1 393 ? 8.391 -20.628 -7.650 1.00 96.19 393 GLU A C 1
ATOM 3038 O O . GLU A 1 393 ? 9.156 -20.300 -8.561 1.00 96.19 393 GLU A O 1
ATOM 3043 N N . LYS A 1 394 ? 7.612 -21.713 -7.761 1.00 97.88 394 LYS A N 1
ATOM 3044 C CA . LYS A 1 394 ? 7.598 -22.562 -8.963 1.00 97.88 394 LYS A CA 1
ATOM 3045 C C . LYS A 1 394 ? 7.091 -21.812 -10.195 1.00 97.88 394 LYS A C 1
ATOM 3047 O O . LYS A 1 394 ? 7.675 -21.965 -11.269 1.00 97.88 394 LYS A O 1
ATOM 3052 N N . ALA A 1 395 ? 6.037 -21.010 -10.052 1.00 96.56 395 ALA A N 1
ATOM 3053 C CA . ALA A 1 395 ? 5.484 -20.219 -11.148 1.00 96.56 395 ALA A CA 1
ATOM 3054 C C . ALA A 1 395 ? 6.471 -19.142 -11.629 1.00 96.56 395 ALA A C 1
ATOM 3056 O O . ALA A 1 395 ? 6.635 -18.949 -12.836 1.00 96.56 395 ALA A O 1
ATOM 3057 N N . GLU A 1 396 ? 7.176 -18.484 -10.709 1.00 96.31 396 GLU A N 1
ATOM 3058 C CA . GLU A 1 396 ? 8.209 -17.499 -11.030 1.00 96.31 396 GLU A CA 1
ATOM 3059 C C . GLU A 1 396 ? 9.407 -18.144 -11.741 1.00 96.31 396 GLU A C 1
ATOM 3061 O O . GLU A 1 396 ? 9.840 -17.658 -12.791 1.00 96.31 396 GLU A O 1
ATOM 3066 N N . ALA A 1 397 ? 9.882 -19.290 -11.245 1.00 97.62 397 ALA A N 1
ATOM 3067 C CA . ALA A 1 397 ? 10.961 -20.046 -11.876 1.00 97.62 397 ALA A CA 1
ATOM 3068 C C . ALA A 1 397 ? 10.585 -20.522 -13.291 1.00 97.62 397 ALA A C 1
ATOM 3070 O O . ALA A 1 397 ? 11.401 -20.459 -14.216 1.00 97.62 397 ALA A O 1
ATOM 3071 N N . GLU A 1 398 ? 9.345 -20.974 -13.497 1.00 97.50 398 GLU A N 1
ATOM 3072 C CA . GLU A 1 398 ? 8.859 -21.351 -14.823 1.00 97.50 398 GLU A CA 1
ATOM 3073 C C . GLU A 1 398 ? 8.747 -20.136 -15.756 1.00 97.50 398 GLU A C 1
ATOM 3075 O O . GLU A 1 398 ? 9.180 -20.200 -16.910 1.00 97.50 398 GLU A O 1
ATOM 3080 N N . ALA A 1 399 ? 8.230 -19.006 -15.265 1.00 95.88 399 ALA A N 1
ATOM 3081 C CA . ALA A 1 399 ? 8.152 -17.768 -16.034 1.00 95.88 399 ALA A CA 1
ATOM 3082 C C . ALA A 1 399 ? 9.544 -17.258 -16.442 1.00 95.88 399 ALA A C 1
ATOM 3084 O O . ALA A 1 399 ? 9.717 -16.813 -17.578 1.00 95.88 399 ALA A O 1
ATOM 3085 N N . ALA A 1 400 ? 10.542 -17.360 -15.560 1.00 96.38 400 ALA A N 1
ATOM 3086 C CA . ALA A 1 400 ? 11.929 -17.016 -15.864 1.00 96.38 400 ALA A CA 1
ATOM 3087 C C . ALA A 1 400 ? 12.518 -17.930 -16.951 1.00 96.38 400 ALA A C 1
ATOM 3089 O O . ALA A 1 400 ? 13.091 -17.440 -17.924 1.00 96.38 400 ALA A O 1
ATOM 3090 N N . ARG A 1 401 ? 12.293 -19.251 -16.861 1.00 97.81 401 ARG A N 1
ATOM 3091 C CA . ARG A 1 401 ? 12.718 -20.211 -17.900 1.00 97.81 401 ARG A CA 1
ATOM 3092 C C . ARG A 1 401 ? 12.074 -19.920 -19.252 1.00 97.81 401 ARG A C 1
ATOM 3094 O O . ARG A 1 401 ? 12.743 -19.991 -20.278 1.00 97.81 401 ARG A O 1
ATOM 3101 N N . ARG A 1 402 ? 10.782 -19.580 -19.273 1.00 97.31 402 ARG A N 1
ATOM 3102 C CA . ARG A 1 402 ? 10.080 -19.218 -20.514 1.00 97.31 402 ARG A CA 1
ATOM 3103 C C . ARG A 1 402 ? 10.667 -17.953 -21.147 1.00 97.31 402 ARG A C 1
ATOM 3105 O O . ARG A 1 402 ? 10.820 -17.928 -22.366 1.00 97.31 402 ARG A O 1
ATOM 3112 N N . ARG A 1 403 ? 11.030 -16.946 -20.340 1.00 95.44 403 ARG A N 1
ATOM 3113 C CA . ARG A 1 403 ? 11.696 -15.720 -20.818 1.00 95.44 403 ARG A CA 1
ATOM 3114 C C . ARG A 1 403 ? 13.076 -16.010 -21.411 1.00 95.44 403 ARG A C 1
ATOM 3116 O O . ARG A 1 403 ? 13.305 -15.621 -22.548 1.00 95.44 403 ARG A O 1
ATOM 3123 N N . ASP A 1 404 ? 13.928 -16.770 -20.720 1.00 94.94 404 ASP A N 1
ATOM 3124 C CA . ASP A 1 404 ? 15.261 -17.151 -21.230 1.00 94.94 404 ASP A CA 1
ATOM 3125 C C . ASP A 1 404 ? 15.166 -17.948 -22.545 1.00 94.94 404 ASP A C 1
ATOM 3127 O O . ASP A 1 404 ? 15.876 -17.666 -23.509 1.00 94.94 404 ASP A O 1
ATOM 3131 N N . ILE A 1 405 ? 14.228 -18.898 -22.647 1.00 96.88 405 ILE A N 1
ATOM 3132 C CA . ILE A 1 405 ? 14.011 -19.650 -23.895 1.00 96.88 405 ILE A CA 1
ATOM 3133 C C . ILE A 1 405 ? 13.571 -18.721 -25.034 1.00 96.88 405 ILE A C 1
ATOM 3135 O O . ILE A 1 405 ? 14.024 -18.893 -26.169 1.00 96.88 405 ILE A O 1
ATOM 3139 N N . GLN A 1 406 ? 12.676 -17.770 -24.761 1.00 95.75 406 GLN A N 1
ATOM 3140 C CA . GLN A 1 406 ? 12.185 -16.834 -25.770 1.00 95.75 406 GLN A CA 1
ATOM 3141 C C . GLN A 1 406 ? 13.295 -15.888 -26.238 1.00 95.75 406 GLN A C 1
ATOM 3143 O O . GLN A 1 406 ? 13.511 -15.751 -27.440 1.00 95.75 406 GLN A O 1
ATOM 3148 N N . GLU A 1 407 ? 14.061 -15.329 -25.307 1.00 94.44 407 GLU A N 1
ATOM 3149 C CA . GLU A 1 407 ? 15.192 -14.449 -25.599 1.00 94.44 407 GLU A CA 1
ATOM 3150 C C . GLU A 1 407 ? 16.269 -15.168 -26.425 1.00 94.44 407 GLU A C 1
ATOM 3152 O O . GLU A 1 407 ? 16.740 -14.649 -27.439 1.00 94.44 407 GLU A O 1
ATOM 3157 N N . ARG A 1 408 ? 16.597 -16.423 -26.083 1.00 94.38 408 ARG A N 1
ATOM 3158 C CA . ARG A 1 408 ? 17.521 -17.250 -26.880 1.00 94.38 408 ARG A CA 1
ATOM 3159 C C . ARG A 1 408 ? 17.009 -17.500 -28.293 1.00 94.38 408 ARG A C 1
ATOM 3161 O O . ARG A 1 408 ? 17.804 -17.493 -29.233 1.00 94.38 408 ARG A O 1
ATOM 3168 N N . LYS A 1 409 ? 15.703 -17.736 -28.464 1.00 96.19 409 LYS A N 1
ATOM 3169 C CA . LYS A 1 409 ? 15.091 -17.924 -29.789 1.00 96.19 409 LYS A CA 1
ATOM 3170 C C . LYS A 1 409 ? 15.157 -16.647 -30.618 1.00 96.19 409 LYS A C 1
ATOM 3172 O O . LYS A 1 409 ? 15.532 -16.724 -31.785 1.00 96.19 409 LYS A O 1
ATOM 3177 N N . GLU A 1 410 ? 14.834 -15.503 -30.027 1.00 93.38 410 GLU A N 1
ATOM 3178 C CA . GLU A 1 410 ? 14.895 -14.197 -30.691 1.00 93.38 410 GLU A CA 1
ATOM 3179 C C . GLU A 1 410 ? 16.330 -13.845 -31.086 1.00 93.38 410 GLU A C 1
ATOM 3181 O O . GLU A 1 410 ? 16.585 -13.513 -32.246 1.00 93.38 410 GLU A O 1
ATOM 3186 N N . ARG A 1 411 ? 17.291 -14.044 -30.177 1.00 92.00 411 ARG A N 1
ATOM 3187 C CA . ARG A 1 411 ? 18.718 -13.839 -30.450 1.00 92.00 411 ARG A CA 1
ATOM 3188 C C . ARG A 1 411 ? 19.229 -14.758 -31.558 1.00 92.00 411 ARG A C 1
ATOM 3190 O O . ARG A 1 411 ? 19.921 -14.300 -32.463 1.00 92.00 411 ARG A O 1
ATOM 3197 N N . ALA A 1 412 ? 1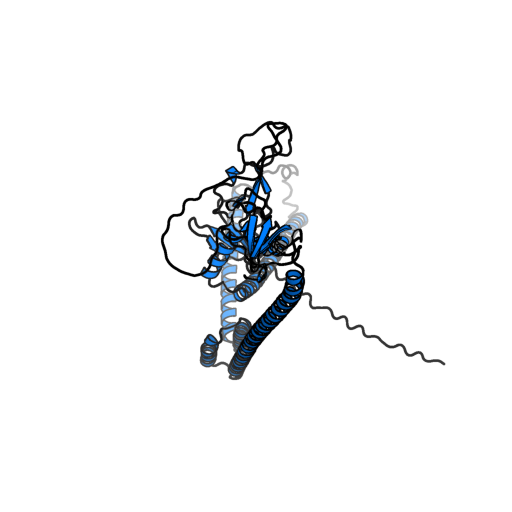8.866 -16.041 -31.532 1.00 94.69 412 ALA A N 1
ATOM 3198 C CA . ALA A 1 412 ? 19.261 -16.988 -32.573 1.00 94.69 412 ALA A CA 1
ATOM 3199 C C . ALA A 1 412 ? 18.615 -16.670 -33.932 1.00 94.69 412 ALA A C 1
ATOM 3201 O O . ALA A 1 412 ? 19.262 -16.816 -34.969 1.00 94.69 412 ALA A O 1
ATOM 3202 N N . ALA A 1 413 ? 17.348 -16.244 -33.948 1.00 94.75 413 ALA A N 1
ATOM 3203 C CA . ALA A 1 413 ? 16.656 -15.842 -35.168 1.00 94.75 413 ALA A CA 1
ATOM 3204 C C . ALA A 1 413 ? 17.311 -14.604 -35.786 1.00 94.75 413 ALA A C 1
ATOM 3206 O O . ALA A 1 413 ? 17.594 -14.591 -36.985 1.00 94.75 413 ALA A O 1
ATOM 3207 N N . LEU A 1 414 ? 17.622 -13.608 -34.962 1.00 93.25 414 LEU A N 1
ATOM 3208 C CA . LEU A 1 414 ? 18.308 -12.417 -35.418 1.00 93.25 414 LEU A CA 1
ATOM 3209 C C . LEU A 1 414 ? 19.712 -12.722 -35.936 1.00 93.25 414 LEU A C 1
ATOM 3211 O O . LEU A 1 414 ? 20.075 -12.248 -37.008 1.00 93.25 414 LEU A O 1
ATOM 3215 N N . GLU A 1 415 ? 20.495 -13.526 -35.217 1.00 94.62 415 GLU A N 1
ATOM 3216 C CA . GLU A 1 415 ? 21.866 -13.837 -35.629 1.00 94.62 415 GLU A CA 1
ATOM 3217 C C . GLU A 1 415 ? 21.900 -14.566 -36.981 1.00 94.62 415 GLU A C 1
ATOM 3219 O O . GLU A 1 415 ? 22.808 -14.346 -37.785 1.00 94.62 415 GLU A O 1
ATOM 3224 N N . ARG A 1 416 ? 20.870 -15.365 -37.300 1.00 96.50 416 ARG A N 1
ATOM 3225 C CA . ARG A 1 416 ? 20.699 -15.948 -38.643 1.00 96.50 416 ARG A CA 1
ATOM 3226 C C . ARG A 1 416 ? 20.489 -14.875 -39.711 1.00 96.50 416 ARG A C 1
ATOM 3228 O O . ARG A 1 416 ? 21.135 -14.939 -40.758 1.00 96.50 416 ARG A O 1
ATOM 3235 N N . VAL A 1 417 ? 19.619 -13.896 -39.452 1.00 96.25 417 VAL A N 1
ATOM 3236 C CA . VAL A 1 417 ? 19.366 -12.771 -40.371 1.00 96.25 417 VAL A CA 1
ATOM 3237 C C . VAL A 1 417 ? 20.627 -11.922 -40.537 1.00 96.25 417 VAL A C 1
ATOM 3239 O O . VAL A 1 417 ? 21.026 -11.631 -41.664 1.00 96.25 417 VAL A O 1
ATOM 3242 N N . ALA A 1 418 ? 21.306 -11.592 -39.439 1.00 96.12 418 ALA A N 1
ATOM 3243 C CA . ALA A 1 418 ? 22.539 -10.816 -39.450 1.00 96.12 418 ALA A CA 1
ATOM 3244 C C . ALA A 1 418 ? 23.657 -11.548 -40.208 1.00 96.12 418 ALA A C 1
ATOM 3246 O O . ALA A 1 418 ? 24.310 -10.961 -41.066 1.00 96.12 418 ALA A O 1
ATOM 3247 N N . THR A 1 419 ? 23.824 -12.857 -39.991 1.00 97.00 419 THR A N 1
ATOM 3248 C CA . THR A 1 419 ? 24.794 -13.679 -40.734 1.00 97.00 419 THR A CA 1
ATOM 3249 C C . THR A 1 419 ? 24.526 -13.665 -42.240 1.00 97.00 419 THR A C 1
ATOM 3251 O O . THR A 1 419 ? 25.468 -13.581 -43.029 1.00 97.00 419 THR A O 1
ATOM 3254 N N . ALA A 1 420 ? 23.259 -13.737 -42.661 1.00 97.62 420 ALA A N 1
ATOM 3255 C CA . ALA A 1 420 ? 22.896 -13.636 -44.074 1.00 97.62 420 ALA A CA 1
ATOM 3256 C C . ALA A 1 420 ? 23.189 -12.234 -44.637 1.00 97.62 420 ALA A C 1
ATOM 3258 O O . ALA A 1 420 ? 23.796 -12.118 -45.701 1.00 97.62 420 ALA A O 1
ATOM 3259 N N . PHE A 1 421 ? 22.836 -11.180 -43.895 1.00 97.75 421 PHE A N 1
ATOM 3260 C CA . PHE A 1 421 ? 23.088 -9.789 -44.272 1.00 97.75 421 PHE A CA 1
ATOM 3261 C C . PHE A 1 421 ? 24.583 -9.497 -44.461 1.00 97.75 421 PHE A C 1
ATOM 3263 O O . PHE A 1 421 ? 24.981 -8.975 -45.505 1.00 97.75 421 PHE A O 1
ATOM 3270 N N . ARG A 1 422 ? 25.427 -9.917 -43.509 1.00 97.56 422 ARG A N 1
ATOM 3271 C CA . ARG A 1 422 ? 26.886 -9.700 -43.523 1.00 97.56 422 ARG A CA 1
ATOM 3272 C C . ARG A 1 422 ? 27.565 -10.266 -44.776 1.00 97.56 422 ARG A C 1
ATOM 3274 O O . ARG A 1 422 ? 28.531 -9.684 -45.254 1.00 97.56 422 ARG A O 1
ATOM 3281 N N . LYS A 1 423 ? 27.036 -11.350 -45.358 1.00 97.44 423 LYS A N 1
ATOM 3282 C CA . LYS A 1 423 ? 27.542 -11.929 -46.622 1.00 97.44 423 LYS A CA 1
ATOM 3283 C C . LYS A 1 423 ? 27.254 -11.064 -47.853 1.00 97.44 423 LYS A C 1
ATOM 3285 O O . LYS A 1 423 ? 27.906 -11.235 -48.875 1.00 97.44 423 LYS A O 1
ATOM 3290 N N . THR A 1 424 ? 26.274 -10.166 -47.770 1.00 97.25 424 THR A N 1
ATOM 3291 C CA . THR A 1 424 ? 25.841 -9.288 -48.874 1.00 97.25 424 THR A CA 1
ATOM 3292 C C . THR A 1 424 ? 26.312 -7.838 -48.721 1.00 97.25 424 THR A C 1
ATOM 3294 O O . THR A 1 424 ? 25.967 -6.986 -49.548 1.00 97.25 424 THR A O 1
ATOM 3297 N N . LEU A 1 425 ? 27.091 -7.562 -47.669 1.00 97.81 425 LEU A N 1
ATOM 3298 C CA . LEU A 1 425 ? 27.563 -6.233 -47.303 1.00 97.81 425 LEU A CA 1
ATOM 3299 C C . LEU A 1 425 ? 28.502 -5.676 -48.381 1.00 97.81 425 LEU A C 1
ATOM 3301 O O . LEU A 1 425 ? 29.486 -6.307 -48.760 1.00 97.81 425 LEU A O 1
ATOM 3305 N N . ARG A 1 426 ? 28.191 -4.480 -48.879 1.00 98.12 426 ARG A N 1
ATOM 3306 C CA . ARG A 1 426 ? 28.941 -3.788 -49.937 1.00 98.12 426 ARG A CA 1
ATOM 3307 C C . ARG A 1 426 ? 28.883 -2.278 -49.728 1.00 98.12 426 ARG A C 1
ATOM 3309 O O . ARG A 1 426 ? 28.054 -1.803 -48.954 1.00 98.12 426 ARG A O 1
ATOM 3316 N N . PHE A 1 427 ? 29.736 -1.536 -50.432 1.00 98.25 427 PHE A N 1
ATOM 3317 C CA . PHE A 1 427 ? 29.680 -0.072 -50.465 1.00 98.25 427 PHE A CA 1
ATOM 3318 C C . PHE A 1 427 ? 28.252 0.415 -50.769 1.00 98.25 427 PHE A C 1
ATOM 3320 O O . PHE A 1 427 ? 27.591 -0.117 -51.664 1.00 98.25 427 PHE A O 1
ATOM 3327 N N . GLY A 1 428 ? 27.772 1.392 -50.000 1.00 97.44 428 GLY A N 1
ATOM 3328 C CA . GLY A 1 428 ? 26.426 1.956 -50.114 1.00 97.44 428 GLY A CA 1
ATOM 3329 C C . GLY A 1 428 ? 25.297 1.123 -49.493 1.00 97.44 428 GLY A C 1
ATOM 3330 O O . GLY A 1 428 ? 24.165 1.593 -49.469 1.00 97.44 428 GLY A O 1
ATOM 3331 N N . ALA A 1 429 ? 25.553 -0.085 -48.972 1.00 98.19 429 ALA A N 1
ATOM 3332 C CA . ALA A 1 429 ? 24.532 -0.832 -48.232 1.00 98.19 429 ALA A CA 1
ATOM 3333 C C . ALA A 1 429 ? 24.149 -0.092 -46.937 1.00 98.19 429 ALA A C 1
ATOM 3335 O O . ALA A 1 429 ? 25.019 0.452 -46.259 1.00 98.19 429 ALA A O 1
ATOM 3336 N N . HIS A 1 430 ? 22.868 -0.092 -46.571 1.00 98.19 430 HIS A N 1
ATOM 3337 C CA . HIS A 1 430 ? 22.402 0.481 -45.307 1.00 98.19 430 HIS A CA 1
ATOM 3338 C C . HIS A 1 430 ? 22.480 -0.555 -44.182 1.00 98.19 430 HIS A C 1
ATOM 3340 O O . HIS A 1 430 ? 21.998 -1.679 -44.314 1.00 98.19 430 HIS A O 1
ATOM 3346 N N . THR A 1 431 ? 23.117 -0.174 -43.078 1.00 98.25 431 THR A N 1
ATOM 3347 C CA . THR A 1 431 ? 23.240 -0.974 -41.851 1.00 98.25 431 THR A CA 1
ATOM 3348 C C . THR A 1 431 ? 22.395 -0.360 -40.741 1.00 98.25 431 THR A C 1
ATOM 3350 O O . THR A 1 431 ? 21.872 0.747 -40.885 1.00 98.25 431 THR A O 1
ATOM 3353 N N . ASN A 1 432 ? 22.324 -1.025 -39.590 1.00 97.62 432 ASN A N 1
ATOM 3354 C CA . ASN A 1 432 ? 21.735 -0.451 -38.381 1.00 97.62 432 ASN A CA 1
ATOM 3355 C C . ASN A 1 432 ? 22.389 0.884 -37.963 1.00 97.62 432 ASN A C 1
ATOM 3357 O O . ASN A 1 432 ? 21.723 1.710 -37.348 1.00 97.62 432 ASN A O 1
ATOM 3361 N N . CYS A 1 433 ? 23.657 1.118 -38.324 1.00 97.69 433 CYS A N 1
ATOM 3362 C CA . CYS A 1 433 ? 24.417 2.333 -38.010 1.00 97.69 433 CYS A CA 1
ATOM 3363 C C . CYS A 1 433 ? 24.594 3.290 -39.204 1.00 97.69 433 CYS A C 1
ATOM 3365 O O . CYS A 1 433 ? 25.476 4.140 -39.175 1.00 97.69 433 CYS A O 1
ATOM 3367 N N . GLY A 1 434 ? 23.788 3.162 -40.263 1.00 97.81 434 GLY A N 1
ATOM 3368 C CA . GLY A 1 434 ? 23.857 4.038 -41.439 1.00 97.81 434 GLY A CA 1
ATOM 3369 C C . GLY A 1 434 ? 24.536 3.401 -42.660 1.00 97.81 434 GLY A C 1
ATOM 3370 O O . GLY A 1 434 ? 24.767 2.185 -42.680 1.00 97.81 434 GLY A O 1
ATOM 3371 N N . PRO A 1 435 ? 24.795 4.185 -43.724 1.00 98.25 435 PRO A N 1
ATOM 3372 C CA . PRO A 1 435 ? 25.333 3.671 -44.980 1.00 98.25 435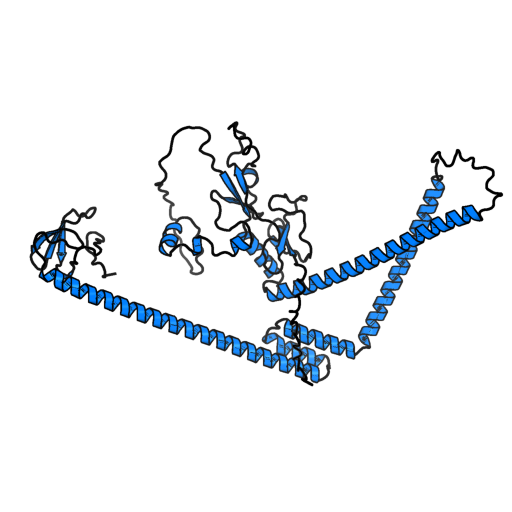 PRO A CA 1
ATOM 3373 C C . PRO A 1 435 ? 26.803 3.248 -44.848 1.00 98.25 435 PRO A C 1
ATOM 3375 O O . PRO A 1 435 ? 27.604 3.898 -44.170 1.00 98.25 435 PRO A O 1
ATOM 3378 N N . VAL A 1 436 ? 27.166 2.166 -45.538 1.00 98.56 436 VAL A N 1
ATOM 3379 C CA . VAL A 1 436 ? 28.547 1.687 -45.652 1.00 98.56 436 VAL A CA 1
ATOM 3380 C C . VAL A 1 436 ? 29.341 2.594 -46.589 1.00 98.56 436 VAL A C 1
ATOM 3382 O O . VAL A 1 436 ? 29.039 2.682 -47.779 1.00 98.56 436 VAL A O 1
ATOM 3385 N N . LEU A 1 437 ? 30.396 3.208 -46.057 1.00 98.50 437 LEU A N 1
ATOM 3386 C CA . LEU A 1 437 ? 31.337 4.049 -46.798 1.00 98.50 437 LEU A CA 1
ATOM 3387 C C . LEU A 1 437 ? 32.522 3.257 -47.351 1.00 98.50 437 LEU A C 1
ATOM 3389 O O . LEU A 1 437 ? 33.089 3.628 -48.368 1.00 98.50 437 LEU A O 1
ATOM 3393 N N . GLU A 1 438 ? 32.938 2.184 -46.679 1.00 98.31 438 GLU A N 1
ATOM 3394 C CA . GLU A 1 438 ? 34.081 1.377 -47.113 1.00 98.31 438 GLU A CA 1
ATOM 3395 C C . GLU A 1 438 ? 34.035 -0.019 -46.480 1.00 98.31 438 GLU A C 1
ATOM 3397 O O . GLU A 1 438 ? 33.694 -0.150 -45.308 1.00 98.31 438 GLU A O 1
ATOM 3402 N N . VAL A 1 439 ? 34.402 -1.068 -47.223 1.00 98.19 439 VAL A N 1
ATOM 3403 C CA . VAL A 1 439 ? 34.496 -2.446 -46.701 1.00 98.19 439 VAL A CA 1
ATOM 3404 C C . VAL A 1 439 ? 35.950 -2.912 -46.778 1.00 98.19 439 VAL A C 1
ATOM 3406 O O . VAL A 1 439 ? 36.498 -3.034 -47.871 1.00 98.19 439 VAL A O 1
ATOM 3409 N N . ARG A 1 440 ? 36.571 -3.196 -45.625 1.00 98.12 440 ARG A N 1
ATOM 3410 C CA . ARG A 1 440 ? 37.933 -3.747 -45.507 1.00 98.12 440 ARG A CA 1
ATOM 3411 C C . ARG A 1 440 ? 37.936 -4.902 -44.497 1.00 98.12 440 ARG A C 1
ATOM 3413 O O . ARG A 1 440 ? 38.162 -4.647 -43.316 1.00 98.12 440 ARG A O 1
ATOM 3420 N N . PRO A 1 441 ? 37.676 -6.157 -44.917 1.00 96.69 441 PRO A N 1
ATOM 3421 C CA . PRO A 1 441 ? 37.542 -7.286 -43.995 1.00 96.69 441 PRO A CA 1
ATOM 3422 C C . PRO A 1 441 ? 38.718 -7.384 -43.005 1.00 96.69 441 PRO A C 1
ATOM 3424 O O . PRO A 1 441 ? 39.866 -7.281 -43.440 1.00 96.69 441 PRO A O 1
ATOM 3427 N N . PRO A 1 442 ? 38.462 -7.568 -41.692 1.00 96.88 442 PRO A N 1
ATOM 3428 C CA . PRO A 1 442 ? 37.177 -7.876 -41.043 1.00 96.88 442 PRO A CA 1
ATOM 3429 C C . PRO A 1 442 ? 36.333 -6.647 -40.643 1.00 96.88 442 PRO A C 1
ATOM 3431 O O . PRO A 1 442 ? 35.341 -6.795 -39.930 1.00 96.88 442 PRO A O 1
ATOM 3434 N N . LEU A 1 443 ? 36.713 -5.444 -41.079 1.00 98.31 443 LEU A N 1
ATOM 3435 C CA . LEU A 1 443 ? 36.099 -4.176 -40.696 1.00 98.31 443 LEU A CA 1
ATOM 3436 C C . LEU A 1 443 ? 35.245 -3.565 -41.817 1.00 98.31 443 LEU A C 1
ATOM 3438 O O . LEU A 1 443 ? 35.440 -3.794 -43.013 1.00 98.31 443 LEU A O 1
ATOM 3442 N N . VAL A 1 444 ? 34.298 -2.729 -41.418 1.00 98.38 444 VAL A N 1
ATOM 3443 C CA . VAL A 1 444 ? 33.481 -1.910 -42.309 1.00 98.38 444 VAL A CA 1
ATOM 3444 C C . VAL A 1 444 ? 33.363 -0.506 -41.736 1.00 98.38 444 VAL A C 1
ATOM 3446 O O . VAL A 1 444 ? 33.140 -0.329 -40.542 1.00 98.38 444 VAL A O 1
ATOM 3449 N N . LYS A 1 445 ? 33.540 0.500 -42.587 1.00 98.50 445 LYS A N 1
ATOM 3450 C CA . LYS A 1 445 ? 33.382 1.907 -42.234 1.00 98.50 445 LYS A CA 1
ATOM 3451 C C . LYS A 1 445 ? 31.945 2.332 -42.511 1.00 98.50 445 LYS A C 1
ATOM 3453 O O . LYS A 1 445 ? 31.479 2.206 -43.645 1.00 98.50 445 LYS A O 1
ATOM 3458 N N . VAL A 1 446 ? 31.254 2.843 -41.499 1.00 98.38 446 VAL A N 1
ATOM 3459 C CA . VAL A 1 446 ? 29.865 3.323 -41.596 1.00 98.38 446 VAL A CA 1
ATOM 3460 C C . VAL A 1 446 ? 29.778 4.809 -41.265 1.00 98.38 446 VAL A C 1
ATOM 3462 O O . VAL A 1 446 ? 30.575 5.316 -40.472 1.00 98.38 446 VAL A O 1
ATOM 3465 N N . ALA A 1 447 ? 28.808 5.502 -41.865 1.00 98.00 447 ALA A N 1
ATOM 3466 C CA . ALA A 1 447 ? 28.510 6.897 -41.549 1.00 98.00 447 ALA A CA 1
ATOM 3467 C C . ALA A 1 447 ? 27.474 6.982 -40.413 1.00 98.00 447 ALA A C 1
ATOM 3469 O O . ALA A 1 447 ? 26.275 6.853 -40.660 1.00 98.00 447 ALA A O 1
ATOM 3470 N N . SER A 1 448 ? 27.939 7.205 -39.181 1.00 96.88 448 SER A N 1
ATOM 3471 C CA . SER A 1 448 ? 27.100 7.352 -37.987 1.00 96.88 448 SER A CA 1
ATOM 3472 C C . SER A 1 448 ? 27.574 8.562 -37.177 1.00 96.88 448 SER A C 1
ATOM 3474 O O . SER A 1 448 ? 28.708 8.542 -36.709 1.00 96.88 448 SER A O 1
ATOM 3476 N N . PRO A 1 449 ? 26.760 9.612 -36.978 1.00 96.31 449 PRO A N 1
ATOM 3477 C CA . PRO A 1 449 ? 27.149 10.751 -36.153 1.00 96.31 449 PRO A CA 1
ATOM 3478 C C . PRO A 1 449 ? 27.154 10.367 -34.668 1.00 96.31 449 PRO A C 1
ATOM 3480 O O . PRO A 1 449 ? 26.102 10.096 -34.086 1.00 96.31 449 PRO A O 1
ATOM 3483 N N . VAL A 1 450 ? 28.331 10.365 -34.040 1.00 96.25 450 VAL A N 1
ATOM 3484 C CA . VAL A 1 450 ? 28.497 10.125 -32.600 1.00 96.25 450 VAL A CA 1
ATOM 3485 C C . VAL A 1 450 ? 29.102 11.368 -31.960 1.00 96.25 450 VAL A C 1
ATOM 3487 O O . VAL A 1 450 ? 30.221 11.783 -32.267 1.00 96.25 450 VAL A O 1
ATOM 3490 N N . SER A 1 451 ? 28.349 11.977 -31.042 1.00 95.50 451 SER A N 1
ATOM 3491 C CA . SER A 1 451 ? 28.760 13.205 -30.356 1.00 95.50 451 SER A CA 1
ATOM 3492 C C . SER A 1 451 ? 30.128 13.040 -29.690 1.00 95.50 451 SER A C 1
ATOM 3494 O O . SER A 1 451 ? 30.299 12.175 -28.836 1.00 95.50 451 SER A O 1
ATOM 3496 N N . GLY A 1 452 ? 31.095 13.878 -30.073 1.00 95.38 452 GLY A N 1
ATOM 3497 C CA . GLY A 1 452 ? 32.464 13.850 -29.544 1.00 95.38 452 GLY A CA 1
ATOM 3498 C C . GLY A 1 452 ? 33.406 12.826 -30.190 1.00 95.38 452 GLY A C 1
ATOM 3499 O O . GLY A 1 452 ? 34.593 12.851 -29.882 1.00 95.38 452 GLY A O 1
ATOM 3500 N N . TYR A 1 453 ? 32.922 11.972 -31.102 1.00 95.31 453 TYR A N 1
ATOM 3501 C CA . TYR A 1 453 ? 33.720 10.904 -31.729 1.00 95.31 453 TYR A CA 1
ATOM 3502 C C . TYR A 1 453 ? 33.707 10.925 -33.270 1.00 95.31 453 TYR A C 1
ATOM 3504 O O . TYR A 1 453 ? 34.359 10.089 -33.892 1.00 95.31 453 TYR A O 1
ATOM 3512 N N . GLY A 1 454 ? 33.027 11.896 -33.889 1.00 96.50 454 GLY A N 1
ATOM 3513 C CA . GLY A 1 454 ? 33.009 12.101 -35.341 1.00 96.50 454 GLY A CA 1
ATOM 3514 C C . GLY A 1 454 ? 31.750 11.563 -36.026 1.00 96.50 454 GLY A C 1
ATOM 3515 O O . GLY A 1 454 ? 30.748 11.280 -35.376 1.00 96.50 454 GLY A O 1
ATOM 3516 N N . ASN A 1 455 ? 31.796 11.477 -37.360 1.00 97.25 455 ASN A N 1
ATOM 3517 C CA . ASN A 1 455 ? 30.670 11.035 -38.199 1.00 97.25 455 ASN A CA 1
ATOM 3518 C C . ASN A 1 455 ? 30.911 9.678 -38.877 1.00 97.25 455 ASN A C 1
ATOM 3520 O O . ASN A 1 455 ? 30.065 9.202 -39.632 1.00 97.25 455 ASN A O 1
ATOM 3524 N N . GLU A 1 456 ? 32.078 9.077 -38.659 1.00 97.94 456 GLU A N 1
ATOM 3525 C CA . GLU A 1 456 ? 32.512 7.863 -39.336 1.00 97.94 456 GLU A CA 1
ATOM 3526 C C . GLU A 1 456 ? 33.132 6.908 -38.324 1.00 97.94 456 GLU A C 1
ATOM 3528 O O . GLU A 1 456 ? 34.024 7.293 -37.567 1.00 97.94 456 GLU A O 1
ATOM 3533 N N . HIS A 1 457 ? 32.699 5.650 -38.342 1.00 97.94 457 HIS A N 1
ATOM 3534 C CA . HIS A 1 457 ? 33.182 4.640 -37.405 1.00 97.94 457 HIS A CA 1
ATOM 3535 C C . HIS A 1 457 ? 33.522 3.346 -38.137 1.00 97.94 457 HIS A C 1
ATOM 3537 O O . HIS A 1 457 ? 32.786 2.904 -39.020 1.00 97.94 457 HIS A O 1
ATOM 3543 N N . TRP A 1 458 ? 34.646 2.737 -37.761 1.00 98.06 458 TRP A N 1
ATOM 3544 C CA . TRP A 1 458 ? 35.012 1.391 -38.191 1.00 98.06 458 TRP A CA 1
ATOM 3545 C C . TRP A 1 458 ? 34.397 0.377 -37.231 1.00 98.06 458 TRP A C 1
ATOM 3547 O O . TRP A 1 458 ? 34.654 0.429 -36.030 1.00 98.06 458 TRP A O 1
ATOM 3557 N N . LEU A 1 459 ? 33.594 -0.536 -37.766 1.00 98.00 459 LEU A N 1
ATOM 3558 C CA . LEU A 1 459 ? 32.921 -1.600 -37.030 1.00 98.00 459 LEU A CA 1
ATOM 3559 C C . LEU A 1 459 ? 33.411 -2.960 -37.517 1.00 98.00 459 LEU A C 1
ATOM 3561 O O . LEU A 1 459 ? 33.747 -3.120 -38.691 1.00 98.00 459 LEU A O 1
ATOM 3565 N N . GLU A 1 460 ? 33.403 -3.967 -36.650 1.00 98.00 460 GLU A N 1
ATOM 3566 C CA . GLU A 1 460 ? 33.613 -5.346 -37.090 1.00 98.00 460 GLU A CA 1
ATOM 3567 C C . GLU A 1 460 ? 32.406 -5.811 -37.899 1.00 98.00 460 GLU A C 1
ATOM 3569 O O . GLU A 1 460 ? 31.275 -5.699 -37.427 1.00 98.00 460 GLU A O 1
ATOM 3574 N N . ILE A 1 461 ? 32.626 -6.398 -39.080 1.00 97.81 461 ILE A N 1
ATOM 3575 C CA . ILE A 1 461 ? 31.551 -6.933 -39.935 1.00 97.81 461 ILE A CA 1
ATOM 3576 C C . ILE A 1 461 ? 30.686 -7.930 -39.149 1.00 97.81 461 ILE A C 1
ATOM 3578 O O . ILE A 1 461 ? 29.467 -7.938 -39.302 1.00 97.81 461 ILE A O 1
ATOM 3582 N N . ALA A 1 462 ? 31.295 -8.723 -38.260 1.00 97.12 462 ALA A N 1
ATOM 3583 C CA . ALA A 1 462 ? 30.606 -9.668 -37.378 1.00 97.12 462 ALA A CA 1
ATOM 3584 C C . ALA A 1 462 ? 29.628 -9.000 -36.394 1.00 97.12 462 ALA A C 1
ATOM 3586 O O . ALA A 1 462 ? 28.724 -9.660 -35.897 1.00 97.12 462 ALA A O 1
ATOM 3587 N N . SER A 1 463 ? 29.776 -7.702 -36.131 1.00 96.69 463 SER A N 1
ATOM 3588 C CA . SER A 1 463 ? 28.914 -6.933 -35.230 1.00 96.69 463 SER A CA 1
ATOM 3589 C C . SER A 1 463 ? 27.817 -6.147 -35.954 1.00 96.69 463 SER A C 1
ATOM 3591 O O . SER A 1 463 ? 26.926 -5.619 -35.300 1.00 96.69 463 SER A O 1
ATOM 3593 N N . VAL A 1 464 ? 27.849 -6.075 -37.289 1.00 97.25 464 VAL A N 1
ATOM 3594 C CA . VAL A 1 464 ? 26.918 -5.248 -38.066 1.00 97.25 464 VAL A CA 1
ATOM 3595 C C . VAL A 1 464 ? 25.599 -5.982 -38.308 1.00 97.25 464 VAL A C 1
ATOM 3597 O O . VAL A 1 464 ? 25.581 -7.179 -38.621 1.00 97.25 464 VAL A O 1
ATOM 3600 N N . TYR A 1 465 ? 24.495 -5.242 -38.182 1.00 97.88 465 TYR A N 1
ATOM 3601 C CA . TYR A 1 465 ? 23.122 -5.707 -38.382 1.00 97.88 465 TYR A CA 1
ATOM 3602 C C . TYR A 1 465 ? 22.458 -4.952 -39.548 1.00 97.88 465 TYR A C 1
ATOM 3604 O O . TYR A 1 465 ? 22.918 -3.865 -39.921 1.00 97.88 465 TYR A O 1
ATOM 3612 N N . PRO A 1 466 ? 21.391 -5.509 -40.152 1.00 97.81 466 PRO A N 1
ATOM 3613 C CA . PRO A 1 466 ? 20.624 -4.793 -41.169 1.00 97.81 466 PRO A CA 1
ATOM 3614 C C . PRO A 1 466 ? 19.951 -3.537 -40.592 1.00 97.81 466 PRO A C 1
ATOM 3616 O O . PRO A 1 466 ? 19.894 -3.338 -39.376 1.00 97.81 466 PRO A O 1
ATOM 3619 N N . GLU A 1 467 ? 19.448 -2.669 -41.466 1.00 97.06 467 GLU A N 1
ATOM 3620 C CA . GLU A 1 467 ? 18.664 -1.500 -41.056 1.00 97.06 467 GLU A CA 1
ATOM 3621 C C . GLU A 1 467 ? 17.450 -1.878 -40.180 1.00 97.06 467 GLU A C 1
ATOM 3623 O O . GLU A 1 467 ? 16.925 -2.989 -40.253 1.00 97.06 467 GLU A O 1
ATOM 3628 N N . GLY A 1 468 ? 17.015 -0.956 -39.317 1.00 94.81 468 GLY A N 1
ATOM 3629 C CA . GLY A 1 468 ? 15.896 -1.168 -38.388 1.00 94.81 468 GLY A CA 1
ATOM 3630 C C . GLY A 1 468 ? 16.284 -1.719 -37.011 1.00 94.81 468 GLY A C 1
ATOM 3631 O O . GLY A 1 468 ? 15.479 -1.652 -36.084 1.00 94.81 468 GLY A O 1
ATOM 3632 N N . HIS A 1 469 ? 17.518 -2.199 -36.830 1.00 95.75 469 HIS A N 1
ATOM 3633 C CA . HIS A 1 469 ? 18.050 -2.526 -35.504 1.00 95.75 469 HIS A CA 1
ATOM 3634 C C . HIS A 1 469 ? 18.678 -1.304 -34.821 1.00 95.75 469 HIS A C 1
ATOM 3636 O O . HIS A 1 469 ? 19.095 -0.351 -35.476 1.00 95.75 469 HIS A O 1
ATOM 3642 N N . GLY A 1 470 ? 18.763 -1.331 -33.487 1.00 94.38 470 GLY A N 1
ATOM 3643 C CA . GLY A 1 470 ? 19.388 -0.253 -32.722 1.00 94.38 470 GLY A CA 1
ATOM 3644 C C . GLY A 1 470 ? 20.872 -0.079 -33.067 1.00 94.38 470 GLY A C 1
ATOM 3645 O O . GLY A 1 470 ? 21.608 -1.055 -33.231 1.00 94.38 470 GLY A O 1
ATOM 3646 N N . CYS A 1 471 ? 21.321 1.171 -33.149 1.00 96.44 471 CYS A N 1
ATOM 3647 C CA . CYS A 1 471 ? 22.734 1.523 -33.182 1.00 96.44 471 CYS A CA 1
ATOM 3648 C C . CYS A 1 471 ? 23.052 2.379 -31.962 1.00 96.44 471 CYS A C 1
ATOM 3650 O O . CYS A 1 471 ? 22.497 3.466 -31.798 1.00 96.44 471 CYS A O 1
ATOM 3652 N N . GLN A 1 472 ? 23.901 1.859 -31.080 1.00 96.56 472 GLN A N 1
ATOM 3653 C CA . GLN A 1 472 ? 24.301 2.542 -29.860 1.00 96.56 472 GLN A CA 1
ATOM 3654 C C . GLN A 1 472 ? 25.818 2.576 -29.772 1.00 96.56 472 GLN A C 1
ATOM 3656 O O . GLN A 1 472 ? 26.492 1.588 -30.056 1.00 96.56 472 GLN A O 1
ATOM 3661 N N . PHE A 1 473 ? 26.339 3.726 -29.359 1.00 96.56 473 PHE A N 1
ATOM 3662 C CA . PHE A 1 473 ? 27.741 3.903 -29.023 1.00 96.56 473 PHE A CA 1
ATOM 3663 C C . PHE A 1 473 ? 27.832 4.309 -27.555 1.00 96.56 473 PHE A C 1
ATOM 3665 O O . PHE A 1 473 ? 27.195 5.276 -27.139 1.00 96.56 473 PHE A O 1
ATOM 3672 N N . VAL A 1 474 ? 28.626 3.584 -26.775 1.00 95.50 474 VAL A N 1
ATOM 3673 C CA . VAL A 1 474 ? 28.924 3.899 -25.375 1.00 95.50 474 VAL A CA 1
ATOM 3674 C C . VAL A 1 474 ? 30.395 4.286 -25.307 1.00 95.50 474 VAL A C 1
ATOM 3676 O O . VAL A 1 474 ? 31.269 3.478 -25.609 1.00 95.50 474 VAL A O 1
ATOM 3679 N N . ASN A 1 475 ? 30.670 5.549 -24.965 1.00 94.69 475 ASN A N 1
ATOM 3680 C CA . ASN A 1 475 ? 32.024 6.122 -24.942 1.00 94.69 475 ASN A CA 1
ATOM 3681 C C . ASN A 1 475 ? 32.786 5.944 -26.271 1.00 94.69 475 ASN A C 1
ATOM 3683 O O . ASN A 1 475 ? 33.968 5.616 -26.282 1.00 94.69 475 ASN A O 1
ATOM 3687 N N . GLY A 1 476 ? 32.087 6.113 -27.398 1.00 93.69 476 GLY A N 1
ATOM 3688 C CA . GLY A 1 476 ? 32.661 5.957 -28.738 1.00 93.69 476 GLY A CA 1
ATOM 3689 C C . GLY A 1 476 ? 32.815 4.509 -29.212 1.00 93.69 476 GLY A C 1
ATOM 3690 O O . GLY A 1 476 ? 33.164 4.291 -30.370 1.00 93.69 476 GLY A O 1
ATOM 3691 N N . HIS A 1 477 ? 32.506 3.520 -28.369 1.00 95.62 477 HIS A N 1
ATOM 3692 C CA . HIS A 1 477 ? 32.520 2.107 -28.738 1.00 95.62 477 HIS A CA 1
ATOM 3693 C C . HIS A 1 477 ? 31.124 1.636 -29.125 1.00 95.62 477 HIS A C 1
ATOM 3695 O O . HIS A 1 477 ? 30.161 1.849 -28.391 1.00 95.62 477 HIS A O 1
ATOM 3701 N N . TYR A 1 478 ? 31.016 0.988 -30.280 1.00 96.06 478 TYR A N 1
ATOM 3702 C CA . TYR A 1 478 ? 29.759 0.415 -30.738 1.00 96.06 478 TYR A CA 1
ATOM 3703 C C . TYR A 1 478 ? 29.320 -0.750 -29.841 1.00 96.06 478 TYR A C 1
ATOM 3705 O O . TYR A 1 478 ? 30.111 -1.645 -29.543 1.00 96.06 478 TYR A O 1
ATOM 3713 N N . VAL A 1 479 ? 28.049 -0.735 -29.440 1.00 96.25 479 VAL A N 1
ATOM 3714 C CA . VAL A 1 479 ? 27.396 -1.786 -28.656 1.00 96.25 479 VAL A CA 1
ATOM 3715 C C . VAL A 1 479 ? 26.341 -2.442 -29.549 1.00 96.25 479 VAL A C 1
ATOM 3717 O O . VAL A 1 479 ? 25.364 -1.781 -29.925 1.00 96.25 479 VAL A O 1
ATOM 3720 N N . PRO A 1 480 ? 26.514 -3.718 -29.938 1.00 93.25 480 PRO A N 1
ATOM 3721 C CA . PRO A 1 480 ? 25.521 -4.395 -30.751 1.00 93.25 480 PRO A CA 1
ATOM 3722 C C . PRO A 1 480 ? 24.201 -4.539 -29.974 1.00 93.25 480 PRO A C 1
ATOM 3724 O O . PRO A 1 480 ? 24.218 -4.719 -28.759 1.00 93.25 480 PRO A O 1
ATOM 3727 N N . PRO A 1 481 ? 23.039 -4.502 -30.648 1.00 89.25 481 PRO A N 1
ATOM 3728 C CA . PRO A 1 481 ? 21.724 -4.372 -30.006 1.00 89.25 481 PRO A CA 1
ATOM 3729 C C . PRO A 1 481 ? 21.306 -5.484 -29.011 1.00 89.25 481 PRO A C 1
ATOM 3731 O O . PRO A 1 481 ? 20.223 -5.388 -28.446 1.00 89.25 481 PRO A O 1
ATOM 3734 N N . TYR A 1 482 ? 22.137 -6.509 -28.770 1.00 80.25 482 TYR A N 1
ATOM 3735 C CA . TYR A 1 482 ? 21.874 -7.651 -27.873 1.00 80.25 482 TYR A CA 1
ATOM 3736 C C . TYR A 1 482 ? 23.107 -8.078 -27.047 1.00 80.25 482 TYR A C 1
ATOM 3738 O O . TYR A 1 482 ? 23.257 -9.258 -26.723 1.00 80.25 482 TYR A O 1
ATOM 3746 N N . SER A 1 483 ? 24.043 -7.162 -26.766 1.00 73.69 483 SER A N 1
ATOM 3747 C CA . SER A 1 483 ? 25.202 -7.436 -25.893 1.00 73.69 483 SER A CA 1
ATOM 3748 C C . SER A 1 483 ? 25.031 -7.003 -24.435 1.00 73.69 483 SER A C 1
ATOM 3750 O O . SER A 1 483 ? 26.005 -7.091 -23.691 1.00 73.69 483 SER A O 1
ATOM 3752 N N . ASN A 1 484 ? 23.843 -6.541 -24.039 1.00 54.09 484 ASN A N 1
ATOM 3753 C CA . ASN A 1 484 ? 23.548 -6.132 -22.663 1.00 54.09 484 ASN A CA 1
ATOM 3754 C C . ASN A 1 484 ? 22.737 -7.180 -21.918 1.00 54.09 484 ASN A C 1
ATOM 3756 O O . ASN A 1 484 ? 21.825 -7.750 -22.558 1.00 54.09 484 ASN A O 1
#

pLDDT: mean 71.73, std 22.45, range [23.91, 98.56]

Radius of gyration: 41.64 Å; chains: 1; bounding box: 108×80×102 Å